Protein AF-0000000075656008 (afdb_homodimer)

pLDDT: mean 82.07, std 22.55, range [20.23, 98.88]

Solvent-accessible surface area (backbone atoms only — not comparable to full-atom values): 23741 Å² total; per-residue (Å²): 137,85,81,79,78,79,78,80,76,76,75,74,74,77,70,71,72,75,74,71,51,39,36,68,50,30,29,30,27,35,37,39,36,39,38,38,34,61,54,97,90,37,65,45,76,45,54,42,65,30,39,35,39,42,30,55,83,77,33,35,37,26,39,41,42,93,67,36,37,36,36,35,34,51,82,75,34,35,30,42,37,35,43,89,81,39,49,47,66,36,65,46,88,69,81,84,71,51,46,53,60,86,83,62,60,76,70,46,75,45,38,32,20,48,96,77,28,39,47,32,38,28,29,72,44,76,48,62,42,75,65,85,54,48,66,33,40,42,34,38,31,21,20,57,74,65,28,23,65,31,35,34,41,41,29,48,78,49,36,42,29,42,37,35,37,29,58,53,44,78,41,74,94,58,75,69,69,66,58,77,56,68,74,64,30,70,85,66,63,86,73,59,67,70,71,71,67,81,57,73,72,72,64,73,75,81,50,67,75,77,130,137,85,80,79,78,80,77,78,77,77,76,74,74,77,70,71,71,75,73,71,50,39,36,70,51,30,29,30,27,34,38,39,36,38,39,38,34,60,54,97,90,37,64,44,76,44,59,44,65,30,40,35,38,44,29,56,85,77,34,36,36,26,38,42,42,93,69,35,37,37,37,37,36,53,82,76,34,35,31,40,36,36,43,88,80,38,52,48,67,37,66,48,88,68,81,85,71,51,48,53,60,85,81,63,59,76,70,47,76,45,38,32,18,49,97,76,27,40,46,31,37,28,28,72,43,75,49,61,42,77,66,84,55,49,65,34,39,41,35,41,30,22,20,56,74,66,28,23,65,30,36,33,40,42,30,49,78,48,36,43,30,42,38,35,38,29,58,52,42,78,42,72,93,59,76,68,68,68,59,77,55,67,74,66,31,69,84,68,65,87,73,59,68,72,71,70,68,81,58,76,72,72,63,72,75,80,54,67,76,76,131

Secondary structure (DSSP, 8-state):
---------------------B--SEEEEEEEEEEEEEETTEEEEEEEEEEEEEETTTTEEEEE-SSEEEEEETTTTEEEEEETTEEEEEE--S---SB--TT--EEEEEEESSTTSEEEEEEEEEEE-TTT--EEEEEEEEETTTTEEEEEEEE-SSEEEEEEEEEEEES-S-GGGG---TTTS-S--TT---------------PPP--/---------------------B--SEEEEEEEEEEEEEETTEEEEEEEEEEEEEETTTTEEEEE-SSEEEEEETTTTEEEEEETTEEEEEE--S---SB--TT--EEEEEEESSTTSEEEEEEEEEEE-TTT--EEEEEEEEETTTTEEEEEEEE-SSEEEEEEEEEEEES-S-GGGG---TTTS-S--TT------------S-------

Foldseek 3Di:
DPPPPPPPPPPPPPPPVPPWQFAFQWKKFKKWKWKWFDDPRDTDIFIAIWIWIHHNPQQWIWTGGPFWIWIARLVVQKIWIDGPQAIAIDGFDDGDGRTDDPPWDFPDWDFPDPPPTFIKGKTWDWDFDTPVRATWTWMWIARPVRRYTAKIWIDDPTMIMIIGTHDMDGDDPDPCSNPDDPVVDDPDCVPDDRPPPVPPPPPPPSPDDDD/DPPPPPPPPPPPPPPPVPPWQFAFQKKKFKKWKWKWFAPPNDTDIFIAIWIWIHHNPQQWIWTGGPFKIWIARQVLQKIWIDGPQAIAIDGHDDGDGRTDDPPWDFPDWDFPDPPPTFIKGKTWDWDFDTPVRATWTWMWIARPVRRYTAKIWIDDPTMIMIIGTHDMDGDDPDPCSNPDDPVVDDPCVVPDDRPPPVPPPPPPPSPDDDD

Radius of gyration: 26.89 Å; Cα contacts (8 Å, |Δi|>4): 874; chains: 2; bounding box: 108×76×80 Å

Sequence (422 aa):
MLKIVSIAFLLGGCSVLVEACCLPKQFECTIGLQNATFGGGKLDVSTTGFMHSMDFINKKVAYVGQDFKVLQDYSKMMQYTISNGYCTVNKLMKPIDNCISANATVATTVDMGGPKGVTLDVYNVEKISPGPGIFFKGSIAFNQEGCIPFSEILMTEGSYATVSYINMTFGIKDPSVFDVPSPPCPKDTDNFVTSLQQQPAPSWPILPSLPMLKIVSIAFLLGGCSVLVEACCLPKQFECTIGLQNATFGGGKLDVSTTGFMHSMDFINKKVAYVGQDFKVLQDYSKMMQYTISNGYCTVNKLMKPIDNCISANATVATTVDMGGPKGVTLDVYNVEKISPGPGIFFKGSIAFNQEGCIPFSEILMTEGSYATVSYINMTFGIKDPSVFDVPSPPCPKDTDNFVTSLQQQPAPSWPILPSLP

Nearest PDB structures (foldseek):
  6e7o-assembly1_B  TM=7.582E-01  e=4.768E-10  Homo sapiens
  9c89-assembly1_A  TM=6.532E-01  e=3.909E-05  Ehrlichia chaffeensis str. Arkansas
  8veh-assembly4_D  TM=5.050E-01  e=1.422E-04  Rickettsia bellii RML369-C
  9azz-assembly2_B  TM=4.862E-01  e=2.932E-04  Ehrlichia ruminantium str. Gardel
  6cuj-assembly1_B  TM=2.889E-01  e=1.174E-01  Neisseria meningitidis

Organism: Branchiostoma floridae (NCBI:txid7739)

Structure (mmCIF, N/CA/C/O backbone):
data_AF-0000000075656008-model_v1
#
loop_
_entity.id
_entity.type
_entity.pdbx_description
1 polymer 'Uncharacterized protein LOC118416063'
#
loop_
_atom_site.group_PDB
_atom_site.id
_atom_site.type_symbol
_atom_site.label_atom_id
_atom_site.label_alt_id
_atom_site.label_comp_id
_atom_site.label_asym_id
_atom_site.label_entity_id
_atom_site.label_seq_id
_atom_site.pdbx_PDB_ins_code
_atom_site.Cartn_x
_atom_site.Cartn_y
_atom_site.Cartn_z
_atom_site.occupancy
_atom_site.B_iso_or_equiv
_atom_site.auth_seq_id
_atom_site.auth_comp_id
_atom_site.auth_asym_id
_atom_site.auth_atom_id
_atom_site.pdbx_PDB_model_num
ATOM 1 N N . MET A 1 1 ? -38.219 -30.375 51.688 1 35.47 1 MET A N 1
ATOM 2 C CA . MET A 1 1 ? -37.844 -28.984 51.438 1 35.47 1 MET A CA 1
ATOM 3 C C . MET A 1 1 ? -36.531 -28.891 50.656 1 35.47 1 MET A C 1
ATOM 5 O O . MET A 1 1 ? -35.469 -29.266 51.188 1 35.47 1 MET A O 1
ATOM 9 N N . LEU A 1 2 ? -36.531 -29.047 49.281 1 36.88 2 LEU A N 1
ATOM 10 C CA . LEU A 1 2 ? -35.438 -28.969 48.312 1 36.88 2 LEU A CA 1
ATOM 11 C C . LEU A 1 2 ? -34.906 -27.547 48.188 1 36.88 2 LEU A C 1
ATOM 13 O O . LEU A 1 2 ? -35.656 -26.625 47.844 1 36.88 2 LEU A O 1
ATOM 17 N N . LYS A 1 3 ? -33.906 -27.172 49.031 1 41.78 3 LYS A N 1
ATOM 18 C CA . LYS A 1 3 ? -33.219 -25.891 48.969 1 41.78 3 LYS A CA 1
ATOM 19 C C . LYS A 1 3 ? -32.562 -25.688 47.594 1 41.78 3 LYS A C 1
ATOM 21 O O . LYS A 1 3 ? -31.75 -26.5 47.156 1 41.78 3 LYS A O 1
ATOM 26 N N . ILE A 1 4 ? -33.25 -24.922 46.688 1 39.72 4 ILE A N 1
ATOM 27 C CA . ILE A 1 4 ? -32.719 -24.5 45.406 1 39.72 4 ILE A CA 1
ATOM 28 C C . ILE A 1 4 ? -31.531 -23.562 45.594 1 39.72 4 ILE A C 1
ATOM 30 O O . ILE A 1 4 ? -31.672 -22.5 46.219 1 39.72 4 ILE A O 1
ATOM 34 N N . VAL A 1 5 ? -30.312 -24.047 45.625 1 46.97 5 VAL A N 1
ATOM 35 C CA . VAL A 1 5 ? -29.125 -23.219 45.594 1 46.97 5 VAL A CA 1
ATOM 36 C C . VAL A 1 5 ? -29 -22.531 44.25 1 46.97 5 VAL A C 1
ATOM 38 O O . VAL A 1 5 ? -28.875 -23.203 43.219 1 46.97 5 VAL A O 1
ATOM 41 N N . SER A 1 6 ? -29.594 -21.328 44.062 1 40.59 6 SER A N 1
ATOM 42 C CA . SER A 1 6 ? -29.359 -20.5 42.875 1 40.59 6 SER A CA 1
ATOM 43 C C . SER A 1 6 ? -27.906 -20.078 42.812 1 40.59 6 SER A C 1
ATOM 45 O O . SER A 1 6 ? -27.391 -19.391 43.688 1 40.59 6 SER A O 1
ATOM 47 N N . ILE A 1 7 ? -27.078 -20.797 42.062 1 42.31 7 ILE A N 1
ATOM 48 C CA . ILE A 1 7 ? -25.734 -20.344 41.75 1 42.31 7 ILE A CA 1
ATOM 49 C C . ILE A 1 7 ? -25.797 -19.156 40.781 1 42.31 7 ILE A C 1
ATOM 51 O O . ILE A 1 7 ? -26.266 -19.297 39.656 1 42.31 7 ILE A O 1
ATOM 55 N N . ALA A 1 8 ? -25.781 -17.922 41.312 1 43.44 8 ALA A N 1
ATOM 56 C CA . ALA A 1 8 ? -25.609 -16.734 40.5 1 43.44 8 ALA A CA 1
ATOM 57 C C . ALA A 1 8 ? -24.266 -16.766 39.781 1 43.44 8 ALA A C 1
ATOM 59 O O . ALA A 1 8 ? -23.203 -16.734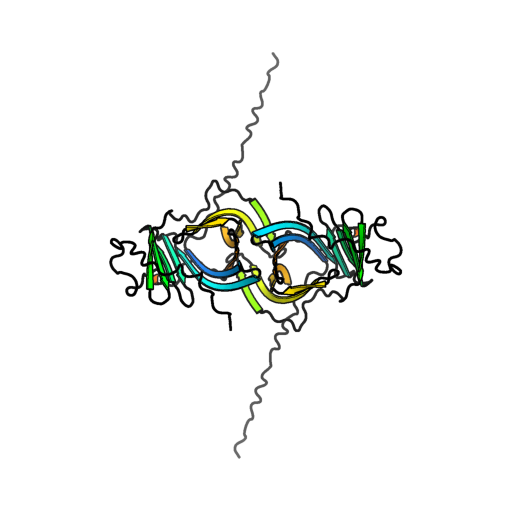 40.406 1 43.44 8 ALA A O 1
ATOM 60 N N . PHE A 1 9 ? -24.25 -17.297 38.531 1 41.94 9 PHE A N 1
ATOM 61 C CA . PHE A 1 9 ? -23.094 -17.125 37.688 1 41.94 9 PHE A CA 1
ATOM 62 C C . PHE A 1 9 ? -22.875 -15.641 37.375 1 41.94 9 PHE A C 1
ATOM 64 O O . PHE A 1 9 ? -23.703 -15.023 36.688 1 41.94 9 PHE A O 1
ATOM 71 N N . LEU A 1 10 ? -22.125 -14.922 38.219 1 41.62 10 LEU A N 1
ATOM 72 C CA . LEU A 1 10 ? -21.625 -13.617 37.781 1 41.62 10 LEU A CA 1
ATOM 73 C C . LEU A 1 10 ? -20.797 -13.742 36.5 1 41.62 10 LEU A C 1
ATOM 75 O O . LEU A 1 10 ? -19.688 -14.273 36.531 1 41.62 10 LEU A O 1
ATOM 79 N N . LEU A 1 11 ? -21.438 -13.766 35.375 1 41.12 11 LEU A N 1
ATOM 80 C CA . LEU A 1 11 ? -20.719 -13.5 34.125 1 41.12 11 LEU A CA 1
ATOM 81 C C . LEU A 1 11 ? -19.969 -12.172 34.219 1 41.12 11 LEU A C 1
ATOM 83 O O . LEU A 1 11 ? -20.578 -11.102 34.188 1 41.12 11 LEU A O 1
ATOM 87 N N . GLY A 1 12 ? -18.891 -12.125 34.969 1 40.81 12 GLY A N 1
ATOM 88 C CA . GLY A 1 12 ? -18 -10.992 34.75 1 40.81 12 GLY A CA 1
ATOM 89 C C . GLY A 1 12 ? -17.75 -10.703 33.281 1 40.81 12 GLY A C 1
ATOM 90 O O . GLY A 1 12 ? -17.062 -11.484 32.594 1 40.81 12 GLY A O 1
ATOM 91 N N . GLY A 1 13 ? -18.594 -10 32.625 1 40.91 13 GLY A N 1
ATOM 92 C CA . GLY A 1 13 ? -18.234 -9.453 31.312 1 40.91 13 GLY A CA 1
ATOM 93 C C . GLY A 1 13 ? -16.891 -8.742 31.312 1 40.91 13 GLY A C 1
ATOM 94 O O . GLY A 1 13 ? -16.734 -7.715 31.984 1 40.91 13 GLY A O 1
ATOM 95 N N . CYS A 1 14 ? -15.781 -9.398 31.125 1 42.91 14 CYS A N 1
ATOM 96 C CA . CYS A 1 14 ? -14.547 -8.703 30.781 1 42.91 14 CYS A CA 1
ATOM 97 C C . CYS A 1 14 ? -14.781 -7.684 29.672 1 42.91 14 CYS A C 1
ATOM 99 O O . CYS A 1 14 ? -14.984 -8.055 28.516 1 42.91 14 CYS A O 1
ATOM 101 N N . SER A 1 15 ? -15.344 -6.594 29.984 1 44.06 15 SER A N 1
ATOM 102 C CA . SER A 1 15 ? -15.195 -5.5 29.031 1 44.06 15 SER A CA 1
ATOM 103 C C . SER A 1 15 ? -13.758 -5.375 28.547 1 44.06 15 SER A C 1
ATOM 105 O O . SER A 1 15 ? -12.867 -5 29.312 1 44.06 15 SER A O 1
ATOM 107 N N . VAL A 1 16 ? -13.242 -6.172 27.734 1 50.78 16 VAL A N 1
ATOM 108 C CA . VAL A 1 16 ? -12.031 -5.781 27.031 1 50.78 16 VAL A CA 1
ATOM 109 C C . VAL A 1 16 ? -12.094 -4.301 26.672 1 50.78 16 VAL A C 1
ATOM 111 O O . VAL A 1 16 ? -12.961 -3.885 25.891 1 50.78 16 VAL A O 1
ATOM 114 N N . LEU A 1 17 ? -11.961 -3.441 27.594 1 47.25 17 LEU A N 1
ATOM 115 C CA . LEU A 1 17 ? -11.734 -2.047 27.234 1 47.25 17 LEU A CA 1
ATOM 116 C C . LEU A 1 17 ? -10.914 -1.944 25.953 1 47.25 17 LEU A C 1
ATOM 118 O O . LEU A 1 17 ? -9.711 -2.242 25.953 1 47.25 17 LEU A O 1
ATOM 122 N N . VAL A 1 18 ? -11.477 -2.309 24.828 1 58.75 18 VAL A N 1
ATOM 123 C CA . VAL A 1 18 ? -10.781 -2.064 23.562 1 58.75 18 VAL A CA 1
ATOM 124 C C . VAL A 1 18 ? -10.148 -0.675 23.578 1 58.75 18 VAL A C 1
ATOM 126 O O . VAL A 1 18 ? -10.836 0.323 23.812 1 58.75 18 VAL A O 1
ATOM 129 N N . GLU A 1 19 ? -8.883 -0.521 24.109 1 67.69 19 GLU A N 1
ATOM 130 C CA . GLU A 1 19 ? -8.117 0.719 24.141 1 67.69 19 GLU A CA 1
ATOM 131 C C . GLU A 1 19 ? -8.211 1.457 22.812 1 67.69 19 GLU A C 1
ATOM 133 O O . GLU A 1 19 ? -8.078 0.85 21.75 1 67.69 19 GLU A O 1
ATOM 138 N N . ALA A 1 20 ? -8.703 2.703 22.781 1 84.69 20 ALA A N 1
ATOM 139 C CA . ALA A 1 20 ? -8.828 3.588 21.625 1 84.69 20 ALA A CA 1
ATOM 140 C C . ALA A 1 20 ? -7.52 3.668 20.844 1 84.69 20 ALA A C 1
ATOM 142 O O . ALA A 1 20 ? -6.438 3.646 21.438 1 84.69 20 ALA A O 1
ATOM 143 N N . CYS A 1 21 ? -7.5 3.523 19.609 1 93.06 21 CYS A N 1
ATOM 144 C CA . CYS A 1 21 ? -6.336 3.756 18.766 1 93.06 21 CYS A CA 1
ATOM 145 C C . CYS A 1 21 ? -6.012 5.242 18.688 1 93.06 21 CYS A C 1
ATOM 147 O O . CYS A 1 21 ? -6.734 6.004 18.031 1 93.06 21 CYS A O 1
ATOM 149 N N . CYS A 1 22 ? -4.938 5.621 19.438 1 96.69 22 CYS A N 1
ATOM 150 C CA . CYS A 1 22 ? -4.512 7.016 19.406 1 96.69 22 CYS A CA 1
ATOM 151 C C . CYS A 1 22 ? -3.133 7.156 18.766 1 96.69 22 CYS A C 1
ATOM 153 O O . CYS A 1 22 ? -2.186 6.484 19.188 1 96.69 22 CYS A O 1
ATOM 155 N N . LEU A 1 23 ? -3.047 8 17.828 1 98.06 23 LEU A N 1
ATOM 156 C CA . LEU A 1 23 ? -1.776 8.281 17.172 1 98.06 23 LEU A CA 1
ATOM 157 C C . LEU A 1 23 ? -0.819 9 18.109 1 98.06 23 LEU A C 1
ATOM 159 O O . LEU A 1 23 ? -1.249 9.602 19.109 1 98.06 23 LEU A O 1
ATOM 163 N N . PRO A 1 24 ? 0.511 8.953 17.781 1 98.25 24 PRO A N 1
ATOM 164 C CA . PRO A 1 24 ? 1.433 9.797 18.547 1 98.25 24 PRO A CA 1
ATOM 165 C C . PRO A 1 24 ? 1.029 11.273 18.531 1 98.25 24 PRO A C 1
ATOM 167 O O . PRO A 1 24 ? 0.558 11.773 17.5 1 98.25 24 PRO A O 1
ATOM 170 N N . LYS A 1 25 ? 1.206 11.898 19.578 1 98.56 25 LYS A N 1
ATOM 171 C CA . LYS A 1 25 ? 0.743 13.273 19.719 1 98.56 25 LYS A CA 1
ATOM 172 C C . LYS A 1 25 ? 1.54 14.211 18.812 1 98.56 25 LYS A C 1
ATOM 174 O O . LYS A 1 25 ? 1.048 15.273 18.422 1 98.56 25 LYS A O 1
ATOM 179 N N . GLN A 1 26 ? 2.812 13.883 18.609 1 98.81 26 GLN A N 1
ATOM 180 C CA . GLN A 1 26 ? 3.664 14.617 17.672 1 98.81 26 GLN A CA 1
ATOM 181 C C . GLN A 1 26 ? 4.492 13.664 16.812 1 98.81 26 GLN A C 1
ATOM 183 O O . GLN A 1 26 ? 5.145 12.758 17.344 1 98.81 26 GLN A O 1
ATOM 188 N N . PHE A 1 27 ? 4.504 13.875 15.539 1 98.81 27 PHE A N 1
ATOM 189 C CA . PHE A 1 27 ? 5.367 13.086 14.664 1 98.81 27 PHE A CA 1
ATOM 190 C C . PHE A 1 27 ? 5.594 13.805 13.336 1 98.81 27 PHE A C 1
ATOM 192 O O . PHE A 1 27 ? 4.855 14.734 12.992 1 98.81 27 PHE A O 1
ATOM 199 N N . GLU A 1 28 ? 6.613 13.445 12.672 1 98.88 28 GLU A N 1
ATOM 200 C CA . GLU A 1 28 ? 6.957 13.875 11.32 1 98.88 28 GLU A CA 1
ATOM 201 C C . GLU A 1 28 ? 7.277 12.688 10.43 1 98.88 28 GLU A C 1
ATOM 203 O O . GLU A 1 28 ? 7.777 11.664 10.906 1 98.88 28 GLU A O 1
ATOM 208 N N . CYS A 1 29 ? 6.922 12.805 9.18 1 98.81 29 CYS A N 1
ATOM 209 C CA . CYS A 1 29 ? 7.23 11.758 8.203 1 98.81 29 CYS A CA 1
ATOM 210 C C . CYS A 1 29 ? 7.219 12.312 6.785 1 98.81 29 CYS A C 1
ATOM 212 O O . CYS A 1 29 ? 6.953 13.5 6.582 1 98.81 29 CYS A O 1
ATOM 214 N N . THR A 1 30 ? 7.676 11.516 5.898 1 98.56 30 THR A N 1
ATOM 215 C CA . THR A 1 30 ? 7.473 11.797 4.48 1 98.56 30 THR A CA 1
ATOM 216 C C . THR A 1 30 ? 6.23 11.086 3.963 1 98.56 30 THR A C 1
ATOM 218 O O . THR A 1 30 ? 6.066 9.883 4.168 1 98.56 30 THR A O 1
ATOM 221 N N . ILE A 1 31 ? 5.371 11.82 3.381 1 98.56 31 ILE A N 1
ATOM 222 C CA . ILE A 1 31 ? 4.227 11.227 2.699 1 98.56 31 ILE A CA 1
ATOM 223 C C . ILE A 1 31 ? 4.617 10.836 1.276 1 98.56 31 ILE A C 1
ATOM 225 O O . ILE A 1 31 ? 5.129 11.664 0.518 1 98.56 31 ILE A O 1
ATOM 229 N N . GLY A 1 32 ? 4.527 9.547 0.979 1 97.12 32 GLY A N 1
ATOM 230 C CA . GLY A 1 32 ? 4.551 9.102 -0.406 1 97.12 32 GLY A CA 1
ATOM 231 C C . GLY A 1 32 ? 3.17 9 -1.021 1 97.12 32 GLY A C 1
ATOM 232 O O . GLY A 1 32 ? 2.307 8.289 -0.503 1 97.12 32 GLY A O 1
ATOM 233 N N . LEU A 1 33 ? 2.98 9.711 -2.107 1 96.38 33 LEU A N 1
ATOM 234 C CA . LEU A 1 33 ? 1.681 9.742 -2.771 1 96.38 33 LEU A CA 1
ATOM 235 C C . LEU A 1 33 ? 1.801 9.305 -4.227 1 96.38 33 LEU A C 1
ATOM 237 O O . LEU A 1 33 ? 2.613 9.852 -4.977 1 96.38 33 LEU A O 1
ATOM 241 N N . GLN A 1 34 ? 1.136 8.266 -4.535 1 95.62 34 GLN A N 1
ATOM 242 C CA . GLN A 1 34 ? 0.924 7.898 -5.93 1 95.62 34 GLN A CA 1
ATOM 243 C C . GLN A 1 34 ? -0.543 8.047 -6.324 1 95.62 34 GLN A C 1
ATOM 245 O O . GLN A 1 34 ? -1.421 7.445 -5.699 1 95.62 34 GLN A O 1
ATOM 250 N N . ASN A 1 35 ? -0.737 8.844 -7.324 1 93.19 35 ASN A N 1
ATOM 251 C CA . ASN A 1 35 ? -2.094 9.148 -7.766 1 93.19 35 ASN A CA 1
ATOM 252 C C . ASN A 1 35 ? -2.326 8.719 -9.211 1 93.19 35 ASN A C 1
ATOM 254 O O . ASN A 1 35 ? -1.611 9.156 -10.117 1 93.19 35 ASN A O 1
ATOM 258 N N . ALA A 1 36 ? -3.303 7.859 -9.391 1 92.88 36 ALA A N 1
ATOM 259 C CA . ALA A 1 36 ? -3.736 7.434 -10.719 1 92.88 36 ALA A CA 1
ATOM 260 C C . ALA A 1 36 ? -5.023 8.148 -11.133 1 92.88 36 ALA A C 1
ATOM 262 O O . ALA A 1 36 ? -6.043 8.047 -10.445 1 92.88 36 ALA A O 1
ATOM 263 N N . THR A 1 37 ? -4.887 8.914 -12.188 1 88.62 37 THR A N 1
ATOM 264 C CA . THR A 1 37 ? -6.051 9.633 -12.711 1 88.62 37 THR A CA 1
ATOM 265 C C . THR A 1 37 ? -6.379 9.172 -14.125 1 88.62 37 THR A C 1
ATOM 267 O O . THR A 1 37 ? -5.488 8.766 -14.875 1 88.62 37 THR A O 1
ATOM 270 N N . PHE A 1 38 ? -7.656 9.25 -14.336 1 77.69 38 PHE A N 1
ATOM 271 C CA . PHE A 1 38 ? -8.125 8.836 -15.656 1 77.69 38 PHE A CA 1
ATOM 272 C C . PHE A 1 38 ? -8.797 10 -16.375 1 77.69 38 PHE A C 1
ATOM 274 O O . PHE A 1 38 ? -9.766 10.57 -15.883 1 77.69 38 PHE A O 1
ATOM 281 N N . GLY A 1 39 ? -8.141 10.469 -17.359 1 71.44 39 GLY A N 1
ATOM 282 C CA . GLY A 1 39 ? -8.703 11.516 -18.188 1 71.44 39 GLY A CA 1
ATOM 283 C C . GLY A 1 39 ? -8.438 11.305 -19.672 1 71.44 39 GLY A C 1
ATOM 284 O O . GLY A 1 39 ? -7.348 10.859 -20.047 1 71.44 39 GLY A O 1
ATOM 285 N N . GLY A 1 40 ? -9.477 11.594 -20.469 1 68.44 40 GLY A N 1
ATOM 286 C CA . GLY A 1 40 ? -9.336 11.523 -21.922 1 68.44 40 GLY A CA 1
ATOM 287 C C . GLY A 1 40 ? -9 10.133 -22.422 1 68.44 40 GLY A C 1
ATOM 288 O O . GLY A 1 40 ? -8.266 9.977 -23.391 1 68.44 40 GLY A O 1
ATOM 289 N N . GLY A 1 41 ? -9.289 9.109 -21.625 1 67.75 41 GLY A N 1
ATOM 290 C CA . GLY A 1 41 ? -9.078 7.738 -22.047 1 67.75 41 GLY A CA 1
ATOM 291 C C . GLY A 1 41 ? -7.703 7.207 -21.688 1 67.75 41 GLY A C 1
ATOM 292 O O . GLY A 1 41 ? -7.316 6.117 -22.109 1 67.75 41 GLY A O 1
ATOM 293 N N . LYS A 1 42 ? -6.988 7.98 -21 1 76.56 42 LYS A N 1
ATOM 294 C CA . LYS A 1 42 ? -5.633 7.555 -20.672 1 76.56 42 LYS A CA 1
ATOM 295 C C . LYS A 1 42 ? -5.402 7.57 -19.156 1 76.56 42 LYS A C 1
ATOM 297 O O . LYS A 1 42 ? -5.938 8.422 -18.453 1 76.56 42 LYS A O 1
ATOM 302 N N . LEU A 1 43 ? -4.656 6.531 -18.656 1 86.94 43 LEU A N 1
ATOM 303 C CA . LEU A 1 43 ? -4.191 6.496 -17.281 1 86.94 43 LEU A CA 1
ATOM 304 C C . LEU A 1 43 ? -2.959 7.379 -17.094 1 86.94 43 LEU A C 1
ATOM 306 O O . LEU A 1 43 ? -1.991 7.266 -17.844 1 86.94 43 LEU A O 1
ATOM 310 N N . ASP A 1 44 ? -3.094 8.32 -16.234 1 88.69 44 ASP A N 1
ATOM 311 C CA . ASP A 1 44 ? -1.95 9.125 -15.82 1 88.69 44 ASP A CA 1
ATOM 312 C C . ASP A 1 44 ? -1.587 8.859 -14.359 1 88.69 44 ASP A C 1
ATOM 314 O O . ASP A 1 44 ? -2.438 8.969 -13.469 1 88.69 44 ASP A O 1
ATOM 318 N N . VAL A 1 45 ? -0.374 8.461 -14.148 1 91.69 45 VAL A N 1
ATOM 319 C CA . VAL A 1 45 ? 0.064 8.172 -12.789 1 91.69 45 VAL A CA 1
ATOM 320 C C . VAL A 1 45 ? 1.138 9.172 -12.367 1 91.69 45 VAL A C 1
ATOM 322 O O . VAL A 1 45 ? 2.135 9.352 -13.07 1 91.69 45 VAL A O 1
ATOM 325 N N . SER A 1 46 ? 0.928 9.828 -11.281 1 91.94 46 SER A N 1
ATOM 326 C CA . SER A 1 46 ? 1.911 10.75 -10.711 1 91.94 46 SER A CA 1
ATOM 327 C C . SER A 1 46 ? 2.371 10.289 -9.336 1 91.94 46 SER A C 1
ATOM 329 O O . SER A 1 46 ? 1.595 9.695 -8.578 1 91.94 46 SER A O 1
ATOM 331 N N . THR A 1 47 ? 3.621 10.445 -9.078 1 92.88 47 THR A N 1
ATOM 332 C CA . THR A 1 47 ? 4.211 10.148 -7.773 1 92.88 47 THR A CA 1
ATOM 333 C C . THR A 1 47 ? 4.809 11.406 -7.152 1 92.88 47 THR A C 1
ATOM 335 O O . THR A 1 47 ? 5.559 12.133 -7.805 1 92.88 47 THR A O 1
ATOM 338 N N . THR A 1 48 ? 4.414 11.672 -5.934 1 93.38 48 THR A N 1
ATOM 339 C CA . THR A 1 48 ? 4.949 12.836 -5.238 1 93.38 48 THR A CA 1
ATOM 340 C C . THR A 1 48 ? 5.254 12.508 -3.779 1 93.38 48 THR A C 1
ATOM 342 O O . THR A 1 48 ? 4.676 11.57 -3.219 1 93.38 48 THR A O 1
ATOM 345 N N . GLY A 1 49 ? 6.238 13.203 -3.254 1 96.25 49 GLY A N 1
ATOM 346 C CA . GLY A 1 49 ? 6.59 13.125 -1.846 1 96.25 49 GLY A CA 1
ATOM 347 C C . GLY A 1 49 ? 6.668 14.477 -1.17 1 96.25 49 GLY A C 1
ATOM 348 O O . GLY A 1 49 ? 7.094 15.461 -1.785 1 96.25 49 GLY A O 1
ATOM 349 N N . PHE A 1 50 ? 6.254 14.578 0.041 1 97.62 50 PHE A N 1
ATOM 350 C CA . PHE A 1 50 ? 6.375 15.82 0.797 1 97.62 50 PHE A CA 1
ATOM 351 C C . PHE A 1 50 ? 6.457 15.531 2.293 1 97.62 50 PHE A C 1
ATOM 353 O O . PHE A 1 50 ? 6.09 14.445 2.746 1 97.62 50 PHE A O 1
ATOM 360 N N . MET A 1 51 ? 6.957 16.5 3.008 1 98.69 51 MET A N 1
ATOM 361 C CA . MET A 1 51 ? 7.105 16.359 4.453 1 98.69 51 MET A CA 1
ATOM 362 C C . MET A 1 51 ? 5.789 16.641 5.168 1 98.69 51 MET A C 1
ATOM 364 O O . MET A 1 51 ? 5.059 17.562 4.789 1 98.69 51 MET A O 1
ATOM 368 N N . HIS A 1 52 ? 5.531 15.836 6.125 1 98.69 52 HIS A N 1
ATOM 369 C CA . HIS A 1 52 ? 4.324 15.945 6.938 1 98.69 52 HIS A CA 1
ATOM 370 C C . HIS A 1 52 ? 4.66 16.047 8.422 1 98.69 52 HIS A C 1
ATOM 372 O O . HIS A 1 52 ? 5.398 15.219 8.953 1 98.69 52 HIS A O 1
ATOM 378 N N . SER A 1 53 ? 4.156 17.125 9.094 1 98.88 53 SER A N 1
ATOM 379 C CA . SER A 1 53 ? 4.32 17.344 10.531 1 98.88 53 SER A CA 1
ATOM 380 C C . SER A 1 53 ? 2.969 17.438 11.234 1 98.88 53 SER A C 1
ATOM 382 O O . SER A 1 53 ? 2.133 18.266 10.867 1 98.88 53 SER A O 1
ATOM 384 N N . MET A 1 54 ? 2.766 16.562 12.172 1 98.75 54 MET A N 1
ATOM 385 C CA . MET A 1 54 ? 1.534 16.516 12.953 1 98.75 54 MET A CA 1
ATOM 386 C C . MET A 1 54 ? 1.806 16.844 14.414 1 98.75 54 MET A C 1
ATOM 388 O O . MET A 1 54 ? 2.607 16.172 15.07 1 98.75 54 MET A O 1
ATOM 392 N N . ASP A 1 55 ? 1.181 17.875 14.914 1 98.81 55 ASP A N 1
ATOM 393 C CA . ASP A 1 55 ? 1.281 18.312 16.297 1 98.81 55 ASP A CA 1
ATOM 394 C C . ASP A 1 55 ? -0.098 18.391 16.953 1 98.81 55 ASP A C 1
ATOM 396 O O . ASP A 1 55 ? -0.735 19.453 16.922 1 98.81 55 ASP A O 1
ATOM 400 N N . PHE A 1 56 ? -0.495 17.312 17.594 1 98.25 56 PHE A N 1
ATOM 401 C CA . PHE A 1 56 ? -1.814 17.281 18.203 1 98.25 56 PHE A CA 1
ATOM 402 C C . PHE A 1 56 ? -1.824 18.078 19.5 1 98.25 56 PHE A C 1
ATOM 404 O O . PHE A 1 56 ? -2.887 18.484 19.984 1 98.25 56 PHE A O 1
ATOM 411 N N . ILE A 1 57 ? -0.682 18.266 20.125 1 98.44 57 ILE A N 1
ATOM 412 C CA . ILE A 1 57 ? -0.602 19.047 21.359 1 98.44 57 ILE A CA 1
ATOM 413 C C . ILE A 1 57 ? -0.974 20.5 21.062 1 98.44 57 ILE A C 1
ATOM 415 O O . ILE A 1 57 ? -1.833 21.078 21.734 1 98.44 57 ILE A O 1
ATOM 419 N N . ASN A 1 58 ? -0.402 21.062 20.016 1 98.31 58 ASN A N 1
ATOM 420 C CA . ASN A 1 58 ? -0.656 22.453 19.656 1 98.31 58 ASN A CA 1
ATOM 421 C C . ASN A 1 58 ? -1.682 22.562 18.531 1 98.31 58 ASN A C 1
ATOM 423 O O . ASN A 1 58 ? -1.958 23.656 18.047 1 98.31 58 ASN A O 1
ATOM 427 N N . LYS A 1 59 ? -2.197 21.438 18.047 1 98.06 59 LYS A N 1
ATOM 428 C CA . LYS A 1 59 ? -3.258 21.344 17.047 1 98.06 59 LYS A CA 1
ATOM 429 C C . LYS A 1 59 ? -2.84 22 15.742 1 98.06 59 LYS A C 1
ATOM 431 O O . LYS A 1 59 ? -3.568 22.844 15.203 1 98.06 59 LYS A O 1
ATOM 436 N N . LYS A 1 60 ? -1.67 21.609 15.234 1 98.25 60 LYS A N 1
ATOM 437 C CA . LYS A 1 60 ? -1.109 22.125 13.984 1 98.25 60 LYS A CA 1
ATOM 438 C C . LYS A 1 60 ? -0.703 21 13.055 1 98.25 60 LYS A C 1
ATOM 440 O O . LYS A 1 60 ? -0.191 19.969 13.5 1 98.25 60 LYS A O 1
ATOM 445 N N . VAL A 1 61 ? -0.926 21.219 11.82 1 98.12 61 VAL A N 1
ATOM 446 C CA . VAL A 1 61 ? -0.507 20.297 10.773 1 98.12 61 VAL A CA 1
ATOM 447 C C . VAL A 1 61 ? 0.213 21.047 9.664 1 98.12 61 VAL A C 1
ATOM 449 O O . VAL A 1 61 ? -0.198 22.156 9.289 1 98.12 61 VAL A O 1
ATOM 452 N N . ALA A 1 62 ? 1.296 20.516 9.211 1 98.5 62 ALA A N 1
ATOM 453 C CA . ALA A 1 62 ? 2.016 21.125 8.102 1 98.5 62 ALA A CA 1
ATOM 454 C C . ALA A 1 62 ? 2.332 20.094 7.02 1 98.5 62 ALA A C 1
ATOM 456 O O . ALA A 1 62 ? 2.695 18.953 7.328 1 98.5 62 ALA A O 1
ATOM 457 N N . TYR A 1 63 ? 2.131 20.438 5.824 1 97.69 63 TYR A N 1
ATOM 458 C CA . TYR A 1 63 ? 2.596 19.75 4.625 1 97.69 63 TYR A CA 1
ATOM 459 C C . TYR A 1 63 ? 3.574 20.625 3.842 1 97.69 63 TYR A C 1
ATOM 461 O O . TYR A 1 63 ? 3.242 21.734 3.449 1 97.69 63 TYR A O 1
ATOM 469 N N . VAL A 1 64 ? 4.766 20.109 3.668 1 98 64 VAL A N 1
ATOM 470 C CA . VAL A 1 64 ? 5.781 20.906 2.988 1 98 64 VAL A CA 1
ATOM 471 C C . VAL A 1 64 ? 6.34 20.125 1.799 1 98 64 VAL A C 1
ATOM 473 O O . VAL A 1 64 ? 6.988 19.094 1.975 1 98 64 VAL A O 1
ATOM 476 N N . GLY A 1 65 ? 6.043 20.594 0.67 1 96.5 65 GLY A N 1
ATOM 477 C CA . GLY A 1 65 ? 6.57 20.016 -0.559 1 96.5 65 GLY A CA 1
ATOM 478 C C . GLY A 1 65 ? 7.613 20.891 -1.224 1 96.5 65 GLY A C 1
ATOM 479 O O . GLY A 1 65 ? 8.141 21.828 -0.603 1 96.5 65 GLY A O 1
ATOM 480 N N . GLN A 1 66 ? 7.953 20.453 -2.434 1 92.56 66 GLN A N 1
ATOM 481 C CA . GLN A 1 66 ? 8.977 21.203 -3.162 1 92.56 66 GLN A CA 1
ATOM 482 C C . GLN A 1 66 ? 8.5 22.609 -3.5 1 92.56 66 GLN A C 1
ATOM 484 O O . GLN A 1 66 ? 9.258 23.578 -3.373 1 92.56 66 GLN A O 1
ATOM 489 N N . ASP A 1 67 ? 7.215 22.766 -3.859 1 92.06 67 ASP A N 1
ATOM 490 C CA . ASP A 1 67 ? 6.734 24.047 -4.363 1 92.06 67 ASP A CA 1
ATOM 491 C C . ASP A 1 67 ? 5.461 24.469 -3.639 1 92.06 67 ASP A C 1
ATOM 493 O O . ASP A 1 67 ? 4.688 25.281 -4.16 1 92.06 67 ASP A O 1
ATOM 497 N N . PHE A 1 68 ? 5.309 23.844 -2.514 1 94.75 68 PHE A N 1
ATOM 498 C CA . PHE A 1 68 ? 4.113 24.234 -1.786 1 94.75 68 PHE A CA 1
ATOM 499 C C . PHE A 1 68 ? 4.289 24.031 -0.288 1 94.75 68 PHE A C 1
ATOM 501 O O . PHE A 1 68 ? 5.18 23.281 0.137 1 94.75 68 PHE A O 1
ATOM 508 N N . LYS A 1 69 ? 3.459 24.703 0.396 1 96.25 69 LYS A N 1
ATOM 509 C CA . LYS A 1 69 ? 3.305 24.531 1.838 1 96.25 69 LYS A CA 1
ATOM 510 C C . LYS A 1 69 ? 1.849 24.688 2.262 1 96.25 69 LYS A C 1
ATOM 512 O O . LYS A 1 69 ? 1.169 25.625 1.807 1 96.25 69 LYS A O 1
ATOM 517 N N . VAL A 1 70 ? 1.384 23.781 3.039 1 95.62 70 VAL A N 1
ATOM 518 C CA . VAL A 1 70 ? 0.056 23.891 3.635 1 95.62 70 VAL A CA 1
ATOM 519 C C . VAL A 1 70 ? 0.171 23.859 5.156 1 95.62 70 VAL A C 1
ATOM 521 O O . VAL A 1 70 ? 0.854 23.016 5.723 1 95.62 70 VAL A O 1
ATOM 524 N N . LEU A 1 71 ? -0.464 24.844 5.742 1 96.38 71 LEU A N 1
ATOM 525 C CA . LEU A 1 71 ? -0.519 24.922 7.199 1 96.38 71 LEU A CA 1
ATOM 526 C C . LEU A 1 71 ? -1.962 24.891 7.691 1 96.38 71 LEU A C 1
ATOM 528 O O . LEU A 1 71 ? -2.805 25.656 7.211 1 96.38 71 LEU A O 1
ATOM 532 N N . GLN A 1 72 ? -2.188 23.953 8.562 1 95.5 72 GLN A N 1
ATOM 533 C CA . GLN A 1 72 ? -3.486 23.922 9.227 1 95.5 72 GLN A CA 1
ATOM 534 C C . GLN A 1 72 ? -3.354 24.234 10.711 1 95.5 72 GLN A C 1
ATOM 536 O O . GLN A 1 72 ? -2.662 23.531 11.445 1 95.5 72 GLN A O 1
ATOM 541 N N . ASP A 1 73 ? -3.951 25.328 11.094 1 95.44 73 ASP A N 1
ATOM 542 C CA . ASP A 1 73 ? -4.027 25.734 12.5 1 95.44 73 ASP A CA 1
ATOM 543 C C . ASP A 1 73 ? -5.422 25.5 13.07 1 95.44 73 ASP A C 1
ATOM 545 O O . ASP A 1 73 ? -6.332 26.297 12.867 1 95.44 73 ASP A O 1
ATOM 549 N N . TYR A 1 74 ? -5.523 24.453 13.82 1 95.06 74 TYR A N 1
ATOM 550 C CA . TYR A 1 74 ? -6.844 24.031 14.281 1 95.06 74 TYR A CA 1
ATOM 551 C C . TYR A 1 74 ? -7.273 24.828 15.508 1 95.06 74 TYR A C 1
ATOM 553 O O . TYR A 1 74 ? -8.445 24.812 15.891 1 95.06 74 TYR A O 1
ATOM 561 N N . SER A 1 75 ? -6.363 25.547 16.109 1 94.62 75 SER A N 1
ATOM 562 C CA . SER A 1 75 ? -6.777 26.484 17.141 1 94.62 75 SER A CA 1
ATOM 563 C C . SER A 1 75 ? -7.527 27.672 16.547 1 94.62 75 SER A C 1
ATOM 565 O O . SER A 1 75 ? -8.461 28.203 17.156 1 94.62 75 SER A O 1
ATOM 567 N N . LYS A 1 76 ? -7.129 28.031 15.32 1 91.25 76 LYS A N 1
ATOM 568 C CA . LYS A 1 76 ? -7.77 29.125 14.609 1 91.25 76 LYS A CA 1
ATOM 569 C C . LYS A 1 76 ? -8.828 28.609 13.641 1 91.25 76 LYS A C 1
ATOM 571 O O . LYS A 1 76 ? -9.602 29.391 13.078 1 91.25 76 LYS A O 1
ATOM 576 N N . MET A 1 77 ? -8.781 27.328 13.414 1 92.12 77 MET A N 1
ATOM 577 C CA . MET A 1 77 ? -9.641 26.672 12.43 1 92.12 77 MET A CA 1
ATOM 578 C C . MET A 1 77 ? -9.422 27.266 11.039 1 92.12 77 MET A C 1
ATOM 580 O O . MET A 1 77 ? -10.383 27.547 10.328 1 92.12 77 MET A O 1
ATOM 584 N N . MET A 1 78 ? -8.086 27.453 10.703 1 91.25 78 MET A N 1
ATOM 585 C CA . MET A 1 78 ? -7.707 28.031 9.414 1 91.25 78 MET A CA 1
ATOM 586 C C . MET A 1 78 ? -6.648 27.172 8.727 1 91.25 78 MET A C 1
ATOM 588 O O . MET A 1 78 ? -5.73 26.672 9.383 1 91.25 78 MET A O 1
ATOM 592 N N . GLN A 1 79 ? -6.773 27.094 7.469 1 93.31 79 GLN A N 1
ATOM 593 C CA . GLN A 1 79 ? -5.758 26.5 6.602 1 93.31 79 GLN A CA 1
ATOM 594 C C . GLN A 1 79 ? -5.121 27.547 5.699 1 93.31 79 GLN A C 1
ATOM 596 O O . GLN A 1 79 ? -5.82 28.391 5.117 1 93.31 79 GLN A O 1
ATOM 601 N N . TYR A 1 80 ? -3.83 27.562 5.582 1 92.38 80 TYR A N 1
ATOM 602 C CA . TYR A 1 80 ? -3.047 28.406 4.695 1 92.38 80 TYR A CA 1
ATOM 603 C C . TYR A 1 80 ? -2.336 27.578 3.633 1 92.38 80 TYR A C 1
ATOM 605 O O . TYR A 1 80 ? -1.588 26.656 3.959 1 92.38 80 TYR A O 1
ATOM 613 N N . THR A 1 81 ? -2.586 27.859 2.393 1 92.69 81 THR A N 1
ATOM 614 C CA . THR A 1 81 ? -1.93 27.172 1.289 1 92.69 81 THR A CA 1
ATOM 615 C C . THR A 1 81 ? -1.031 28.125 0.509 1 92.69 81 THR A C 1
ATOM 617 O O . THR A 1 81 ? -1.51 29.109 -0.075 1 92.69 81 THR A O 1
ATOM 620 N N . ILE A 1 82 ? 0.204 27.859 0.532 1 93.31 82 ILE A N 1
ATOM 621 C CA . ILE A 1 82 ? 1.192 28.672 -0.175 1 93.31 82 ILE A CA 1
ATOM 622 C C . ILE A 1 82 ? 1.702 27.906 -1.396 1 93.31 82 ILE A C 1
ATOM 624 O O . ILE A 1 82 ? 2.264 26.812 -1.267 1 93.31 82 ILE A O 1
ATOM 628 N N . SER A 1 83 ? 1.473 28.375 -2.482 1 90.56 83 SER A N 1
ATOM 629 C CA . SER A 1 83 ? 1.933 27.797 -3.736 1 90.56 83 SER A CA 1
ATOM 630 C C . SER A 1 83 ? 2.109 28.859 -4.812 1 90.56 83 SER A C 1
ATOM 632 O O . SER A 1 83 ? 1.278 29.766 -4.945 1 90.56 83 SER A O 1
ATOM 634 N N . ASN A 1 84 ? 3.16 28.703 -5.555 1 89.94 84 ASN A N 1
ATOM 635 C CA . ASN A 1 84 ? 3.439 29.594 -6.676 1 89.94 84 ASN A CA 1
ATOM 636 C C . ASN A 1 84 ? 3.434 31.047 -6.242 1 89.94 84 ASN A C 1
ATOM 638 O O . ASN A 1 84 ? 2.914 31.906 -6.953 1 89.94 84 ASN A O 1
ATOM 642 N N . GLY A 1 85 ? 3.838 31.328 -5.094 1 86.75 85 GLY A N 1
ATOM 643 C CA . GLY A 1 85 ? 3.979 32.688 -4.613 1 86.75 85 GLY A CA 1
ATOM 644 C C . GLY A 1 85 ? 2.688 33.281 -4.059 1 86.75 85 GLY A C 1
ATOM 645 O O . GLY A 1 85 ? 2.639 34.438 -3.666 1 86.75 85 GLY A O 1
ATOM 646 N N . TYR A 1 86 ? 1.648 32.5 -4.035 1 89.5 86 TYR A N 1
ATOM 647 C CA . TYR A 1 86 ? 0.352 32.938 -3.533 1 89.5 86 TYR A CA 1
ATOM 648 C C . TYR A 1 86 ? -0.005 32.219 -2.236 1 89.5 86 TYR A C 1
ATOM 650 O O . TYR A 1 86 ? 0.524 31.125 -1.951 1 89.5 86 TYR A O 1
ATOM 658 N N . CYS A 1 87 ? -0.797 32.875 -1.517 1 90.94 87 CYS A N 1
ATOM 659 C CA . CYS A 1 87 ? -1.331 32.312 -0.29 1 90.94 87 CYS A CA 1
ATOM 660 C C . CYS A 1 87 ? -2.854 32.25 -0.324 1 90.94 87 CYS A C 1
ATOM 662 O O . CYS A 1 87 ? -3.504 33.312 -0.458 1 90.94 87 CYS A O 1
ATOM 664 N N . THR A 1 88 ? -3.4 31.094 -0.263 1 88.69 88 THR A N 1
ATOM 665 C CA . THR A 1 88 ? -4.844 30.906 -0.146 1 88.69 88 THR A CA 1
ATOM 666 C C . THR A 1 88 ? -5.219 30.484 1.273 1 88.69 88 THR A C 1
ATOM 668 O O . THR A 1 88 ? -4.574 29.609 1.861 1 88.69 88 THR A O 1
ATOM 671 N N . VAL A 1 89 ? -6.273 31.172 1.775 1 87.94 89 VAL A N 1
ATOM 672 C CA . VAL A 1 89 ? -6.707 30.891 3.141 1 87.94 89 VAL A CA 1
ATOM 673 C C . VAL A 1 89 ? -8.125 30.328 3.127 1 87.94 89 VAL A C 1
ATOM 675 O O . VAL A 1 89 ? -9.008 30.875 2.469 1 87.94 89 VAL A O 1
ATOM 678 N N . ASN A 1 90 ? -8.297 29.188 3.848 1 87 90 ASN A N 1
ATOM 679 C CA . ASN A 1 90 ? -9.609 28.547 3.957 1 87 90 ASN A CA 1
ATOM 680 C C . ASN A 1 90 ? -9.922 28.156 5.398 1 87 90 ASN A C 1
ATOM 682 O O . ASN A 1 90 ? -9.008 27.922 6.191 1 87 90 ASN A O 1
ATOM 686 N N . LYS A 1 91 ? -11.227 28.141 5.699 1 86.88 91 LYS A N 1
ATOM 687 C CA . LYS A 1 91 ? -11.648 27.672 7.016 1 86.88 91 LYS A CA 1
ATOM 688 C C . LYS A 1 91 ? -11.609 26.141 7.094 1 86.88 91 LYS A C 1
ATOM 690 O O . LYS A 1 91 ? -11.93 25.453 6.117 1 86.88 91 LYS A O 1
ATOM 695 N N . LEU A 1 92 ? -11.203 25.703 8.297 1 89.38 92 LEU A N 1
ATOM 696 C CA . LEU A 1 92 ? -11.305 24.281 8.594 1 89.38 92 LEU A CA 1
ATOM 697 C C . LEU A 1 92 ? -12.68 23.938 9.164 1 89.38 92 LEU A C 1
ATOM 699 O O . LEU A 1 92 ? -13.281 24.75 9.867 1 89.38 92 LEU A O 1
ATOM 703 N N . MET A 1 93 ? -13.188 22.766 8.852 1 85.5 93 MET A N 1
ATOM 704 C CA . MET A 1 93 ? -14.578 22.438 9.18 1 85.5 93 MET A CA 1
ATOM 705 C C . MET A 1 93 ? -14.648 21.578 10.438 1 85.5 93 MET A C 1
ATOM 707 O O . MET A 1 93 ? -15.664 21.578 11.133 1 85.5 93 MET A O 1
ATOM 711 N N . LYS A 1 94 ? -13.641 20.859 10.742 1 87.88 94 LYS A N 1
ATOM 712 C CA . LYS A 1 94 ? -13.648 19.969 11.891 1 87.88 94 LYS A CA 1
ATOM 713 C C . LYS A 1 94 ? -12.344 20.047 12.68 1 87.88 94 LYS A C 1
ATOM 715 O O . LYS A 1 94 ? -11.273 20.234 12.094 1 87.88 94 LYS A O 1
ATOM 720 N N . PRO A 1 95 ? -12.508 19.859 13.969 1 91.56 95 PRO A N 1
ATOM 721 C CA . PRO A 1 95 ? -11.273 19.797 14.758 1 91.56 95 PRO A CA 1
ATOM 722 C C . PRO A 1 95 ? -10.484 18.516 14.523 1 91.56 95 PRO A C 1
ATOM 724 O O . PRO A 1 95 ? -10.977 17.594 13.852 1 91.56 95 PRO A O 1
ATOM 727 N N . ILE A 1 96 ? -9.289 18.531 15.102 1 93 96 ILE A N 1
ATOM 728 C CA . ILE A 1 96 ? -8.477 17.328 14.961 1 93 96 ILE A CA 1
ATOM 729 C C . ILE A 1 96 ? -8.328 16.656 16.328 1 93 96 ILE A C 1
ATOM 731 O O . ILE A 1 96 ? -8.305 17.328 17.359 1 93 96 ILE A O 1
ATOM 735 N N . ASP A 1 97 ? -8.297 15.383 16.281 1 92.38 97 ASP A N 1
ATOM 736 C CA . ASP A 1 97 ? -8.031 14.523 17.438 1 92.38 97 ASP A CA 1
ATOM 737 C C . ASP A 1 97 ? -7.023 13.43 17.078 1 92.38 97 ASP A C 1
ATOM 739 O O . ASP A 1 97 ? -7.035 12.906 15.969 1 92.38 97 ASP A O 1
ATOM 743 N N . ASN A 1 98 ? -6.168 13.117 18.094 1 95.94 98 ASN A N 1
ATOM 744 C CA . ASN A 1 98 ? -5.164 12.109 17.75 1 95.94 98 ASN A CA 1
ATOM 745 C C . ASN A 1 98 ? -5.711 10.703 17.938 1 95.94 98 ASN A C 1
ATOM 747 O O . ASN A 1 98 ? -5.055 9.727 17.562 1 95.94 98 ASN A O 1
ATOM 751 N N . CYS A 1 99 ? -6.895 10.602 18.453 1 94.81 99 CYS A N 1
ATOM 752 C CA . CYS A 1 99 ? -7.473 9.273 18.625 1 94.81 99 CYS A CA 1
ATOM 753 C C . CYS A 1 99 ? -8.547 9 17.578 1 94.81 99 CYS A C 1
ATOM 755 O O . CYS A 1 99 ? -9.344 9.883 17.25 1 94.81 99 CYS A O 1
ATOM 757 N N . ILE A 1 100 ? -8.461 7.832 17.031 1 91.12 100 ILE A N 1
ATOM 758 C CA . ILE A 1 100 ? -9.539 7.375 16.156 1 91.12 100 ILE A CA 1
ATOM 759 C C . ILE A 1 100 ? -10.852 7.312 16.953 1 91.12 100 ILE A C 1
ATOM 761 O O . ILE A 1 100 ? -10.859 6.938 18.125 1 91.12 100 ILE A O 1
ATOM 765 N N . SER A 1 101 ? -11.914 7.746 16.266 1 86.5 101 SER A N 1
ATOM 766 C CA . SER A 1 101 ? -13.219 7.77 16.922 1 86.5 101 SER A CA 1
ATOM 767 C C . SER A 1 101 ? -13.539 6.422 17.562 1 86.5 101 SER A C 1
ATOM 769 O O . SER A 1 101 ? -13.25 5.371 16.984 1 86.5 101 SER A O 1
ATOM 771 N N . ALA A 1 102 ? -14.141 6.508 18.672 1 82.62 102 ALA A N 1
ATOM 772 C CA . ALA A 1 102 ? -14.516 5.293 19.391 1 82.62 102 ALA A CA 1
ATOM 773 C C . ALA A 1 102 ? -15.523 4.473 18.594 1 82.62 102 ALA A C 1
ATOM 775 O O . ALA A 1 102 ? -15.688 3.273 18.828 1 82.62 102 ALA A O 1
ATOM 776 N N . ASN A 1 103 ? -16.172 5.148 17.656 1 82.62 103 ASN A N 1
ATOM 777 C CA . ASN A 1 103 ? -17.203 4.48 16.859 1 82.62 103 ASN A CA 1
ATOM 778 C C . ASN A 1 103 ? -16.609 3.836 15.609 1 82.62 103 ASN A C 1
ATOM 780 O O . ASN A 1 103 ? -17.312 3.111 14.898 1 82.62 103 ASN A O 1
ATOM 784 N N . ALA A 1 104 ? -15.391 4.168 15.469 1 86.69 104 ALA A N 1
ATOM 785 C CA . ALA A 1 104 ? -14.766 3.547 14.305 1 86.69 104 ALA A CA 1
ATOM 786 C C . ALA A 1 104 ? -14.531 2.057 14.539 1 86.69 104 ALA A C 1
ATOM 788 O O . ALA A 1 104 ? -14.219 1.639 15.656 1 86.69 104 ALA A O 1
ATOM 789 N N . THR A 1 105 ? -14.789 1.226 13.5 1 88.06 105 THR A N 1
ATOM 790 C CA . THR A 1 105 ? -14.578 -0.214 13.594 1 88.06 105 THR A CA 1
ATOM 791 C C . THR A 1 105 ? -13.477 -0.662 12.633 1 88.06 105 THR A C 1
AT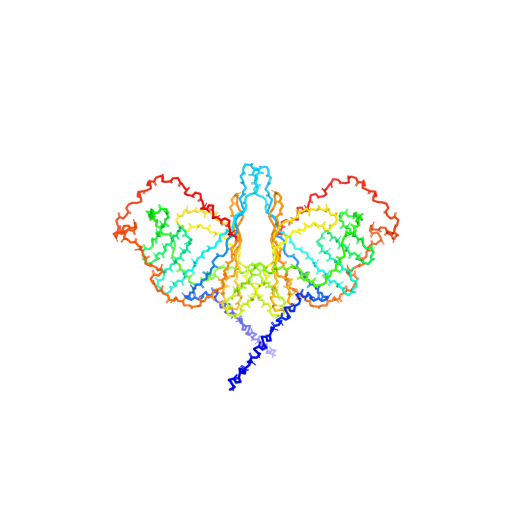OM 793 O O . THR A 1 105 ? -13.422 -0.199 11.492 1 88.06 105 THR A O 1
ATOM 796 N N . VAL A 1 106 ? -12.664 -1.516 13.242 1 91.38 106 VAL A N 1
ATOM 797 C CA . VAL A 1 106 ? -11.656 -2.146 12.398 1 91.38 106 VAL A CA 1
ATOM 798 C C . VAL A 1 106 ? -12.328 -3.039 11.359 1 91.38 106 VAL A C 1
ATOM 800 O O . VAL A 1 106 ? -13.062 -3.965 11.719 1 91.38 106 VAL A O 1
ATOM 803 N N . ALA A 1 107 ? -12.078 -2.707 10.086 1 94.31 107 ALA A N 1
ATOM 804 C CA . ALA A 1 107 ? -12.625 -3.535 9.008 1 94.31 107 ALA A CA 1
ATOM 805 C C . ALA A 1 107 ? -11.922 -4.891 8.953 1 94.31 107 ALA A C 1
ATOM 807 O O . ALA A 1 107 ? -12.578 -5.922 8.781 1 94.31 107 ALA A O 1
ATOM 808 N N . THR A 1 108 ? -10.625 -4.914 9.062 1 95.25 108 THR A N 1
ATOM 809 C CA . THR A 1 108 ? -9.844 -6.145 9.07 1 95.25 108 THR A CA 1
ATOM 810 C C . THR A 1 108 ? -8.477 -5.91 9.711 1 95.25 108 THR A C 1
ATOM 812 O O . THR A 1 108 ? -8.016 -4.77 9.812 1 95.25 108 THR A O 1
ATOM 815 N N . THR A 1 109 ? -7.953 -6.984 10.281 1 97.44 109 THR A N 1
ATOM 816 C CA . THR A 1 109 ? -6.578 -7.008 10.766 1 97.44 109 THR A CA 1
ATOM 817 C C . THR A 1 109 ? -5.738 -8.008 9.977 1 97.44 109 THR A C 1
ATOM 819 O O . THR A 1 109 ? -6.156 -9.148 9.766 1 97.44 109 THR A O 1
ATOM 822 N N . VAL A 1 110 ? -4.547 -7.5 9.492 1 98.12 110 VAL A N 1
ATOM 823 C CA . VAL A 1 110 ? -3.732 -8.375 8.648 1 98.12 110 VAL A CA 1
ATOM 824 C C . VAL A 1 110 ? -2.283 -8.344 9.133 1 98.12 110 VAL A C 1
ATOM 826 O O . VAL A 1 110 ? -1.804 -7.32 9.625 1 98.12 110 VAL A O 1
ATOM 829 N N . ASP A 1 111 ? -1.592 -9.5 8.969 1 98.62 111 ASP A N 1
ATOM 830 C CA . ASP A 1 111 ? -0.147 -9.602 9.148 1 98.62 111 ASP A CA 1
ATOM 831 C C . ASP A 1 111 ? 0.579 -9.539 7.809 1 98.62 111 ASP A C 1
ATOM 833 O O . ASP A 1 111 ? 0.234 -10.266 6.879 1 98.62 111 ASP A O 1
ATOM 837 N N . MET A 1 112 ? 1.565 -8.625 7.738 1 98.81 112 MET A N 1
ATOM 838 C CA . MET A 1 112 ? 2.303 -8.477 6.484 1 98.81 112 MET A CA 1
ATOM 839 C C . MET A 1 112 ? 3.807 -8.461 6.738 1 98.81 112 MET A C 1
ATOM 841 O O . MET A 1 112 ? 4.262 -7.941 7.758 1 98.81 112 MET A O 1
ATOM 845 N N . GLY A 1 113 ? 4.547 -9.078 5.801 1 98.5 113 GLY A N 1
ATOM 846 C CA . GLY A 1 113 ? 6 -9.023 5.844 1 98.5 113 GLY A CA 1
ATOM 847 C C . GLY A 1 113 ? 6.621 -10.172 6.609 1 98.5 113 GLY A C 1
ATOM 848 O O . GLY A 1 113 ? 7.805 -10.133 6.957 1 98.5 113 GLY A O 1
ATOM 849 N N . GLY A 1 114 ? 5.855 -11.211 6.953 1 97.12 114 GLY A N 1
ATOM 850 C CA . GLY A 1 114 ? 6.395 -12.375 7.629 1 97.12 114 GLY A CA 1
ATOM 851 C C . GLY A 1 114 ? 6.477 -12.211 9.133 1 97.12 114 GLY A C 1
ATOM 852 O O . GLY A 1 114 ? 5.867 -11.297 9.695 1 97.12 114 GLY A O 1
ATOM 853 N N . PRO A 1 115 ? 7.227 -13.117 9.789 1 93.94 115 PRO A N 1
ATOM 854 C CA . PRO A 1 115 ? 7.285 -13.148 11.258 1 93.94 115 PRO A CA 1
ATOM 855 C C . PRO A 1 115 ? 7.84 -11.859 11.852 1 93.94 115 PRO A C 1
ATOM 857 O O . PRO A 1 115 ? 7.512 -11.508 12.984 1 93.94 115 PRO A O 1
ATOM 860 N N . LYS A 1 11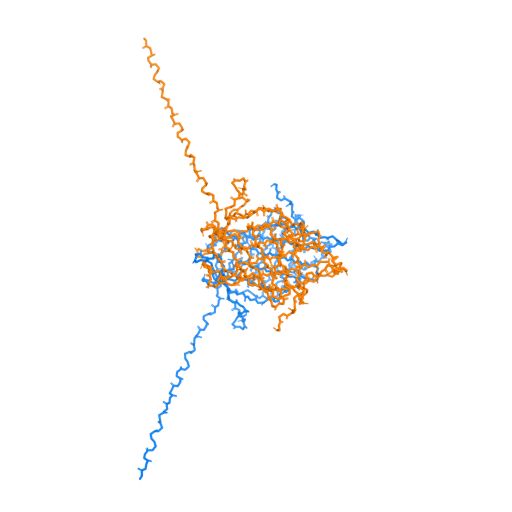6 ? 8.656 -11.227 11.172 1 95.81 116 LYS A N 1
ATOM 861 C CA . LYS A 1 116 ? 9.219 -9.953 11.633 1 95.81 116 LYS A CA 1
ATOM 862 C C . LYS A 1 116 ? 8.594 -8.781 10.891 1 95.81 116 LYS A C 1
ATOM 864 O O . LYS A 1 116 ? 9.266 -7.785 10.609 1 95.81 116 LYS A O 1
ATOM 869 N N . GLY A 1 117 ? 7.387 -9.008 10.492 1 98.31 117 GLY A N 1
ATOM 870 C CA . GLY A 1 117 ? 6.645 -7.973 9.789 1 98.31 117 GLY A CA 1
ATOM 871 C C . GLY A 1 117 ? 5.836 -7.086 10.719 1 98.31 117 GLY A C 1
ATOM 872 O O . GLY A 1 117 ? 6.293 -6.734 11.805 1 98.31 117 GLY A O 1
ATOM 873 N N . VAL A 1 118 ? 4.715 -6.625 10.258 1 98.69 118 VAL A N 1
ATOM 874 C CA . VAL A 1 118 ? 3.846 -5.699 10.969 1 98.69 118 VAL A CA 1
ATOM 875 C C . VAL A 1 118 ? 2.408 -6.215 10.938 1 98.69 118 VAL A C 1
ATOM 877 O O . VAL A 1 118 ? 1.988 -6.844 9.969 1 98.69 118 VAL A O 1
ATOM 880 N N . THR A 1 119 ? 1.701 -6.02 11.977 1 98.69 119 THR A N 1
ATOM 881 C CA . THR A 1 119 ? 0.261 -6.25 12.023 1 98.69 119 THR A CA 1
ATOM 882 C C . THR A 1 119 ? -0.501 -4.945 11.82 1 98.69 119 THR A C 1
ATOM 884 O O . THR A 1 119 ? -0.303 -3.98 12.562 1 98.69 119 THR A O 1
ATOM 887 N N . LEU A 1 120 ? -1.355 -4.91 10.828 1 98.56 120 LEU A N 1
ATOM 888 C CA . LEU A 1 120 ? -2.049 -3.682 10.469 1 98.56 120 LEU A CA 1
ATOM 889 C C . LEU A 1 120 ? -3.541 -3.791 10.766 1 98.56 120 L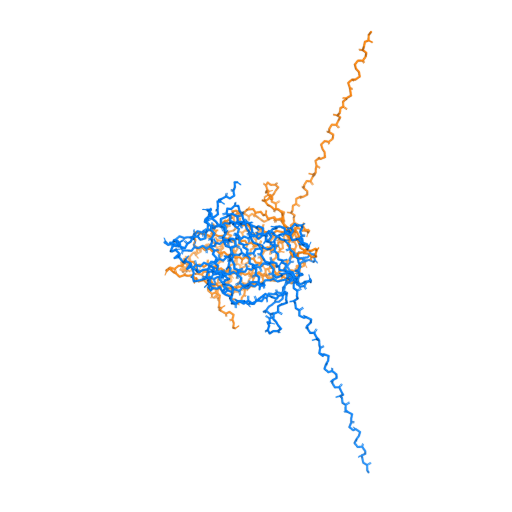EU A C 1
ATOM 891 O O . LEU A 1 120 ? -4.172 -4.793 10.43 1 98.56 120 LEU A O 1
ATOM 895 N N . ASP A 1 121 ? -4.066 -2.775 11.398 1 97.62 121 ASP A N 1
ATOM 896 C CA . ASP A 1 121 ? -5.512 -2.566 11.484 1 97.62 121 ASP A CA 1
ATOM 897 C C . ASP A 1 121 ? -5.996 -1.647 10.359 1 97.62 121 ASP A C 1
ATOM 899 O O . ASP A 1 121 ? -5.496 -0.532 10.211 1 97.62 121 ASP A O 1
ATOM 903 N N . VAL A 1 122 ? -6.902 -2.146 9.617 1 97 122 VAL A N 1
ATOM 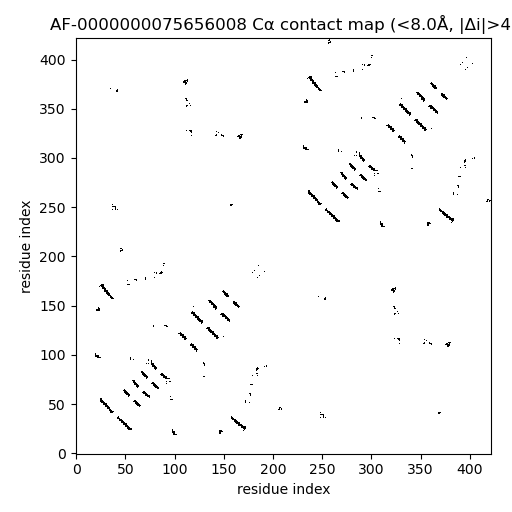904 C CA . VAL A 1 122 ? -7.395 -1.397 8.469 1 97 122 VAL A CA 1
ATOM 905 C C . VAL A 1 122 ? -8.805 -0.891 8.75 1 97 122 VAL A C 1
ATOM 907 O O . VAL A 1 122 ? -9.672 -1.65 9.195 1 97 122 VAL A O 1
ATOM 910 N N . TYR A 1 123 ? -9.047 0.379 8.523 1 94.56 123 TYR A N 1
ATOM 911 C CA . TYR A 1 123 ? -10.344 1.029 8.672 1 94.56 123 TYR A CA 1
ATOM 912 C C . TYR A 1 123 ? -10.875 1.503 7.32 1 94.56 123 TYR A C 1
ATOM 914 O O . TYR A 1 123 ? -10.109 2.006 6.492 1 94.56 123 TYR A O 1
ATOM 922 N N . ASN A 1 124 ? -12.117 1.293 7.133 1 93.06 124 ASN A N 1
ATOM 923 C CA . ASN A 1 124 ? -12.758 2 6.027 1 93.06 124 ASN A CA 1
ATOM 924 C C . ASN A 1 124 ? -12.984 3.471 6.359 1 93.06 124 ASN A C 1
ATOM 926 O O . ASN A 1 124 ? -13.359 3.807 7.484 1 93.06 124 ASN A O 1
ATOM 930 N N . VAL A 1 125 ? -12.766 4.258 5.305 1 91.75 125 VAL A N 1
ATOM 931 C CA . VAL A 1 125 ? -12.914 5.676 5.605 1 91.75 125 VAL A CA 1
ATOM 932 C C . VAL A 1 125 ? -13.688 6.367 4.488 1 91.75 125 VAL A C 1
ATOM 934 O O . VAL A 1 125 ? -13.633 5.945 3.332 1 91.75 125 VAL A O 1
ATOM 937 N N . GLU A 1 126 ? -14.5 7.309 4.895 1 89.88 126 GLU A N 1
ATOM 938 C CA . GLU A 1 126 ? -15.094 8.359 4.066 1 89.88 126 GLU A CA 1
ATOM 939 C C . GLU A 1 126 ? -14.766 9.742 4.617 1 89.88 126 GLU A C 1
ATOM 941 O O . GLU A 1 126 ? -15.008 10.023 5.789 1 89.88 126 GLU A O 1
ATOM 946 N N . LYS A 1 127 ? -14.102 10.523 3.721 1 85.75 127 LYS A N 1
ATOM 947 C CA . LYS A 1 127 ? -13.68 11.812 4.262 1 85.75 127 LYS A CA 1
ATOM 948 C C . LYS A 1 127 ? -13.781 12.906 3.207 1 85.75 127 LYS A C 1
ATOM 950 O O . LYS A 1 127 ? -13.844 12.625 2.01 1 85.75 127 LYS A O 1
ATOM 955 N N . ILE A 1 128 ? -13.867 14.102 3.734 1 85.19 128 ILE A N 1
ATOM 956 C CA . ILE A 1 128 ? -13.773 15.32 2.928 1 85.19 128 ILE A CA 1
ATOM 957 C C . ILE A 1 128 ? -12.5 16.078 3.271 1 85.19 128 ILE A C 1
ATOM 959 O O . ILE A 1 128 ? -12.211 16.312 4.445 1 85.19 128 ILE A O 1
ATOM 963 N N . SER A 1 129 ? -11.688 16.297 2.225 1 81.62 129 SER A N 1
ATOM 964 C CA . SER A 1 129 ? -10.445 17.016 2.473 1 81.62 129 SER A CA 1
ATOM 965 C C . SER A 1 129 ? -10.703 18.375 3.094 1 81.62 129 SER A C 1
ATOM 967 O O . SER A 1 129 ? -11.664 19.062 2.721 1 81.62 129 SER A O 1
ATOM 969 N N . PRO A 1 130 ? -9.703 18.625 4.031 1 73.69 130 PRO A N 1
ATOM 970 C CA . PRO A 1 130 ? -9.836 20 4.52 1 73.69 130 PRO A CA 1
ATOM 971 C C . PRO A 1 130 ? -9.539 21.047 3.439 1 73.69 130 PRO A C 1
ATOM 973 O O . PRO A 1 130 ? -8.734 20.797 2.539 1 73.69 130 PRO A O 1
ATOM 976 N N . GLY A 1 131 ? -10.148 22.078 3.408 1 65.25 131 GLY A N 1
ATOM 977 C CA . GLY A 1 131 ? -9.93 23.125 2.438 1 65.25 131 GLY A CA 1
ATOM 978 C C . GLY A 1 131 ? -10.797 23 1.201 1 65.25 131 GLY A C 1
ATOM 979 O O . GLY A 1 131 ? -11.969 23.375 1.214 1 65.25 131 GLY A O 1
ATOM 980 N N . PRO A 1 132 ? -10.164 22.078 0.208 1 68.06 132 PRO A N 1
ATOM 981 C CA . PRO A 1 132 ? -10.852 22 -1.086 1 68.06 132 PRO A CA 1
ATOM 982 C C . PRO A 1 132 ? -12.172 21.25 -1.009 1 68.06 132 PRO A C 1
ATOM 984 O O . PRO A 1 132 ? -12.992 21.328 -1.93 1 68.06 132 PRO A O 1
ATOM 987 N N . GLY A 1 133 ? -12.375 20.516 -0.005 1 77 133 GLY A N 1
ATOM 988 C CA . GLY A 1 133 ? -13.656 19.844 0.18 1 77 133 GLY A CA 1
ATOM 989 C C . GLY A 1 133 ? -13.852 18.672 -0.757 1 77 133 GLY A C 1
ATOM 990 O O . GLY A 1 133 ? -14.969 18.422 -1.218 1 77 133 GLY A O 1
ATOM 991 N N . ILE A 1 134 ? -12.82 18 -1.102 1 81.62 134 ILE A N 1
ATOM 992 C CA . ILE A 1 134 ? -12.898 16.844 -1.984 1 81.62 134 ILE A CA 1
ATOM 993 C C . ILE A 1 134 ? -13.297 15.602 -1.181 1 81.62 134 ILE A C 1
ATOM 995 O O . ILE A 1 134 ? -12.734 15.344 -0.113 1 81.62 134 ILE A O 1
ATOM 999 N N . PHE A 1 135 ? -14.367 14.992 -1.748 1 89 135 PHE A N 1
ATOM 1000 C CA . PHE A 1 135 ? -14.836 13.773 -1.098 1 89 135 PHE A CA 1
ATOM 1001 C C . PHE A 1 135 ? -14 12.578 -1.516 1 89 135 PHE A C 1
ATOM 1003 O O . PHE A 1 135 ? -13.742 12.375 -2.705 1 89 135 PHE A O 1
ATOM 1010 N N . PHE A 1 136 ? -13.484 11.742 -0.495 1 91.06 136 PHE A N 1
ATOM 1011 C CA . PHE A 1 136 ? -12.719 10.523 -0.712 1 91.06 136 PHE A CA 1
ATOM 1012 C C . PHE A 1 136 ? -13.352 9.344 0.013 1 91.06 136 PHE A C 1
ATOM 1014 O O . PHE A 1 136 ? -13.898 9.508 1.104 1 91.06 136 PHE A O 1
ATOM 1021 N N . LYS A 1 137 ? -13.328 8.273 -0.612 1 93.75 137 LYS A N 1
ATOM 1022 C CA . LYS A 1 137 ? -13.602 7.004 0.054 1 93.75 137 LYS A CA 1
ATOM 1023 C C . LYS A 1 137 ? -12.414 6.059 -0.054 1 93.75 137 LYS A C 1
ATOM 1025 O O . LYS A 1 137 ? -11.633 6.141 -1.005 1 93.75 137 LYS A O 1
ATOM 1030 N N . GLY A 1 138 ? -12.281 5.191 0.929 1 94.19 138 GLY A N 1
ATOM 1031 C CA . GLY A 1 138 ? -11.195 4.223 0.869 1 94.19 138 GLY A CA 1
ATOM 1032 C C . GLY A 1 138 ? -10.906 3.572 2.207 1 94.19 138 GLY A C 1
ATOM 1033 O O . GLY A 1 138 ? -11.828 3.207 2.939 1 94.19 138 GLY A O 1
ATOM 1034 N N . SER A 1 139 ? -9.578 3.357 2.42 1 95.88 139 SER A N 1
ATOM 1035 C CA . SER A 1 139 ? -9.156 2.703 3.652 1 95.88 139 SER A CA 1
ATOM 1036 C C . SER A 1 139 ? -7.863 3.312 4.184 1 95.88 139 SER A C 1
ATOM 1038 O O . SER A 1 139 ? -7.086 3.893 3.422 1 95.88 139 SER A O 1
ATOM 1040 N N . ILE A 1 140 ? -7.73 3.203 5.484 1 96.75 140 ILE A N 1
ATOM 1041 C CA . ILE A 1 140 ? -6.488 3.598 6.141 1 96.75 140 ILE A CA 1
ATOM 1042 C C . ILE A 1 140 ? -5.992 2.461 7.035 1 96.75 140 ILE A C 1
ATOM 1044 O O . ILE A 1 140 ? -6.789 1.809 7.715 1 96.75 140 ILE A O 1
ATOM 1048 N N . ALA A 1 141 ? -4.703 2.244 6.945 1 98.38 141 ALA A N 1
ATOM 1049 C CA . ALA A 1 141 ? -4.07 1.197 7.746 1 98.38 141 ALA A CA 1
ATOM 1050 C C . ALA A 1 141 ? -3.168 1.799 8.82 1 98.38 141 ALA A C 1
ATOM 1052 O O . ALA A 1 141 ? -2.447 2.768 8.562 1 98.38 141 ALA A O 1
ATOM 1053 N N . PHE A 1 142 ? -3.283 1.212 10.023 1 98.31 142 PHE A N 1
ATOM 1054 C CA . PHE A 1 142 ? -2.424 1.577 11.141 1 98.31 142 PHE A CA 1
ATOM 1055 C C . PHE A 1 142 ? -1.622 0.374 11.625 1 98.31 142 PHE A C 1
ATOM 1057 O O . PHE A 1 142 ? -2.146 -0.739 11.695 1 98.31 142 PHE A O 1
ATOM 1064 N N . ASN A 1 143 ? -0.295 0.654 11.859 1 98.69 143 ASN A N 1
ATOM 1065 C CA . ASN A 1 143 ? 0.403 -0.347 12.656 1 98.69 143 ASN A CA 1
ATOM 1066 C C . ASN A 1 143 ? -0.273 -0.554 14.016 1 98.69 143 ASN A C 1
ATOM 1068 O O . ASN A 1 143 ? -0.359 0.375 14.82 1 98.69 143 ASN A O 1
ATOM 1072 N N . GLN A 1 144 ? -0.713 -1.748 14.188 1 97 144 GLN A N 1
ATOM 1073 C CA . GLN A 1 144 ? -1.458 -2.051 15.406 1 97 144 GLN A CA 1
ATOM 1074 C C . GLN A 1 144 ? -0.658 -1.675 16.641 1 97 144 GLN A C 1
ATOM 1076 O O . GLN A 1 144 ? -1.225 -1.224 17.641 1 97 144 GLN A O 1
ATOM 1081 N N . GLU A 1 145 ? 0.643 -1.954 16.547 1 95.94 145 GLU A N 1
ATOM 1082 C CA . GLU A 1 145 ? 1.506 -1.583 17.656 1 95.94 145 GLU A CA 1
ATOM 1083 C C . GLU A 1 145 ? 1.757 -0.078 17.688 1 95.94 145 GLU A C 1
ATOM 1085 O O . GLU A 1 145 ? 2.604 0.429 16.953 1 95.94 145 GLU A O 1
ATOM 1090 N N . GLY A 1 146 ? 1.023 0.631 18.562 1 95.94 146 GLY A N 1
ATOM 1091 C CA . GLY A 1 146 ? 1.252 2.055 18.75 1 95.94 146 GLY A CA 1
ATOM 1092 C C . GLY A 1 146 ? 0.272 2.926 17.984 1 95.94 146 GLY A C 1
ATOM 1093 O O . GLY A 1 146 ? 0.296 4.152 18.109 1 95.94 146 GLY A O 1
ATOM 1094 N N . CYS A 1 147 ? -0.546 2.277 17.188 1 97.06 147 CYS A N 1
ATOM 1095 C CA . CYS A 1 147 ? -1.506 3.016 16.375 1 97.06 147 CYS A CA 1
ATOM 1096 C C . CYS A 1 147 ? -0.801 4.035 15.492 1 97.06 147 CYS A C 1
ATOM 1098 O O . CYS A 1 147 ? -1.114 5.227 15.539 1 97.06 147 CYS A O 1
ATOM 1100 N N . ILE A 1 148 ? 0.101 3.549 14.688 1 98.56 148 ILE A N 1
ATOM 1101 C CA . ILE A 1 148 ? 0.924 4.402 13.836 1 98.56 148 ILE A CA 1
ATOM 1102 C C . ILE A 1 148 ? 0.394 4.367 12.406 1 98.56 148 ILE A C 1
ATOM 1104 O O . ILE A 1 148 ? 0.224 3.293 11.82 1 98.56 148 ILE A O 1
ATOM 1108 N N . PRO A 1 149 ? 0.088 5.543 11.836 1 98.5 149 PRO A N 1
ATOM 1109 C CA . PRO A 1 149 ? -0.361 5.512 10.445 1 98.5 149 PRO A CA 1
ATOM 1110 C C . PRO A 1 149 ? 0.638 4.824 9.516 1 98.5 149 PRO A C 1
ATOM 1112 O O . PRO A 1 149 ? 1.849 5.012 9.656 1 98.5 149 PRO A O 1
ATOM 1115 N N . PHE A 1 150 ? 0.104 4.004 8.672 1 98.75 150 PHE A N 1
ATOM 1116 C CA . PHE A 1 150 ? 0.952 3.199 7.805 1 98.75 150 PHE A CA 1
ATOM 1117 C C . PHE A 1 150 ? 0.72 3.557 6.34 1 98.75 150 PHE A C 1
ATOM 1119 O O . PHE A 1 150 ? 1.646 3.98 5.648 1 98.75 150 PHE A O 1
ATOM 1126 N N . SER A 1 151 ? -0.479 3.404 5.852 1 98.56 151 SER A N 1
ATOM 1127 C CA . SER A 1 151 ? -0.827 3.697 4.465 1 98.56 151 SER A CA 1
ATOM 1128 C C . SER A 1 151 ? -2.316 3.992 4.32 1 98.56 151 SER A C 1
ATOM 1130 O O . SER A 1 151 ? -3.105 3.691 5.219 1 98.56 151 SER A O 1
ATOM 1132 N N . GLU A 1 152 ? -2.666 4.656 3.164 1 97.44 152 GLU A N 1
ATOM 1133 C CA . GLU A 1 152 ? -4.059 4.895 2.799 1 97.44 152 GLU A CA 1
ATOM 1134 C C . GLU A 1 152 ? -4.305 4.598 1.322 1 97.44 152 GLU A C 1
ATOM 1136 O O . GLU A 1 152 ? -3.4 4.75 0.497 1 97.44 152 GLU A O 1
ATOM 1141 N N . ILE A 1 153 ? -5.391 4.105 1.068 1 96.62 153 ILE A N 1
ATOM 1142 C CA . ILE A 1 153 ? -5.957 4.094 -0.276 1 96.62 153 ILE A CA 1
ATOM 1143 C C . ILE A 1 153 ? -7.152 5.043 -0.34 1 96.62 153 ILE A C 1
ATOM 1145 O O . ILE A 1 153 ? -8.094 4.922 0.449 1 96.62 153 ILE A O 1
ATOM 1149 N N . LEU A 1 154 ? -7.094 5.992 -1.23 1 94.69 154 LEU A N 1
ATOM 1150 C CA . LEU A 1 154 ? -8.148 6.992 -1.371 1 94.69 154 LEU A CA 1
ATOM 1151 C C . LEU A 1 154 ? -8.664 7.039 -2.805 1 94.69 154 LEU A C 1
ATOM 1153 O O . LEU A 1 154 ? -7.875 7.023 -3.754 1 94.69 154 LEU A O 1
ATOM 1157 N N . MET A 1 155 ? -9.961 7.105 -2.941 1 93.19 155 MET A N 1
ATOM 1158 C CA . MET A 1 155 ? -10.578 7.109 -4.266 1 93.19 155 MET A CA 1
ATOM 1159 C C . MET A 1 155 ? -11.578 8.258 -4.395 1 93.19 155 MET A C 1
ATOM 1161 O O . MET A 1 155 ? -12.281 8.586 -3.441 1 93.19 155 MET A O 1
ATOM 1165 N N . THR A 1 156 ? -11.57 8.867 -5.527 1 90.06 156 THR A N 1
ATOM 1166 C CA . THR A 1 156 ? -12.648 9.742 -5.98 1 90.06 156 THR A CA 1
ATOM 1167 C C . THR A 1 156 ? -13.391 9.125 -7.16 1 90.06 156 THR A C 1
ATOM 1169 O O . THR A 1 156 ? -13.234 7.934 -7.441 1 90.06 156 THR A O 1
ATOM 1172 N N . GLU A 1 157 ? -14.227 9.898 -7.746 1 83.81 157 GLU A N 1
ATOM 1173 C CA . GLU A 1 157 ? -14.93 9.383 -8.914 1 83.81 157 GLU A CA 1
ATOM 1174 C C . GLU A 1 157 ? -13.969 9.141 -10.078 1 83.81 157 GLU A C 1
ATOM 1176 O O . GLU A 1 157 ? -14.227 8.289 -10.93 1 83.81 157 GLU A O 1
ATOM 1181 N N . GLY A 1 158 ? -12.875 9.727 -10.055 1 84.81 158 GLY A N 1
ATOM 1182 C CA . GLY A 1 158 ? -11.992 9.648 -11.211 1 84.81 158 GLY A CA 1
ATOM 1183 C C . GLY A 1 158 ? -10.547 9.398 -10.836 1 84.81 158 GLY A C 1
ATOM 1184 O O . GLY A 1 158 ? -9.656 9.508 -11.68 1 84.81 158 GLY A O 1
ATOM 1185 N N . SER A 1 159 ? -10.305 9.086 -9.617 1 90.56 159 SER A N 1
ATOM 1186 C CA . SER A 1 159 ? -8.898 8.914 -9.25 1 90.56 159 SER A CA 1
ATOM 1187 C C . SER A 1 159 ? -8.734 7.828 -8.188 1 90.56 159 SER A C 1
ATOM 1189 O O . SER A 1 159 ? -9.688 7.484 -7.488 1 90.56 159 SER A O 1
ATOM 1191 N N . TYR A 1 160 ? -7.598 7.262 -8.195 1 93.62 160 TYR A N 1
ATOM 1192 C CA . TYR A 1 160 ? -7.129 6.277 -7.223 1 93.62 160 TYR A CA 1
ATOM 1193 C C . TYR A 1 160 ? -5.75 6.652 -6.691 1 93.62 160 TYR A C 1
ATOM 1195 O O . TYR A 1 160 ? -4.797 6.789 -7.461 1 93.62 160 TYR A O 1
ATOM 1203 N N . ALA A 1 161 ? -5.684 6.781 -5.309 1 94.44 161 ALA A N 1
ATOM 1204 C CA . ALA A 1 161 ? -4.414 7.23 -4.742 1 94.44 161 ALA A CA 1
ATOM 1205 C C . ALA A 1 161 ? -3.947 6.301 -3.629 1 94.44 161 ALA A C 1
ATOM 1207 O O . ALA A 1 161 ? -4.758 5.828 -2.828 1 94.44 161 ALA A O 1
ATOM 1208 N N . THR A 1 162 ? -2.693 6 -3.615 1 96.69 162 THR A N 1
ATOM 1209 C CA . THR A 1 162 ? -2.043 5.34 -2.486 1 96.69 162 THR A CA 1
ATOM 1210 C C . THR A 1 162 ? -1.176 6.328 -1.712 1 96.69 162 THR A C 1
ATOM 1212 O O . THR A 1 162 ? -0.39 7.07 -2.305 1 96.69 162 THR A O 1
ATOM 1215 N N . VAL A 1 163 ? -1.351 6.359 -0.421 1 97.56 163 VAL A N 1
ATOM 1216 C CA . VAL A 1 163 ? -0.585 7.223 0.474 1 97.56 163 VAL A CA 1
ATOM 1217 C C . VAL A 1 163 ? 0.251 6.367 1.424 1 97.56 163 VAL A C 1
ATOM 1219 O O . VAL A 1 163 ? -0.26 5.426 2.035 1 97.56 163 VAL A O 1
ATOM 1222 N N . SER A 1 164 ? 1.523 6.617 1.514 1 98.56 164 SER A N 1
ATOM 1223 C CA . SER A 1 164 ? 2.395 5.926 2.457 1 98.56 164 SER A CA 1
ATOM 1224 C C . SER A 1 164 ? 3.016 6.902 3.453 1 98.56 164 SER A C 1
ATOM 1226 O O . SER A 1 164 ? 3.436 7.996 3.076 1 98.56 164 SER A O 1
ATOM 1228 N N . TYR A 1 165 ? 3.078 6.523 4.695 1 98.81 165 TYR A N 1
ATOM 1229 C CA . TYR A 1 165 ? 3.75 7.273 5.75 1 98.81 165 TYR A CA 1
ATOM 1230 C C . TYR A 1 165 ? 5.152 6.727 6 1 98.81 165 TYR A C 1
ATOM 1232 O O . TYR A 1 165 ? 5.316 5.715 6.684 1 98.81 165 TYR A O 1
ATOM 1240 N N . ILE A 1 166 ? 6.098 7.492 5.582 1 98.62 166 ILE A N 1
ATOM 1241 C CA . ILE A 1 166 ? 7.441 6.949 5.426 1 98.62 166 ILE A CA 1
ATOM 1242 C C . ILE A 1 166 ? 8.398 7.66 6.375 1 98.62 166 ILE A C 1
ATOM 1244 O O . ILE A 1 166 ? 8.312 8.875 6.562 1 98.62 166 ILE A O 1
ATOM 1248 N N . ASN A 1 167 ? 9.297 6.91 6.961 1 98.44 167 ASN A N 1
ATOM 1249 C CA . ASN A 1 167 ? 10.422 7.422 7.746 1 98.44 167 ASN A CA 1
ATOM 1250 C C . ASN A 1 167 ? 9.945 8.352 8.859 1 98.44 167 ASN A C 1
ATOM 1252 O O . ASN A 1 167 ? 10.445 9.461 9.008 1 98.44 167 ASN A O 1
ATOM 1256 N N . MET A 1 168 ? 9.078 7.828 9.625 1 98.56 168 MET A N 1
ATOM 1257 C CA . MET A 1 168 ? 8.453 8.617 10.68 1 98.56 168 MET A CA 1
ATOM 1258 C C . MET A 1 168 ? 9.406 8.781 11.867 1 98.56 168 MET A C 1
ATOM 1260 O O . MET A 1 168 ? 10.086 7.836 12.258 1 98.56 168 MET A O 1
ATOM 1264 N N . THR A 1 169 ? 9.438 9.992 12.406 1 98.38 169 THR A N 1
ATOM 1265 C CA . THR A 1 169 ? 10.07 10.312 13.68 1 98.38 169 THR A CA 1
ATOM 1266 C C . THR A 1 169 ? 9.078 10.953 14.641 1 98.38 169 THR A C 1
ATOM 1268 O O . THR A 1 169 ? 8.195 11.711 14.211 1 98.38 169 THR A O 1
ATOM 1271 N N . PHE A 1 170 ? 9.266 10.617 15.906 1 98.5 170 PHE A N 1
ATOM 1272 C CA . PHE A 1 170 ? 8.359 11.188 16.906 1 98.5 170 PHE A CA 1
ATOM 1273 C C . PHE A 1 170 ? 8.859 12.555 17.359 1 98.5 170 PHE A C 1
ATOM 1275 O O . PHE A 1 170 ? 10.07 12.805 17.375 1 98.5 170 PHE A O 1
ATOM 1282 N N . GLY A 1 171 ? 7.898 13.32 17.719 1 98.5 171 GLY A N 1
ATOM 1283 C CA . GLY A 1 171 ? 8.211 14.695 18.078 1 98.5 171 GLY A CA 1
ATOM 1284 C C . GLY A 1 171 ? 8.242 15.633 16.891 1 98.5 171 GLY A C 1
ATOM 1285 O O . GLY A 1 171 ? 7.91 15.234 15.766 1 98.5 171 GLY A O 1
ATOM 1286 N N . ILE A 1 172 ? 8.469 16.891 17.172 1 98.81 172 ILE A N 1
ATOM 1287 C CA . ILE A 1 172 ? 8.664 17.938 16.188 1 98.81 172 ILE A CA 1
ATOM 1288 C C . ILE A 1 172 ? 10.078 18.5 16.312 1 98.81 172 ILE A C 1
ATOM 1290 O O . ILE A 1 172 ? 10.445 19.062 17.344 1 98.81 172 ILE A O 1
ATOM 1294 N N . LYS A 1 173 ? 10.82 18.328 15.312 1 98.31 173 LYS A N 1
ATOM 1295 C CA . LYS A 1 173 ? 12.227 18.734 15.359 1 98.31 173 LYS A CA 1
ATOM 1296 C C . LYS A 1 173 ? 12.352 20.266 15.43 1 98.31 173 LYS A C 1
ATOM 1298 O O . LYS A 1 173 ? 13.148 20.781 16.203 1 98.31 173 LYS A O 1
ATOM 1303 N N . ASP A 1 174 ? 11.68 20.984 14.586 1 98.56 174 ASP A N 1
ATOM 1304 C CA . ASP A 1 174 ? 11.695 22.438 14.5 1 98.56 174 ASP A CA 1
ATOM 1305 C C . ASP A 1 174 ? 10.273 23 14.422 1 98.56 174 ASP A C 1
ATOM 1307 O O . ASP A 1 174 ? 9.641 22.953 13.367 1 98.56 174 ASP A O 1
ATOM 1311 N N . PRO A 1 175 ? 9.789 23.641 15.453 1 98.12 175 PRO A N 1
ATOM 1312 C CA . PRO A 1 175 ? 8.406 24.109 15.492 1 98.12 175 PRO A CA 1
ATOM 1313 C C . PRO A 1 175 ? 8.125 25.203 14.461 1 98.12 175 PRO A C 1
ATOM 1315 O O . PRO A 1 175 ? 6.957 25.5 14.18 1 98.12 175 PRO A O 1
ATOM 1318 N N . SER A 1 176 ? 9.133 25.781 13.852 1 97.62 176 SER A N 1
ATOM 1319 C CA . SER A 1 176 ? 8.922 26.844 12.867 1 97.62 176 SER A CA 1
ATOM 1320 C C . SER A 1 176 ? 8.281 26.297 11.594 1 97.62 176 SER A C 1
ATOM 1322 O O . SER A 1 176 ? 7.812 27.047 10.75 1 97.62 176 SER A O 1
ATOM 1324 N N . VAL A 1 177 ? 8.203 25.016 11.516 1 98.38 177 VAL A N 1
ATOM 1325 C CA . VAL A 1 177 ? 7.547 24.391 10.367 1 98.38 177 VAL A CA 1
ATOM 1326 C C . VAL A 1 177 ? 6.074 24.797 10.328 1 98.38 177 VAL A C 1
ATOM 1328 O O . VAL A 1 177 ? 5.457 24.797 9.258 1 98.38 177 VAL A O 1
ATOM 1331 N N . PHE A 1 178 ? 5.539 25.234 11.469 1 98 178 PHE A N 1
ATOM 1332 C CA . PHE A 1 178 ? 4.121 25.578 11.547 1 98 178 PHE A CA 1
ATOM 1333 C C . PHE A 1 178 ? 3.922 27.078 11.406 1 98 178 PHE A C 1
ATOM 1335 O O . PHE A 1 178 ? 2.797 27.578 11.5 1 98 178 PHE A O 1
ATOM 1342 N N . ASP A 1 179 ? 4.988 27.781 11.148 1 95.69 179 ASP A N 1
ATOM 1343 C CA . ASP A 1 179 ? 4.855 29.219 10.969 1 95.69 179 ASP A CA 1
ATOM 1344 C C . ASP A 1 179 ? 4.188 29.547 9.633 1 95.69 179 ASP A C 1
ATOM 1346 O O . ASP A 1 179 ? 4.484 28.922 8.617 1 95.69 179 ASP A O 1
ATOM 1350 N N . VAL A 1 180 ? 3.312 30.516 9.695 1 92.88 180 VAL A N 1
ATOM 1351 C CA . VAL A 1 180 ? 2.705 31.047 8.477 1 92.88 180 VAL A CA 1
ATOM 1352 C C . VAL A 1 180 ? 3.553 32.188 7.934 1 92.88 180 VAL A C 1
ATOM 1354 O O . VAL A 1 180 ? 3.646 33.25 8.562 1 92.88 180 VAL A O 1
ATOM 1357 N N . PRO A 1 181 ? 4.039 31.859 6.816 1 89.38 181 PRO A N 1
ATOM 1358 C CA . PRO A 1 181 ? 4.883 32.938 6.309 1 89.38 181 PRO A CA 1
ATOM 1359 C C . PRO A 1 181 ? 4.078 34.188 5.918 1 89.38 181 PRO A C 1
ATOM 1361 O O . PRO A 1 181 ? 3 34.062 5.332 1 89.38 181 PRO A O 1
ATOM 1364 N N . SER A 1 182 ? 4.574 35.375 6.219 1 86.06 182 SER A N 1
ATOM 1365 C CA . SER A 1 182 ? 4.066 36.688 5.836 1 86.06 182 SER A CA 1
ATOM 1366 C C . SER A 1 182 ? 5.207 37.625 5.465 1 86.06 182 SER A C 1
ATOM 1368 O O . SER A 1 182 ? 5.938 38.094 6.34 1 86.06 182 SER A O 1
ATOM 1370 N N . PRO A 1 183 ? 5.18 37.875 3.908 1 86.06 183 PRO A N 1
ATOM 1371 C CA . PRO A 1 183 ? 4.414 37.438 2.744 1 86.06 183 PRO A CA 1
ATOM 1372 C C . PRO A 1 183 ? 4.652 35.969 2.418 1 86.06 183 PRO A C 1
ATOM 1374 O O . PRO A 1 183 ? 5.574 35.344 2.963 1 86.06 183 PRO A O 1
ATOM 1377 N N . PRO A 1 184 ? 3.854 35.406 1.683 1 87.94 184 PRO A N 1
ATOM 1378 C CA . PRO A 1 184 ? 2.74 35.969 0.927 1 87.94 184 PRO A CA 1
ATOM 1379 C C . PRO A 1 184 ? 1.424 35.938 1.698 1 87.94 184 PRO A C 1
ATOM 1381 O O . PRO A 1 184 ? 0.414 36.469 1.226 1 87.94 184 PRO A O 1
ATOM 1384 N N . CYS A 1 185 ? 1.426 35.25 2.896 1 88.38 185 CYS A N 1
ATOM 1385 C CA . CYS A 1 185 ? 0.162 35.156 3.621 1 88.38 185 CYS A CA 1
ATOM 1386 C C . CYS A 1 185 ? -0.116 36.438 4.383 1 88.38 185 CYS A C 1
ATOM 1388 O O . CYS A 1 185 ? 0.815 37.156 4.781 1 88.38 185 CYS A O 1
ATOM 1390 N N . PRO A 1 186 ? -1.401 36.781 4.508 1 79.5 186 PRO A N 1
ATOM 1391 C CA . PRO A 1 186 ? -1.729 38 5.281 1 79.5 186 PRO A CA 1
ATOM 1392 C C . PRO A 1 186 ? -1.348 37.875 6.754 1 79.5 186 PRO A C 1
ATOM 1394 O O . PRO A 1 186 ? -1.388 36.781 7.316 1 79.5 186 PRO A O 1
ATOM 1397 N N . LYS A 1 187 ? -0.827 38.938 7.289 1 73.12 187 LYS A N 1
ATOM 1398 C CA . LYS A 1 187 ? -0.493 38.969 8.711 1 73.12 187 LYS A CA 1
ATOM 1399 C C . LYS A 1 187 ? -1.738 38.75 9.57 1 73.12 187 LYS A C 1
ATOM 1401 O O . LYS A 1 187 ? -1.699 38.031 10.562 1 73.12 187 LYS A O 1
ATOM 1406 N N . ASP A 1 188 ? -2.885 39.562 9.203 1 64 188 ASP A N 1
ATOM 1407 C CA . ASP A 1 188 ? -4.109 39.469 9.984 1 64 188 ASP A CA 1
ATOM 1408 C C . ASP A 1 188 ? -5.105 38.5 9.344 1 64 188 ASP A C 1
ATOM 1410 O O . ASP A 1 188 ? -5.578 38.75 8.227 1 64 188 ASP A O 1
ATOM 1414 N N . THR A 1 189 ? -5.078 37.25 9.703 1 58.59 189 THR A N 1
ATOM 1415 C CA . THR A 1 189 ? -5.902 36.219 9.102 1 58.59 189 THR A CA 1
ATOM 1416 C C . THR A 1 189 ? -7.328 36.25 9.641 1 58.59 189 THR A C 1
ATOM 1418 O O . THR A 1 189 ? -8.211 35.562 9.156 1 58.59 189 THR A O 1
ATOM 1421 N N . ASP A 1 190 ? -7.5 37.031 10.695 1 54.16 190 ASP A N 1
ATOM 1422 C CA . ASP A 1 190 ? -8.836 37.094 11.289 1 54.16 190 ASP A CA 1
ATOM 1423 C C . ASP A 1 190 ? -9.844 37.719 10.328 1 54.16 190 ASP A C 1
ATOM 1425 O O . ASP A 1 190 ? -11.031 37.375 10.359 1 54.16 190 ASP A O 1
ATOM 1429 N N . ASN A 1 191 ? -9.344 38.688 9.562 1 51.22 191 ASN A N 1
ATOM 1430 C CA . ASN A 1 191 ? -10.281 39.375 8.68 1 51.22 191 ASN A CA 1
ATOM 1431 C C . ASN A 1 191 ? -10.172 38.875 7.242 1 51.22 191 ASN A C 1
ATOM 1433 O O . ASN A 1 191 ? -10.539 39.594 6.309 1 51.22 191 ASN A O 1
ATOM 1437 N N . PHE A 1 192 ? -9.562 37.844 7.117 1 50.16 192 PHE A N 1
ATOM 1438 C CA . PHE A 1 192 ? -9.375 37.438 5.738 1 50.16 192 PHE A CA 1
ATOM 1439 C C . PHE A 1 192 ? -10.695 37 5.113 1 50.16 192 PHE A C 1
ATOM 1441 O O . PHE A 1 192 ? -11.367 36.094 5.633 1 50.16 192 PHE A O 1
ATOM 1448 N N . VAL A 1 193 ? -11.359 37.906 4.504 1 44.88 193 VAL A N 1
ATOM 1449 C CA . VAL A 1 193 ? -12.461 37.531 3.621 1 44.88 193 VAL A CA 1
ATOM 1450 C C . VAL A 1 193 ? -11.945 36.688 2.471 1 44.88 193 VAL A C 1
ATOM 1452 O O . VAL A 1 193 ? -10.875 36.969 1.915 1 44.88 193 VAL A O 1
ATOM 1455 N N . THR A 1 194 ? -12.422 35.438 2.35 1 45.09 194 THR A N 1
ATOM 1456 C CA . THR A 1 194 ? -12.234 34.469 1.275 1 45.09 194 THR A CA 1
ATOM 1457 C C . THR A 1 194 ? -12.109 35.188 -0.072 1 45.09 194 THR A C 1
ATOM 1459 O O . THR A 1 194 ? -13.094 35.719 -0.584 1 45.09 194 THR A O 1
ATOM 1462 N N . SER A 1 195 ? -11.414 36.156 -0.237 1 36.69 195 SER A N 1
ATOM 1463 C CA . SER A 1 195 ? -11.445 36.5 -1.652 1 36.69 195 SER A CA 1
ATOM 1464 C C . SER A 1 195 ? -11.102 35.312 -2.529 1 36.69 195 SER A C 1
ATOM 1466 O O . SER A 1 195 ? -9.953 34.844 -2.523 1 36.69 195 SER A O 1
ATOM 1468 N N . LEU A 1 196 ? -11.992 34.344 -2.701 1 37.69 196 LEU A N 1
ATOM 1469 C CA . LEU A 1 196 ? -11.953 33.406 -3.801 1 37.69 196 LEU A CA 1
ATOM 1470 C C . LEU A 1 196 ? -11.414 34.062 -5.07 1 37.69 196 LEU A C 1
ATOM 1472 O O . LEU A 1 196 ? -12.188 34.562 -5.887 1 37.69 196 LEU A O 1
ATOM 1476 N N . GLN A 1 197 ? -10.57 34.938 -5.039 1 34.62 197 GLN A N 1
ATOM 1477 C CA . GLN A 1 197 ? -10.18 35.094 -6.434 1 34.62 197 GLN A CA 1
ATOM 1478 C C . GLN A 1 197 ? -9.977 33.719 -7.109 1 34.62 197 GLN A C 1
ATOM 1480 O O . GLN A 1 197 ? -9.336 32.844 -6.547 1 34.62 197 GLN A O 1
ATOM 1485 N N . GLN A 1 198 ? -10.969 33.375 -8.07 1 35.62 198 GLN A N 1
ATOM 1486 C CA . GLN A 1 198 ? -11.055 32.25 -8.977 1 35.62 198 GLN A CA 1
ATOM 1487 C C . GLN A 1 198 ? -9.672 31.766 -9.391 1 35.62 198 GLN A C 1
ATOM 1489 O O . GLN A 1 198 ? -9.109 32.25 -10.375 1 35.62 198 GLN A O 1
ATOM 1494 N N . GLN A 1 199 ? -8.789 31.703 -8.602 1 33.19 199 GLN A N 1
ATOM 1495 C CA . GLN A 1 199 ? -7.676 31.062 -9.273 1 33.19 199 GLN A CA 1
ATOM 1496 C C . GLN A 1 199 ? -8.055 29.656 -9.75 1 33.19 199 GLN A C 1
ATOM 1498 O O . GLN A 1 199 ? -8.828 28.953 -9.086 1 33.19 199 GLN A O 1
ATOM 1503 N N . PRO A 1 200 ? -7.875 29.359 -11.031 1 33.66 200 PRO A N 1
ATOM 1504 C CA . PRO A 1 200 ? -8.148 28 -11.492 1 33.66 200 PRO A CA 1
ATOM 1505 C C . PRO A 1 200 ? -7.699 26.938 -10.5 1 33.66 200 PRO A C 1
ATOM 1507 O O . PRO A 1 200 ? -6.723 27.125 -9.773 1 33.66 200 PRO A O 1
ATOM 1510 N N . ALA A 1 201 ? -8.609 26.203 -9.953 1 34.03 201 ALA A N 1
ATOM 1511 C CA . ALA A 1 201 ? -8.305 25.062 -9.102 1 34.03 201 ALA A CA 1
ATOM 1512 C C . ALA A 1 201 ? -6.91 24.516 -9.406 1 34.03 201 ALA A C 1
ATOM 1514 O O . ALA A 1 201 ? -6.594 24.203 -10.555 1 34.03 201 ALA A O 1
ATOM 1515 N N . PRO A 1 202 ? -6.016 24.906 -8.656 1 31.64 202 PRO A N 1
ATOM 1516 C CA . PRO A 1 202 ? -4.742 24.266 -9.016 1 31.64 202 PRO A CA 1
ATOM 1517 C C . PRO A 1 202 ? -4.875 22.766 -9.258 1 31.64 202 PRO A C 1
ATOM 1519 O O . PRO A 1 202 ? -5.562 22.078 -8.5 1 31.64 202 PRO A O 1
ATOM 1522 N N . SER A 1 203 ? -4.863 22.359 -10.516 1 31.23 203 SER A N 1
ATOM 1523 C CA . SER A 1 203 ? -4.66 20.922 -10.719 1 31.23 203 SER A CA 1
ATOM 1524 C C . SER A 1 203 ? -3.641 20.359 -9.734 1 31.23 203 SER A C 1
ATOM 1526 O O . SER A 1 203 ? -2.744 21.078 -9.281 1 31.23 203 SER A O 1
ATOM 1528 N N . TRP A 1 204 ? -4.066 19.547 -8.883 1 28.77 204 TRP A N 1
ATOM 1529 C CA . TRP A 1 204 ? -3.043 18.906 -8.062 1 28.77 204 TRP A CA 1
ATOM 1530 C C . TRP A 1 204 ? -1.681 18.969 -8.742 1 28.77 204 TRP A C 1
ATOM 1532 O O . TRP A 1 204 ? -1.578 18.797 -9.961 1 28.77 204 TRP A O 1
ATOM 1542 N N . PRO A 1 205 ? -0.817 19.766 -8.234 1 27.22 205 PRO A N 1
ATOM 1543 C CA . PRO A 1 205 ? 0.469 19.891 -8.93 1 27.22 205 PRO A CA 1
ATOM 1544 C C . PRO A 1 205 ? 0.928 18.578 -9.562 1 27.22 205 PRO A C 1
ATOM 1546 O O . PRO A 1 205 ? 0.841 17.516 -8.945 1 27.22 205 PRO A O 1
ATOM 1549 N N . ILE A 1 206 ? 0.899 18.5 -10.867 1 28.47 206 ILE A N 1
ATOM 1550 C CA . ILE A 1 206 ? 1.675 17.484 -11.57 1 28.47 206 ILE A CA 1
ATOM 1551 C C . ILE A 1 206 ? 3.098 17.438 -11.016 1 28.47 206 ILE A C 1
ATOM 1553 O O . ILE A 1 206 ? 3.85 18.406 -11.156 1 28.47 206 ILE A O 1
ATOM 1557 N N . LEU A 1 207 ? 3.314 16.812 -9.922 1 26.38 207 LEU A N 1
ATOM 1558 C CA . LEU A 1 207 ? 4.641 16.766 -9.32 1 26.38 207 LEU A CA 1
ATOM 1559 C C . LEU A 1 207 ? 5.676 16.266 -10.32 1 26.38 207 LEU A C 1
ATOM 1561 O O . LEU A 1 207 ? 5.395 15.367 -11.117 1 26.38 207 LEU A O 1
ATOM 1565 N N . PRO A 1 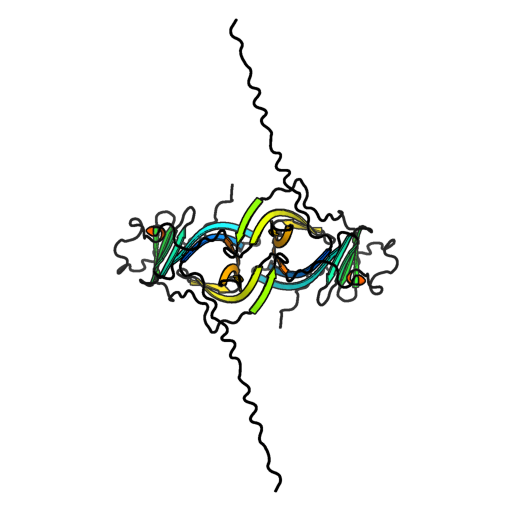208 ? 6.68 16.984 -10.492 1 24.77 208 PRO A N 1
ATOM 1566 C CA . PRO A 1 208 ? 7.715 16.594 -11.453 1 24.77 208 PRO A CA 1
ATOM 1567 C C . PRO A 1 208 ? 8.195 15.156 -11.25 1 24.77 208 PRO A C 1
ATOM 1569 O O . PRO A 1 208 ? 8.109 14.625 -10.141 1 24.77 208 PRO A O 1
ATOM 1572 N N . SER A 1 209 ? 8.484 14.438 -12.305 1 24.2 209 SER A N 1
ATOM 1573 C CA . SER A 1 209 ? 9.094 13.109 -12.367 1 24.2 209 SER A CA 1
ATOM 1574 C C . SER A 1 209 ? 10.359 13.047 -11.523 1 24.2 209 SER A C 1
ATOM 1576 O O . SER A 1 209 ? 11.109 14.023 -11.438 1 24.2 209 SER A O 1
ATOM 1578 N N . LEU A 1 210 ? 10.406 12.297 -10.57 1 20.58 210 LEU A N 1
ATOM 1579 C CA . LEU A 1 210 ? 11.688 12.102 -9.898 1 20.58 210 LEU A CA 1
ATOM 1580 C C . LEU A 1 210 ? 12.82 11.992 -10.914 1 20.58 210 LEU A C 1
ATOM 1582 O O . LEU A 1 210 ? 12.68 11.328 -11.945 1 20.58 210 LEU A O 1
ATOM 1586 N N . PRO A 1 211 ? 13.914 12.852 -10.688 1 22.3 211 PRO A N 1
ATOM 1587 C CA . PRO A 1 211 ? 15.031 12.625 -11.602 1 22.3 211 PRO A CA 1
ATOM 1588 C C . PRO A 1 211 ? 15.539 11.188 -11.562 1 22.3 211 PRO A C 1
ATOM 1590 O O . PRO A 1 211 ? 15.414 10.508 -10.547 1 22.3 211 PRO A O 1
ATOM 1593 N N . MET B 1 1 ? 70.938 9.438 0.784 1 35.91 1 MET B N 1
ATOM 1594 C CA . MET B 1 1 ? 70.062 8.438 0.214 1 35.91 1 MET B CA 1
ATOM 1595 C C . MET B 1 1 ? 68.688 8.406 0.971 1 35.91 1 MET B C 1
ATOM 1597 O O . MET B 1 1 ? 68.688 8.102 2.166 1 35.91 1 MET B O 1
ATOM 1601 N N . LEU B 1 2 ? 67.688 9.32 0.604 1 41.66 2 LEU B N 1
ATOM 1602 C CA . LEU B 1 2 ? 66.375 9.508 1.108 1 41.66 2 LEU B CA 1
ATOM 1603 C C . LEU B 1 2 ? 65.5 8.273 0.846 1 41.66 2 LEU B C 1
ATOM 1605 O O . LEU B 1 2 ? 65.25 7.891 -0.308 1 41.66 2 LEU B O 1
ATOM 1609 N N . LYS B 1 3 ? 65.438 7.312 1.769 1 40.75 3 LYS B N 1
ATOM 1610 C CA . LYS B 1 3 ? 64.625 6.125 1.696 1 40.75 3 LYS B CA 1
ATOM 1611 C C . LYS B 1 3 ? 63.125 6.512 1.671 1 40.75 3 LYS B C 1
ATOM 1613 O O . LYS B 1 3 ? 62.625 7.145 2.605 1 40.75 3 LYS B O 1
ATOM 1618 N N . ILE B 1 4 ? 62.562 6.66 0.464 1 42.66 4 ILE B N 1
ATOM 1619 C CA . ILE B 1 4 ? 61.125 6.82 0.271 1 42.66 4 ILE B CA 1
ATOM 1620 C C . ILE B 1 4 ? 60.406 5.547 0.7 1 42.66 4 ILE B C 1
ATOM 1622 O O . ILE B 1 4 ? 60.656 4.465 0.167 1 42.66 4 ILE B O 1
ATOM 1626 N N . VAL B 1 5 ? 59.938 5.484 1.952 1 47.81 5 VAL B N 1
ATOM 1627 C CA . VAL B 1 5 ? 59.062 4.414 2.408 1 47.81 5 VAL B CA 1
ATOM 1628 C C . VAL B 1 5 ? 57.688 4.539 1.727 1 47.81 5 VAL B C 1
ATOM 1630 O O . VAL B 1 5 ? 57 5.547 1.889 1 47.81 5 VAL B O 1
ATOM 1633 N N . SER B 1 6 ? 57.469 3.885 0.599 1 41.5 6 SER B N 1
ATOM 1634 C CA . SER B 1 6 ? 56.156 3.746 -0.025 1 41.5 6 SER B CA 1
ATOM 1635 C C . SER B 1 6 ? 55.188 3 0.886 1 41.5 6 SER B C 1
ATOM 1637 O O . SER B 1 6 ? 55.438 1.843 1.24 1 41.5 6 SER B O 1
ATOM 1639 N N . ILE B 1 7 ? 54.406 3.721 1.687 1 44.12 7 ILE B N 1
ATOM 1640 C CA . ILE B 1 7 ? 53.312 3.105 2.414 1 44.12 7 ILE B CA 1
ATOM 1641 C C . ILE B 1 7 ? 52.219 2.674 1.434 1 44.12 7 ILE B C 1
ATOM 1643 O O . ILE B 1 7 ? 51.625 3.51 0.76 1 44.12 7 ILE B O 1
ATOM 1647 N N . ALA B 1 8 ? 52.25 1.437 0.985 1 44.97 8 ALA B N 1
ATOM 1648 C CA . ALA B 1 8 ? 51.125 0.829 0.245 1 44.97 8 ALA B CA 1
ATOM 1649 C C . ALA B 1 8 ? 49.844 0.83 1.073 1 44.97 8 ALA B C 1
ATOM 1651 O O . ALA B 1 8 ? 49.781 0.182 2.121 1 44.97 8 ALA B O 1
ATOM 1652 N N . PHE B 1 9 ? 49 1.871 0.94 1 42.91 9 PHE B N 1
ATOM 1653 C CA . PHE B 1 9 ? 47.656 1.801 1.48 1 42.91 9 PHE B CA 1
ATOM 1654 C C . PHE B 1 9 ? 46.844 0.701 0.792 1 42.91 9 PHE B C 1
ATOM 1656 O O . PHE B 1 9 ? 46.562 0.799 -0.398 1 42.91 9 PHE B O 1
ATOM 1663 N N . LEU B 1 10 ? 46.938 -0.539 1.301 1 42.28 10 LEU B N 1
ATOM 1664 C CA . LEU B 1 10 ? 45.938 -1.54 0.903 1 42.28 10 LEU B CA 1
ATOM 1665 C C . LEU B 1 10 ? 44.531 -1.051 1.183 1 42.28 10 LEU B C 1
ATOM 1667 O O . LEU B 1 10 ? 44.125 -0.93 2.342 1 42.28 10 LEU B O 1
ATOM 1671 N N . LEU B 1 11 ? 43.938 -0.305 0.257 1 41.53 11 LEU B N 1
ATOM 1672 C CA . LEU B 1 11 ? 42.5 -0.117 0.275 1 41.53 11 LEU B CA 1
ATOM 1673 C C . LEU B 1 11 ? 41.781 -1.46 0.277 1 41.53 11 LEU B C 1
ATOM 1675 O O . LEU B 1 11 ? 41.75 -2.152 -0.744 1 41.53 11 LEU B O 1
ATOM 1679 N N . GLY B 1 12 ? 41.812 -2.186 1.353 1 41.16 12 GLY B N 1
ATOM 1680 C CA . GLY B 1 12 ? 40.844 -3.264 1.447 1 41.16 12 GLY B CA 1
ATOM 1681 C C . GLY B 1 12 ? 39.438 -2.848 1.028 1 41.16 12 GLY B C 1
ATOM 1682 O O . GLY B 1 12 ? 38.781 -2.072 1.727 1 41.16 12 GLY B O 1
ATOM 1683 N N . GLY B 1 13 ? 39.125 -2.865 -0.229 1 41.28 13 GLY B N 1
ATOM 1684 C CA . GLY B 1 13 ? 37.75 -2.768 -0.639 1 41.28 13 GLY B CA 1
ATOM 1685 C C . GLY B 1 13 ? 36.844 -3.734 0.099 1 41.28 13 GLY B C 1
ATOM 1686 O O . GLY B 1 13 ? 37 -4.949 -0.028 1 41.28 13 GLY B O 1
ATOM 1687 N N . CYS B 1 14 ? 36.281 -3.426 1.235 1 43.84 14 CYS B N 1
ATOM 1688 C CA . CYS B 1 14 ? 35.156 -4.18 1.787 1 43.84 14 CYS B CA 1
ATOM 1689 C C . CYS B 1 14 ? 34.094 -4.418 0.729 1 43.84 14 CYS B C 1
ATOM 1691 O O . CYS B 1 14 ? 33.375 -3.492 0.347 1 43.84 14 CYS B O 1
ATOM 1693 N N . SER B 1 15 ? 34.344 -5.312 -0.155 1 45.03 15 SER B N 1
ATOM 1694 C CA . SER B 1 15 ? 33.156 -5.793 -0.889 1 45.03 15 SER B CA 1
ATOM 1695 C C . SER B 1 15 ? 32 -6.086 0.053 1 45.03 15 SER B C 1
ATOM 1697 O O . SER B 1 15 ? 32.062 -7.027 0.849 1 45.03 15 SER B O 1
ATOM 1699 N N . VAL B 1 16 ? 31.312 -5.191 0.555 1 50.69 16 VAL B N 1
ATOM 1700 C CA . VAL B 1 16 ? 30.016 -5.531 1.113 1 50.69 16 VAL B CA 1
ATOM 1701 C C . VAL B 1 16 ? 29.312 -6.555 0.218 1 50.69 16 VAL B C 1
ATOM 1703 O O . VAL B 1 16 ? 29 -6.266 -0.94 1 50.69 16 VAL B O 1
ATOM 1706 N N . LEU B 1 17 ? 29.766 -7.766 0.203 1 47.16 17 LEU B N 1
ATOM 1707 C CA . LEU B 1 17 ? 28.938 -8.797 -0.409 1 47.16 17 LEU B CA 1
ATOM 1708 C C . LEU B 1 17 ? 27.453 -8.492 -0.215 1 47.16 17 LEU B C 1
ATOM 1710 O O . LEU B 1 17 ? 26.922 -8.617 0.896 1 47.16 17 LEU B O 1
ATOM 1714 N N . VAL B 1 18 ? 26.922 -7.492 -0.876 1 58.66 18 VAL B N 1
ATOM 1715 C CA . VAL B 1 18 ? 25.484 -7.277 -0.851 1 58.66 18 VAL B CA 1
ATOM 1716 C C . VAL B 1 18 ? 24.766 -8.609 -1.015 1 58.66 18 VAL B C 1
ATOM 1718 O O . VAL B 1 18 ? 24.984 -9.328 -1.996 1 58.66 18 VAL B O 1
ATOM 1721 N N . GLU B 1 19 ? 24.516 -9.391 0.102 1 67.75 19 GLU B N 1
ATOM 1722 C CA . GLU B 1 19 ? 23.781 -10.641 0.12 1 67.75 19 GLU B CA 1
ATOM 1723 C C . GLU B 1 19 ? 22.516 -10.555 -0.741 1 67.75 19 GLU B C 1
ATOM 1725 O O . GLU B 1 19 ? 21.781 -9.57 -0.664 1 67.75 19 GLU B O 1
ATOM 1730 N N . ALA B 1 20 ? 22.359 -11.406 -1.771 1 84.38 20 ALA B N 1
ATOM 1731 C CA . ALA B 1 20 ? 21.219 -11.508 -2.674 1 84.38 20 ALA B CA 1
ATOM 1732 C C . ALA B 1 20 ? 19.906 -11.594 -1.896 1 84.38 20 ALA B C 1
ATOM 1734 O O . ALA B 1 20 ? 19.859 -12.203 -0.827 1 84.38 20 ALA B O 1
ATOM 1735 N N . CYS B 1 21 ? 18.953 -10.859 -2.197 1 92.94 21 CYS B N 1
ATOM 1736 C CA . CYS B 1 21 ? 17.609 -10.984 -1.632 1 92.94 21 CYS B CA 1
ATOM 1737 C C . CYS B 1 21 ? 16.922 -12.242 -2.141 1 92.94 21 CYS B C 1
ATOM 1739 O O . CYS B 1 21 ? 16.531 -12.312 -3.307 1 92.94 21 CYS B O 1
ATOM 1741 N N . CYS B 1 22 ? 16.859 -13.258 -1.226 1 96.62 22 CYS B N 1
ATOM 1742 C CA . CYS B 1 22 ? 16.203 -14.508 -1.589 1 96.62 22 CYS B CA 1
ATOM 1743 C C . CYS B 1 22 ? 14.953 -14.727 -0.741 1 96.62 22 CYS B C 1
ATOM 1745 O O . CYS B 1 22 ? 15.016 -14.688 0.489 1 96.62 22 CYS B O 1
ATOM 1747 N N . LEU B 1 23 ? 13.875 -14.984 -1.388 1 98.06 23 LEU B N 1
ATOM 1748 C CA . LEU B 1 23 ? 12.617 -15.273 -0.708 1 98.06 23 LEU B CA 1
ATOM 1749 C C . LEU B 1 23 ? 12.672 -16.625 -0.001 1 98.06 23 LEU B C 1
ATOM 1751 O O . LEU B 1 23 ? 13.5 -17.469 -0.34 1 98.06 23 LEU B O 1
ATOM 1755 N N . PRO B 1 24 ? 11.758 -16.812 1.009 1 98.25 24 PRO B N 1
ATOM 1756 C CA . PRO B 1 24 ? 11.641 -18.172 1.562 1 98.25 24 PRO B CA 1
ATOM 1757 C C . PRO B 1 24 ? 11.367 -19.219 0.491 1 98.25 24 PRO B C 1
ATOM 1759 O O . PRO B 1 24 ? 10.625 -18.969 -0.459 1 98.25 24 PRO B O 1
ATOM 1762 N N . LYS B 1 25 ? 11.961 -20.312 0.647 1 98.56 25 LYS B N 1
ATOM 1763 C CA . LYS B 1 25 ? 11.875 -21.359 -0.378 1 98.56 25 LYS B CA 1
ATOM 1764 C C . LYS B 1 25 ? 10.461 -21.906 -0.483 1 98.56 25 LYS B C 1
ATOM 1766 O O . LYS B 1 25 ? 10.062 -22.422 -1.532 1 98.56 25 LYS B O 1
ATOM 1771 N N . GLN B 1 26 ? 9.742 -21.922 0.637 1 98.81 26 GLN B N 1
ATOM 1772 C CA . GLN B 1 26 ? 8.336 -22.312 0.67 1 98.81 26 GLN B CA 1
ATOM 1773 C C . GLN B 1 26 ? 7.523 -21.375 1.553 1 98.81 26 GLN B C 1
ATOM 1775 O O . GLN B 1 26 ? 7.898 -21.109 2.695 1 98.81 26 GLN B O 1
ATOM 1780 N N . PHE B 1 27 ? 6.41 -20.906 1.057 1 98.81 27 PHE B N 1
ATOM 1781 C CA . PHE B 1 27 ? 5.516 -20.094 1.877 1 98.81 27 PHE B CA 1
ATOM 1782 C C . PHE B 1 27 ? 4.109 -20.078 1.288 1 98.81 27 PHE B C 1
ATOM 1784 O O . PHE B 1 27 ? 3.916 -20.438 0.122 1 98.81 27 PHE B O 1
ATOM 1791 N N . GLU B 1 28 ? 3.174 -19.781 2.09 1 98.88 28 GLU B N 1
ATOM 1792 C CA . GLU B 1 28 ? 1.775 -19.562 1.733 1 98.88 28 GLU B CA 1
ATOM 1793 C C . GLU B 1 28 ? 1.264 -18.234 2.314 1 98.88 28 GLU B C 1
ATOM 1795 O O . GLU B 1 28 ? 1.712 -17.812 3.379 1 98.88 28 GLU B O 1
ATOM 1800 N N . CYS B 1 29 ? 0.397 -17.594 1.582 1 98.81 29 CYS B N 1
ATOM 1801 C CA . CYS B 1 29 ? -0.22 -16.359 2.055 1 98.81 29 CYS B CA 1
ATOM 1802 C C . CYS B 1 29 ? -1.532 -16.094 1.325 1 98.81 29 CYS B C 1
ATOM 1804 O O . CYS B 1 29 ? -1.93 -16.875 0.45 1 98.81 29 CYS B O 1
ATOM 1806 N N . THR B 1 30 ? -2.232 -15.156 1.811 1 98.56 30 THR B N 1
ATOM 1807 C CA . THR B 1 30 ? -3.363 -14.602 1.067 1 98.56 30 THR B CA 1
ATOM 1808 C C . THR B 1 30 ? -2.936 -13.383 0.254 1 98.56 30 THR B C 1
ATOM 1810 O O . THR B 1 30 ? -2.314 -12.469 0.788 1 98.56 30 THR B O 1
ATOM 1813 N N . ILE B 1 31 ? -3.195 -13.43 -0.997 1 98.56 31 ILE B N 1
ATOM 1814 C CA . ILE B 1 31 ? -2.99 -12.25 -1.834 1 98.56 31 ILE B CA 1
ATOM 1815 C C . ILE B 1 31 ? -4.215 -11.344 -1.76 1 98.56 31 ILE B C 1
ATOM 1817 O O . ILE B 1 31 ? -5.344 -11.797 -1.989 1 98.56 31 ILE B O 1
ATOM 1821 N N . GLY B 1 32 ? -4.016 -10.133 -1.289 1 97.12 32 GLY B N 1
ATOM 1822 C CA . GLY B 1 32 ? -5.008 -9.086 -1.474 1 97.12 32 GLY B CA 1
ATOM 1823 C C . GLY B 1 32 ? -4.781 -8.266 -2.727 1 97.12 32 GLY B C 1
ATOM 1824 O O . GLY B 1 32 ? -3.707 -7.684 -2.906 1 97.12 32 GLY B O 1
ATOM 1825 N N . LEU B 1 33 ? -5.785 -8.234 -3.578 1 96.44 33 LEU B N 1
ATOM 1826 C CA . LEU B 1 33 ? -5.68 -7.52 -4.844 1 96.44 33 LEU B CA 1
ATOM 1827 C C . LEU B 1 33 ? -6.777 -6.469 -4.973 1 96.44 33 LEU B C 1
ATOM 1829 O O . LEU B 1 33 ? -7.961 -6.781 -4.824 1 96.44 33 LEU B O 1
ATOM 1833 N N . GLN B 1 34 ? -6.375 -5.273 -5.082 1 95.62 34 GLN B N 1
ATOM 1834 C CA . GLN B 1 34 ? -7.285 -4.211 -5.5 1 95.62 34 GLN B CA 1
ATOM 1835 C C . GLN B 1 34 ? -6.91 -3.68 -6.879 1 95.62 34 GLN B C 1
ATOM 1837 O O . GLN B 1 34 ? -5.781 -3.232 -7.094 1 95.62 34 GLN B O 1
ATOM 1842 N N . ASN B 1 35 ? -7.867 -3.75 -7.75 1 93.25 35 ASN B N 1
ATOM 1843 C CA . ASN B 1 35 ? -7.641 -3.357 -9.141 1 93.25 35 ASN B CA 1
ATOM 1844 C C . ASN B 1 35 ? -8.555 -2.209 -9.555 1 93.25 35 ASN B C 1
ATOM 1846 O O . ASN B 1 35 ? -9.781 -2.326 -9.484 1 93.25 35 ASN B O 1
ATOM 1850 N N . ALA B 1 36 ? -7.941 -1.135 -9.953 1 92.94 36 ALA B N 1
ATOM 1851 C CA . ALA B 1 36 ? -8.656 0.012 -10.5 1 92.94 36 ALA B CA 1
ATOM 1852 C C . ALA B 1 36 ? -8.562 0.045 -12.023 1 92.94 36 ALA B C 1
ATOM 1854 O O . ALA B 1 36 ? -7.465 0.114 -12.578 1 92.94 36 ALA B O 1
ATOM 1855 N N . THR B 1 37 ? -9.711 -0.091 -12.641 1 89.12 37 THR B N 1
ATOM 1856 C CA . THR B 1 37 ? -9.766 -0.029 -14.094 1 89.12 37 THR B CA 1
ATOM 1857 C C . THR B 1 37 ? -10.547 1.204 -14.555 1 89.12 37 THR B C 1
ATOM 1859 O O . THR B 1 37 ? -11.516 1.608 -13.906 1 89.12 37 THR B O 1
ATOM 1862 N N . PHE B 1 38 ? -10.016 1.697 -15.609 1 80.19 38 PHE B N 1
ATOM 1863 C CA . PHE B 1 38 ? -10.633 2.895 -16.172 1 80.19 38 PHE B CA 1
ATOM 1864 C C . PHE B 1 38 ? -11.203 2.615 -17.547 1 80.19 38 PHE B C 1
ATOM 1866 O O . PHE B 1 38 ? -10.453 2.34 -18.484 1 80.19 38 PHE B O 1
ATOM 1873 N N . GLY B 1 39 ? -12.477 2.41 -17.609 1 72.94 39 GLY B N 1
ATOM 1874 C CA . GLY B 1 39 ? -13.148 2.174 -18.875 1 72.94 39 GLY B CA 1
ATOM 1875 C C . GLY B 1 39 ? -14.438 2.965 -19.016 1 72.94 39 GLY B C 1
ATOM 1876 O O . GLY B 1 39 ? -15.164 3.164 -18.031 1 72.94 39 GLY B O 1
ATOM 1877 N N . GLY B 1 40 ? -14.711 3.406 -20.281 1 70.12 40 GLY B N 1
ATOM 1878 C CA . GLY B 1 40 ? -15.945 4.098 -20.594 1 70.12 40 GLY B CA 1
ATOM 1879 C C . GLY B 1 40 ? -16.156 5.367 -19.781 1 70.12 40 GLY B C 1
ATOM 1880 O O . GLY B 1 40 ? -17.281 5.723 -19.453 1 70.12 40 GLY B O 1
ATOM 1881 N N . GLY B 1 41 ? -15.055 5.941 -19.25 1 68.25 41 GLY B N 1
ATOM 1882 C CA . GLY B 1 41 ? -15.133 7.195 -18.516 1 68.25 41 GLY B CA 1
ATOM 1883 C C . GLY B 1 41 ? -15.391 7.008 -17.047 1 68.25 41 GLY B C 1
ATOM 1884 O O . GLY B 1 41 ? -15.641 7.977 -16.312 1 68.25 41 GLY B O 1
ATOM 1885 N N . LYS B 1 42 ? -15.406 5.816 -16.641 1 77.25 42 LYS B N 1
ATOM 1886 C CA . LYS B 1 42 ? -15.719 5.559 -15.242 1 77.25 42 LYS B CA 1
ATOM 1887 C C . LYS B 1 42 ? -14.625 4.715 -14.586 1 77.25 42 LYS B C 1
ATOM 1889 O O . LYS B 1 42 ? -14.047 3.834 -15.219 1 77.25 42 LYS B O 1
ATOM 1894 N N . LEU B 1 43 ? -14.305 5.047 -13.312 1 87.31 43 LEU B N 1
ATOM 1895 C CA . LEU B 1 43 ? -13.422 4.238 -12.477 1 87.31 43 LEU B CA 1
ATOM 1896 C C . LEU B 1 43 ? -14.172 3.057 -11.875 1 87.31 43 LEU B C 1
ATOM 1898 O O . LEU B 1 43 ? -15.25 3.23 -11.297 1 87.31 43 LEU B O 1
ATOM 1902 N N . ASP B 1 44 ? -13.695 1.893 -12.148 1 88.94 44 ASP B N 1
ATOM 1903 C CA . ASP B 1 44 ? -14.195 0.683 -11.5 1 88.94 44 ASP B CA 1
ATOM 1904 C C . ASP B 1 44 ? -13.125 0.046 -10.625 1 88.94 44 ASP B C 1
ATOM 1906 O O . ASP B 1 44 ? -12.023 -0.24 -11.094 1 88.94 44 ASP B O 1
ATOM 1910 N N . VAL B 1 45 ? -1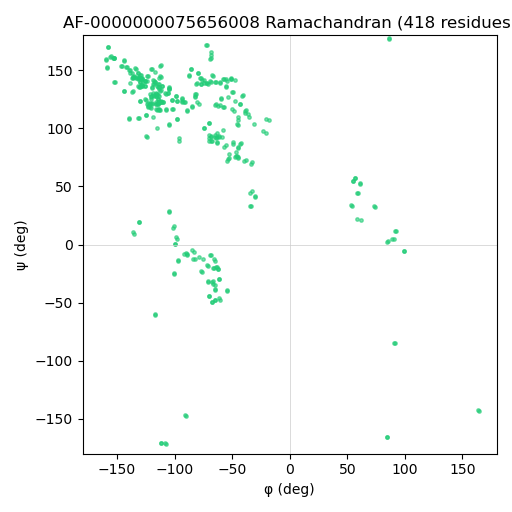3.43 -0.109 -9.383 1 91.75 45 VAL B N 1
ATOM 1911 C CA . VAL B 1 45 ? -12.469 -0.697 -8.461 1 91.75 45 VAL B CA 1
ATOM 1912 C C . VAL B 1 45 ? -12.984 -2.045 -7.957 1 91.75 45 VAL B C 1
ATOM 1914 O O . VAL B 1 45 ? -14.109 -2.141 -7.461 1 91.75 45 VAL B O 1
ATOM 1917 N N . SER B 1 46 ? -12.203 -3.062 -8.109 1 92 46 SER B N 1
ATOM 1918 C CA . SER B 1 46 ? -12.531 -4.391 -7.605 1 92 46 SER B CA 1
ATOM 1919 C C . SER B 1 46 ? -11.5 -4.859 -6.578 1 92 46 SER B C 1
ATOM 1921 O O . SER B 1 46 ? -10.32 -4.52 -6.676 1 92 46 SER B O 1
ATOM 1923 N N . THR B 1 47 ? -11.969 -5.508 -5.57 1 93 47 THR B N 1
ATOM 1924 C CA . THR B 1 47 ? -11.117 -6.105 -4.547 1 93 47 THR B CA 1
ATOM 1925 C C . THR B 1 47 ? -11.305 -7.621 -4.504 1 93 47 THR B C 1
ATOM 1927 O O . THR B 1 47 ? -12.438 -8.109 -4.465 1 93 47 THR B O 1
ATOM 1930 N N . THR B 1 48 ? -10.211 -8.336 -4.57 1 93.44 48 THR B N 1
ATOM 1931 C CA . THR B 1 48 ? -10.281 -9.789 -4.508 1 93.44 48 THR B CA 1
ATOM 1932 C C . THR B 1 48 ? -9.148 -10.352 -3.645 1 93.44 48 THR B C 1
ATOM 1934 O O . THR B 1 48 ? -8.117 -9.703 -3.471 1 93.44 48 THR B O 1
ATOM 1937 N N . GLY B 1 49 ? -9.438 -11.484 -3.035 1 96.38 49 GLY B N 1
ATOM 1938 C CA . GLY B 1 49 ? -8.453 -12.234 -2.271 1 96.38 49 GLY B CA 1
ATOM 1939 C C . GLY B 1 49 ? -8.367 -13.695 -2.674 1 96.38 49 GLY B C 1
ATOM 1940 O O . GLY B 1 49 ? -9.375 -14.305 -3.016 1 96.38 49 GLY B O 1
ATOM 1941 N N . PHE B 1 50 ? -7.211 -14.258 -2.678 1 97.62 50 PHE B N 1
ATOM 1942 C CA . PHE B 1 50 ? -7.047 -15.672 -2.965 1 97.62 50 PHE B CA 1
ATOM 1943 C C . PHE B 1 50 ? -5.793 -16.219 -2.293 1 97.62 50 PHE B C 1
ATOM 1945 O O . PHE B 1 50 ? -4.902 -15.453 -1.91 1 97.62 50 PHE B O 1
ATOM 1952 N N . MET B 1 51 ? -5.762 -17.516 -2.146 1 98.69 51 MET B N 1
ATOM 1953 C CA . MET B 1 51 ? -4.625 -18.172 -1.511 1 98.69 51 MET B CA 1
ATOM 1954 C C . MET B 1 51 ? -3.479 -18.344 -2.5 1 98.69 51 MET B C 1
ATOM 1956 O O . MET B 1 51 ? -3.705 -18.688 -3.666 1 98.69 51 MET B O 1
ATOM 1960 N N . HIS B 1 52 ? -2.309 -18.109 -2.012 1 98.69 52 HIS B N 1
ATOM 1961 C CA . HIS B 1 52 ? -1.084 -18.234 -2.793 1 98.69 52 HIS B CA 1
ATOM 1962 C C . HIS B 1 52 ? -0.087 -19.156 -2.113 1 98.69 52 HIS B C 1
ATOM 1964 O O . HIS B 1 52 ? 0.228 -18.984 -0.934 1 98.69 52 HIS B O 1
ATOM 1970 N N . SER B 1 53 ? 0.376 -20.203 -2.85 1 98.88 53 SER B N 1
ATOM 1971 C CA . SER B 1 53 ? 1.395 -21.141 -2.377 1 98.88 53 SER B CA 1
ATOM 1972 C C . SER B 1 53 ? 2.607 -21.141 -3.301 1 98.88 53 SER B C 1
ATOM 1974 O O . SER B 1 53 ? 2.475 -21.359 -4.504 1 98.88 53 SER B O 1
ATOM 1976 N N . MET B 1 54 ? 3.734 -20.844 -2.74 1 98.75 54 MET B N 1
ATOM 1977 C CA . MET B 1 54 ? 5 -20.828 -3.471 1 98.75 54 MET B CA 1
ATOM 1978 C C . MET B 1 54 ? 5.945 -21.906 -2.961 1 98.75 54 MET B C 1
ATOM 1980 O O . MET B 1 54 ? 6.281 -21.938 -1.775 1 98.75 54 MET B O 1
ATOM 1984 N N . ASP B 1 55 ? 6.348 -22.797 -3.822 1 98.81 55 ASP B N 1
ATOM 1985 C CA . ASP B 1 55 ? 7.289 -23.875 -3.523 1 98.81 55 ASP B CA 1
ATOM 1986 C C . ASP B 1 55 ? 8.477 -23.844 -4.48 1 98.81 55 ASP B C 1
ATOM 1988 O O . ASP B 1 55 ? 8.453 -24.484 -5.531 1 98.81 55 ASP B O 1
ATOM 1992 N N . PHE B 1 56 ? 9.523 -23.172 -4.07 1 98.19 56 PHE B N 1
ATOM 1993 C CA . PHE B 1 56 ? 10.695 -23.047 -4.93 1 98.19 56 PHE B CA 1
ATOM 1994 C C . PHE B 1 56 ? 11.5 -24.328 -4.938 1 98.19 56 PHE B C 1
ATOM 1996 O O . PHE B 1 56 ? 12.297 -24.578 -5.848 1 98.19 56 PHE B O 1
ATOM 2003 N N . ILE B 1 57 ? 11.375 -25.141 -3.912 1 98.44 57 ILE B N 1
ATOM 2004 C CA . ILE B 1 57 ? 12.094 -26.422 -3.861 1 98.44 57 ILE B CA 1
ATOM 2005 C C . ILE B 1 57 ? 11.594 -27.328 -4.977 1 98.44 57 ILE B C 1
ATOM 2007 O O . ILE B 1 57 ? 12.391 -27.875 -5.75 1 98.44 57 ILE B O 1
ATOM 2011 N N . ASN B 1 58 ? 10.297 -27.438 -5.125 1 98.31 58 ASN B N 1
ATOM 2012 C CA . ASN B 1 58 ? 9.703 -28.297 -6.141 1 98.31 58 ASN B CA 1
ATOM 2013 C C . ASN B 1 58 ? 9.273 -27.5 -7.371 1 98.31 58 ASN B C 1
ATOM 2015 O O . ASN B 1 58 ? 8.672 -28.062 -8.289 1 98.31 58 ASN B O 1
ATOM 2019 N N . LYS B 1 59 ? 9.477 -26.203 -7.375 1 98.06 59 LYS B N 1
ATOM 2020 C CA . LYS B 1 59 ? 9.234 -25.297 -8.492 1 98.06 59 LYS B CA 1
ATOM 2021 C C . LYS B 1 59 ? 7.762 -25.312 -8.891 1 98.06 59 LYS B C 1
ATOM 2023 O O . LYS B 1 59 ? 7.43 -25.484 -10.062 1 98.06 59 LYS B O 1
ATOM 2028 N N . LYS B 1 60 ? 6.875 -25.094 -7.906 1 98.25 60 LYS B N 1
ATOM 2029 C CA . LYS B 1 60 ? 5.426 -25.062 -8.094 1 98.25 60 LYS B CA 1
ATOM 2030 C C . LYS B 1 60 ? 4.82 -23.797 -7.488 1 98.25 60 LYS B C 1
ATOM 2032 O O . L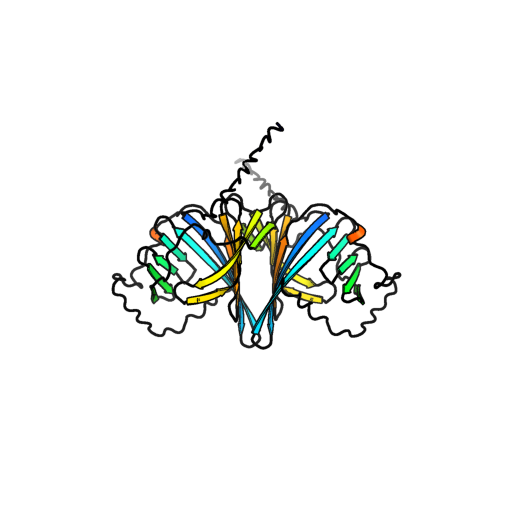YS B 1 60 ? 5.246 -23.359 -6.426 1 98.25 60 LYS B O 1
ATOM 2037 N N . VAL B 1 61 ? 3.859 -23.297 -8.156 1 98.06 61 VAL B N 1
ATOM 2038 C CA . VAL B 1 61 ? 3.092 -22.156 -7.676 1 98.06 61 VAL B CA 1
ATOM 2039 C C . VAL B 1 61 ? 1.599 -22.438 -7.816 1 98.06 61 VAL B C 1
ATOM 2041 O O . VAL B 1 61 ? 1.16 -23.016 -8.812 1 98.06 61 VAL B O 1
ATOM 2044 N N . ALA B 1 62 ? 0.853 -22.109 -6.812 1 98.5 62 ALA B N 1
ATOM 2045 C CA . ALA B 1 62 ? -0.597 -22.266 -6.879 1 98.5 62 ALA B CA 1
ATOM 2046 C C . ALA B 1 62 ? -1.312 -20.984 -6.441 1 98.5 62 ALA B C 1
ATOM 2048 O O . ALA B 1 62 ? -0.896 -20.344 -5.484 1 98.5 62 ALA B O 1
ATOM 2049 N N . TYR B 1 63 ? -2.283 -20.625 -7.152 1 97.69 63 TYR B N 1
ATOM 2050 C CA . TYR B 1 63 ? -3.271 -19.609 -6.805 1 97.69 63 TYR B CA 1
ATOM 2051 C C . TYR B 1 63 ? -4.664 -20.219 -6.688 1 97.69 63 TYR B C 1
ATOM 2053 O O . TYR B 1 63 ? -5.164 -20.828 -7.641 1 97.69 63 TYR B O 1
ATOM 2061 N N . VAL B 1 64 ? -5.238 -20.078 -5.52 1 98.06 64 VAL B N 1
ATOM 2062 C CA . VAL B 1 64 ? -6.543 -20.688 -5.309 1 98.06 64 VAL B CA 1
ATOM 2063 C C . VAL B 1 64 ? -7.547 -19.641 -4.84 1 98.06 64 VAL B C 1
ATOM 2065 O O . VAL B 1 64 ? -7.418 -19.094 -3.736 1 98.06 64 VAL B O 1
ATOM 2068 N N . GLY B 1 65 ? -8.453 -19.359 -5.672 1 96.5 65 GLY B N 1
ATOM 2069 C CA . GLY B 1 65 ? -9.539 -18.438 -5.344 1 96.5 65 GLY B CA 1
ATOM 2070 C C . GLY B 1 65 ? -10.867 -19.141 -5.141 1 96.5 65 GLY B C 1
ATOM 2071 O O . GLY B 1 65 ? -10.922 -20.359 -4.98 1 96.5 65 GLY B O 1
ATOM 2072 N N . GLN B 1 66 ? -11.883 -18.281 -5.02 1 92.69 66 GLN B N 1
ATOM 2073 C CA . GLN B 1 66 ? -13.211 -18.828 -4.789 1 92.69 66 GLN B CA 1
ATOM 2074 C C . GLN B 1 66 ? -13.68 -19.656 -5.984 1 92.69 66 GLN B C 1
ATOM 2076 O O . GLN B 1 66 ? -14.266 -20.734 -5.812 1 92.69 66 GLN B O 1
ATOM 2081 N N . ASP B 1 67 ? -13.375 -19.203 -7.215 1 92.12 67 ASP B N 1
ATOM 2082 C CA . ASP B 1 67 ? -13.938 -19.859 -8.398 1 92.12 67 ASP B CA 1
ATOM 2083 C C . ASP B 1 67 ? -12.844 -20.172 -9.422 1 92.12 67 ASP B C 1
ATOM 2085 O O . ASP B 1 67 ? -13.125 -20.328 -10.609 1 92.12 67 ASP B O 1
ATOM 2089 N N . PHE B 1 68 ? -11.664 -20.172 -8.883 1 94.88 68 PHE B N 1
ATOM 2090 C CA . PHE B 1 68 ? -10.602 -20.5 -9.828 1 94.88 68 PHE B CA 1
ATOM 2091 C C . PHE B 1 68 ? -9.406 -21.125 -9.117 1 94.88 68 PHE B C 1
ATOM 2093 O O . PHE B 1 68 ? -9.281 -21.016 -7.895 1 94.88 68 PHE B O 1
ATOM 2100 N N . LYS B 1 69 ? -8.648 -21.766 -9.898 1 96.31 69 LYS B N 1
ATOM 2101 C CA . LYS B 1 69 ? -7.355 -22.297 -9.484 1 96.31 69 LYS B CA 1
ATOM 2102 C C . LYS B 1 69 ? -6.336 -22.203 -10.617 1 96.31 69 LYS B C 1
ATOM 2104 O O . LYS B 1 69 ? -6.645 -22.516 -11.766 1 96.31 69 LYS B O 1
ATOM 2109 N N . VAL B 1 70 ? -5.188 -21.703 -10.305 1 95.5 70 VAL B N 1
ATOM 2110 C CA . VAL B 1 70 ? -4.07 -21.656 -11.242 1 95.5 70 VAL B CA 1
ATOM 2111 C C . VAL B 1 70 ? -2.889 -22.438 -10.672 1 95.5 70 VAL B C 1
ATOM 2113 O O . VAL B 1 70 ? -2.506 -22.234 -9.516 1 95.5 70 VAL B O 1
ATOM 2116 N N . LEU B 1 71 ? -2.404 -23.328 -11.492 1 96.25 71 LEU B N 1
ATOM 2117 C CA . LEU B 1 71 ? -1.225 -24.094 -11.117 1 96.25 71 LEU B CA 1
ATOM 2118 C C . LEU B 1 71 ? -0.092 -23.875 -12.117 1 96.25 71 LEU B C 1
ATOM 2120 O O . LEU B 1 71 ? -0.296 -23.984 -13.328 1 96.25 71 LEU B O 1
ATOM 2124 N N . GLN B 1 72 ? 1.022 -23.5 -11.57 1 95.31 72 GLN B N 1
ATOM 2125 C CA . GLN B 1 72 ? 2.221 -23.406 -12.398 1 95.31 72 GLN B CA 1
ATOM 2126 C C . GLN B 1 72 ? 3.258 -24.438 -11.992 1 95.31 72 GLN B C 1
ATOM 2128 O O . GLN B 1 72 ? 3.719 -24.453 -10.844 1 95.31 72 GLN B O 1
ATOM 2133 N N . ASP B 1 73 ? 3.539 -25.328 -12.906 1 95.38 73 ASP B N 1
ATOM 2134 C CA . ASP B 1 73 ? 4.582 -26.344 -12.734 1 95.38 73 ASP B CA 1
ATOM 2135 C C . ASP B 1 73 ? 5.82 -25.984 -13.562 1 95.38 73 ASP B C 1
ATOM 2137 O O . ASP B 1 73 ? 5.855 -26.25 -14.766 1 95.38 73 ASP B O 1
ATOM 2141 N N . TYR B 1 74 ? 6.805 -25.516 -12.898 1 94.88 74 TYR B N 1
ATOM 2142 C CA . TYR B 1 74 ? 7.965 -25 -13.617 1 94.88 74 TYR B CA 1
ATOM 2143 C C . TYR B 1 74 ? 8.922 -26.125 -13.984 1 94.88 74 TYR B C 1
ATOM 2145 O O . TYR B 1 74 ? 9.836 -25.938 -14.789 1 94.88 74 TYR B O 1
ATOM 2153 N N . SER B 1 75 ? 8.727 -27.281 -13.43 1 94.5 75 SER B N 1
ATOM 2154 C CA . SER B 1 75 ? 9.477 -28.422 -13.914 1 94.5 75 SER B CA 1
ATOM 2155 C C . SER B 1 75 ? 9 -28.859 -15.297 1 94.5 75 SER B C 1
ATOM 2157 O O . SER B 1 75 ? 9.797 -29.297 -16.125 1 94.5 75 SER B O 1
ATOM 2159 N N . LYS B 1 76 ? 7.703 -28.656 -15.539 1 91.19 76 LYS B N 1
ATOM 2160 C CA . LYS B 1 76 ? 7.105 -28.984 -16.828 1 91.19 76 LYS B CA 1
ATOM 2161 C C . LYS B 1 76 ? 7.012 -27.75 -17.719 1 91.19 76 LYS B C 1
ATOM 2163 O O . LYS B 1 76 ? 6.699 -27.859 -18.906 1 91.19 76 LYS B O 1
ATOM 2168 N N . MET B 1 77 ? 7.199 -26.609 -17.094 1 91.94 77 MET B N 1
ATOM 2169 C CA . MET B 1 77 ? 7.035 -25.328 -17.766 1 91.94 77 MET B CA 1
ATOM 2170 C C . MET B 1 77 ? 5.617 -25.172 -18.312 1 91.94 77 MET B C 1
ATOM 2172 O O . MET B 1 77 ? 5.434 -24.75 -19.453 1 91.94 77 MET B O 1
ATOM 2176 N N . MET B 1 78 ? 4.625 -25.562 -17.422 1 91.12 78 MET B N 1
ATOM 2177 C CA . MET B 1 78 ? 3.219 -25.5 -17.812 1 91.12 78 MET B CA 1
ATOM 2178 C C . MET B 1 78 ? 2.395 -24.797 -16.734 1 91.12 78 MET B C 1
ATOM 2180 O O . MET B 1 78 ? 2.619 -24.984 -15.539 1 91.12 78 MET B O 1
ATOM 2184 N N . GLN B 1 79 ? 1.461 -24.062 -17.188 1 93.06 79 GLN B N 1
ATOM 2185 C CA . GLN B 1 79 ? 0.437 -23.469 -16.328 1 93.06 79 GLN B CA 1
ATOM 2186 C C . GLN B 1 79 ? -0.938 -24.062 -16.625 1 93.06 79 GLN B C 1
ATOM 2188 O O . GLN B 1 79 ? -1.312 -24.234 -17.781 1 93.06 79 GLN B O 1
ATOM 2193 N N . TYR B 1 80 ? -1.689 -24.391 -15.625 1 92.31 80 TYR B N 1
ATOM 2194 C CA . TYR B 1 80 ? -3.062 -24.891 -15.695 1 92.31 80 TYR B CA 1
ATOM 2195 C C . TYR B 1 80 ? -4.023 -23.906 -15.031 1 92.31 80 TYR B C 1
ATOM 2197 O O . TYR B 1 80 ? -3.848 -23.547 -13.859 1 92.31 80 TYR B O 1
ATOM 2205 N N . THR B 1 81 ? -4.984 -23.453 -15.742 1 92.56 81 THR B N 1
ATOM 2206 C CA . THR B 1 81 ? -5.992 -22.547 -15.211 1 92.56 81 THR B CA 1
ATOM 2207 C C . THR B 1 81 ? -7.367 -23.203 -15.203 1 92.56 81 THR B C 1
ATOM 2209 O O . THR B 1 81 ? -7.898 -23.562 -16.266 1 92.56 81 THR B O 1
ATOM 2212 N N . ILE B 1 82 ? -7.883 -23.375 -14.078 1 93.31 82 ILE B N 1
ATOM 2213 C CA . ILE B 1 82 ? -9.203 -23.969 -13.898 1 93.31 82 ILE B CA 1
ATOM 2214 C C . ILE B 1 82 ? -10.203 -22.906 -13.484 1 93.31 82 ILE B C 1
ATOM 2216 O O . ILE B 1 82 ? -10.047 -22.25 -12.445 1 93.31 82 ILE B O 1
ATOM 2220 N N . SER B 1 83 ? -11.117 -22.672 -14.25 1 90.75 83 SER B N 1
ATOM 2221 C CA . SER B 1 83 ? -12.172 -21.719 -13.969 1 90.75 83 SER B CA 1
ATOM 2222 C C . SER B 1 83 ? -13.461 -22.078 -14.695 1 90.75 83 SER B C 1
ATOM 2224 O O . SER B 1 83 ? -13.438 -22.484 -15.859 1 90.75 83 SER B O 1
ATOM 2226 N N . ASN B 1 84 ? -14.547 -21.906 -13.992 1 90.06 84 ASN B N 1
ATOM 2227 C CA . ASN B 1 84 ? -15.867 -22.141 -14.562 1 90.06 84 ASN B CA 1
ATOM 2228 C C . ASN B 1 84 ? -15.977 -23.547 -15.164 1 90.06 84 ASN B C 1
ATOM 2230 O O . ASN B 1 84 ? -16.562 -23.719 -16.234 1 90.06 84 ASN B O 1
ATOM 2234 N N . GLY B 1 85 ? -15.336 -24.469 -14.625 1 86.75 85 GLY B N 1
ATOM 2235 C CA . GLY B 1 85 ? -15.445 -25.859 -15.047 1 86.75 85 GLY B CA 1
ATOM 2236 C C . GLY B 1 85 ? -14.531 -26.203 -16.203 1 86.75 85 GLY B C 1
ATOM 2237 O O . GLY B 1 85 ? -14.555 -27.328 -16.703 1 86.75 85 GLY B O 1
ATOM 2238 N N . TYR B 1 86 ? -13.734 -25.266 -16.641 1 89.56 86 TYR B N 1
ATOM 2239 C CA . TYR B 1 86 ? -12.82 -25.469 -17.766 1 89.56 86 TYR B CA 1
ATOM 2240 C C . TYR B 1 86 ? -11.375 -25.438 -17.297 1 89.56 86 TYR B C 1
ATOM 2242 O O . TYR B 1 86 ? -11.07 -24.859 -16.234 1 89.56 86 TYR B O 1
ATOM 2250 N N . CYS B 1 87 ? -10.602 -26.109 -18.047 1 91 87 CYS B N 1
ATOM 2251 C CA . CYS B 1 87 ? -9.164 -26.094 -17.797 1 91 87 CYS B CA 1
ATOM 2252 C C . CYS B 1 87 ? -8.406 -25.578 -19.016 1 91 87 CYS B C 1
ATOM 2254 O O . CYS B 1 87 ? -8.523 -26.141 -20.109 1 91 87 CYS B O 1
ATOM 2256 N N . THR B 1 88 ? -7.711 -24.484 -18.859 1 88.69 88 THR B N 1
ATOM 2257 C CA . THR B 1 88 ? -6.836 -23.953 -19.891 1 88.69 88 THR B CA 1
ATOM 2258 C C . THR B 1 88 ? -5.371 -24.203 -19.547 1 88.69 88 THR B C 1
ATOM 2260 O O . THR B 1 88 ? -4.953 -24 -18.406 1 88.69 88 THR B O 1
ATOM 2263 N N . VAL B 1 89 ? -4.645 -24.641 -20.594 1 87.81 89 VAL B N 1
ATOM 2264 C CA . VAL B 1 89 ? -3.234 -24.969 -20.375 1 87.81 89 VAL B CA 1
ATOM 2265 C C . VAL B 1 89 ? -2.361 -24.062 -21.25 1 87.81 89 VAL B C 1
ATOM 2267 O O . VAL B 1 89 ? -2.621 -23.891 -22.438 1 87.81 89 VAL B O 1
ATOM 2270 N N . ASN B 1 90 ? -1.342 -23.453 -20.594 1 86.75 90 ASN B N 1
ATOM 2271 C CA . ASN B 1 90 ? -0.4 -22.594 -21.297 1 86.75 90 ASN B CA 1
ATOM 2272 C C . ASN B 1 90 ? 1.043 -22.891 -20.906 1 86.75 90 ASN B C 1
ATOM 2274 O O . ASN B 1 90 ? 1.303 -23.375 -19.797 1 86.75 90 ASN B O 1
ATOM 2278 N N . LYS B 1 91 ? 1.953 -22.625 -21.859 1 86.62 91 LYS B N 1
ATOM 2279 C CA . LYS B 1 91 ? 3.373 -22.781 -21.547 1 86.62 91 LYS B CA 1
ATOM 2280 C C . LYS B 1 91 ? 3.891 -21.609 -20.734 1 86.62 91 LYS B C 1
ATOM 2282 O O . LYS B 1 91 ? 3.475 -20.469 -20.953 1 86.62 91 LYS B O 1
ATOM 2287 N N . LEU B 1 92 ? 4.785 -21.984 -19.812 1 89.12 92 LEU B N 1
ATOM 2288 C CA . LEU B 1 92 ? 5.52 -20.953 -19.078 1 89.12 92 LEU B CA 1
ATOM 2289 C C . LEU B 1 92 ? 6.777 -20.547 -19.844 1 89.12 92 LEU B C 1
ATOM 2291 O O . LEU B 1 92 ? 7.391 -21.359 -20.531 1 89.12 92 LEU B O 1
ATOM 2295 N N . MET B 1 93 ? 7.145 -19.266 -19.766 1 85.25 93 MET B N 1
ATOM 2296 C CA . MET B 1 93 ? 8.203 -18.734 -20.625 1 85.25 93 MET B CA 1
ATOM 2297 C C . MET B 1 93 ? 9.523 -18.641 -19.875 1 85.25 93 MET B C 1
ATOM 2299 O O . MET B 1 93 ? 10.594 -18.688 -20.469 1 85.25 93 MET B O 1
ATOM 2303 N N . LYS B 1 94 ? 9.484 -18.547 -18.594 1 87.62 94 LYS B N 1
ATOM 2304 C CA . LYS B 1 94 ? 10.695 -18.391 -17.797 1 87.62 94 LYS B CA 1
ATOM 2305 C C . LYS B 1 94 ? 10.648 -19.25 -16.531 1 87.62 94 LYS B C 1
ATOM 2307 O O . LYS B 1 94 ? 9.586 -19.438 -15.945 1 87.62 94 LYS B O 1
ATOM 2312 N N . PRO B 1 95 ? 11.828 -19.672 -16.172 1 91.31 95 PRO B N 1
ATOM 2313 C CA . PRO B 1 95 ? 11.859 -20.406 -14.898 1 91.31 95 PRO B CA 1
ATOM 2314 C C . PRO B 1 95 ? 11.672 -19.5 -13.695 1 91.31 95 PRO B C 1
ATOM 2316 O O . PRO B 1 95 ? 11.648 -18.266 -13.836 1 91.31 95 PRO B O 1
ATOM 2319 N N . ILE B 1 96 ? 11.523 -20.188 -12.555 1 92.88 96 ILE B N 1
ATOM 2320 C CA . ILE B 1 96 ? 11.383 -19.406 -11.336 1 92.88 96 ILE B CA 1
ATOM 2321 C C . ILE B 1 96 ? 12.609 -19.578 -10.453 1 92.88 96 ILE B C 1
ATOM 2323 O O . ILE B 1 96 ? 13.227 -20.656 -10.445 1 92.88 96 ILE B O 1
ATOM 2327 N N . ASP B 1 97 ? 12.969 -18.531 -9.797 1 92.25 97 ASP B N 1
ATOM 2328 C CA . ASP B 1 97 ? 14.031 -18.5 -8.797 1 92.25 97 ASP B CA 1
ATOM 2329 C C . ASP B 1 97 ? 13.586 -17.75 -7.547 1 92.25 97 ASP B C 1
ATOM 2331 O O . ASP B 1 97 ? 12.852 -16.766 -7.637 1 92.25 97 ASP B O 1
ATOM 2335 N N . ASN B 1 98 ? 14.055 -18.281 -6.383 1 95.94 98 ASN B N 1
ATOM 2336 C CA . ASN B 1 98 ? 13.602 -17.609 -5.168 1 95.94 98 ASN B CA 1
ATOM 2337 C C . ASN B 1 98 ? 14.461 -16.375 -4.852 1 95.94 98 ASN B C 1
ATOM 2339 O O . ASN B 1 98 ? 14.141 -15.609 -3.949 1 95.94 98 ASN B O 1
ATOM 2343 N N . CYS B 1 99 ? 15.508 -16.203 -5.617 1 94.75 99 CYS B N 1
ATOM 2344 C CA . CYS B 1 99 ? 16.359 -15.047 -5.363 1 94.75 99 CYS B CA 1
ATOM 2345 C C . CYS B 1 99 ? 16.125 -13.961 -6.414 1 94.75 99 CYS B C 1
ATOM 2347 O O . CYS B 1 99 ? 15.984 -14.266 -7.598 1 94.75 99 CYS B O 1
ATOM 2349 N N . ILE B 1 100 ? 16 -12.773 -5.922 1 91 100 ILE B N 1
ATOM 2350 C CA . ILE B 1 100 ? 15.977 -11.633 -6.832 1 91 100 ILE B CA 1
ATOM 2351 C C . ILE B 1 100 ? 17.281 -11.57 -7.621 1 91 100 ILE B C 1
ATOM 2353 O O . ILE B 1 100 ? 18.359 -11.852 -7.078 1 91 100 ILE B O 1
ATOM 2357 N N . SER B 1 101 ? 17.125 -11.258 -8.906 1 86.44 101 SER B N 1
ATOM 2358 C CA . SER B 1 101 ? 18.297 -11.203 -9.773 1 86.44 101 SER B CA 1
ATOM 2359 C C . SER B 1 101 ? 19.391 -10.336 -9.164 1 86.44 101 SER B C 1
ATOM 2361 O O . SER B 1 101 ? 19.109 -9.281 -8.586 1 86.44 101 SER B O 1
ATOM 2363 N N . ALA B 1 102 ? 20.562 -10.766 -9.352 1 82.44 102 ALA B N 1
ATOM 2364 C CA . ALA B 1 102 ? 21.719 -10.023 -8.828 1 82.44 102 ALA B CA 1
ATOM 2365 C C . ALA B 1 102 ? 21.828 -8.648 -9.484 1 82.44 102 ALA B C 1
ATOM 2367 O O . ALA B 1 102 ? 22.469 -7.746 -8.938 1 82.44 102 ALA B O 1
ATOM 2368 N N . ASN B 1 103 ? 21.172 -8.539 -10.633 1 82.25 103 ASN B N 1
ATOM 2369 C CA . ASN B 1 103 ? 21.25 -7.285 -11.375 1 82.25 103 ASN B CA 1
ATOM 2370 C C . ASN B 1 103 ? 20.156 -6.312 -10.969 1 82.25 103 ASN B C 1
ATOM 2372 O O . ASN B 1 103 ? 20.156 -5.152 -11.383 1 82.25 103 ASN B O 1
ATOM 2376 N N . ALA B 1 104 ? 19.297 -6.891 -10.188 1 86.38 104 ALA B N 1
ATOM 2377 C CA . ALA B 1 104 ? 18.25 -5.996 -9.727 1 86.38 104 ALA B CA 1
ATOM 2378 C C . ALA B 1 104 ? 18.781 -4.984 -8.719 1 86.38 104 ALA B C 1
ATOM 2380 O O . ALA B 1 104 ? 19.656 -5.309 -7.914 1 86.38 104 ALA B O 1
ATOM 2381 N N . THR B 1 105 ? 18.344 -3.703 -8.852 1 87.94 105 THR B N 1
ATOM 2382 C CA . THR B 1 105 ? 18.766 -2.656 -7.93 1 87.94 105 THR B CA 1
ATOM 2383 C C . THR B 1 105 ? 17.578 -2.146 -7.117 1 87.94 105 THR B C 1
ATOM 2385 O O . THR B 1 105 ? 16.484 -1.965 -7.652 1 87.94 105 THR B O 1
ATOM 2388 N N . VAL B 1 106 ? 17.922 -2.027 -5.824 1 91.44 106 VAL B N 1
ATOM 2389 C CA . VAL B 1 106 ? 16.922 -1.402 -4.953 1 91.44 106 VAL B CA 1
ATOM 2390 C C . VAL B 1 106 ? 16.703 0.05 -5.375 1 91.44 106 VAL B C 1
ATOM 2392 O O . VAL B 1 106 ? 17.656 0.842 -5.402 1 91.44 106 VAL B O 1
ATOM 2395 N N . ALA B 1 107 ? 15.445 0.35 -5.73 1 94.25 107 ALA B N 1
ATOM 2396 C CA . ALA B 1 107 ? 15.109 1.727 -6.09 1 94.25 107 ALA B CA 1
ATOM 2397 C C . ALA B 1 107 ? 15.141 2.635 -4.863 1 94.25 107 ALA B C 1
ATOM 2399 O O . ALA B 1 107 ? 15.648 3.758 -4.926 1 94.25 107 ALA B O 1
ATOM 2400 N N . THR B 1 108 ? 14.578 2.201 -3.771 1 95.19 108 THR B N 1
ATOM 2401 C CA . THR B 1 108 ? 14.578 2.947 -2.52 1 95.19 108 THR B CA 1
ATOM 2402 C C . THR B 1 108 ? 14.336 2.014 -1.335 1 95.19 108 THR B C 1
ATOM 2404 O O . THR B 1 108 ? 13.836 0.902 -1.505 1 95.19 108 THR B O 1
ATOM 2407 N N . THR B 1 109 ? 14.859 2.441 -0.188 1 97.5 109 THR B N 1
ATOM 2408 C CA . THR B 1 109 ? 14.57 1.787 1.083 1 97.5 109 THR B CA 1
ATOM 2409 C C . THR B 1 109 ? 13.82 2.732 2.02 1 97.5 109 THR B C 1
ATOM 2411 O O . THR B 1 109 ? 14.219 3.889 2.188 1 97.5 109 THR B O 1
ATOM 2414 N N . VAL B 1 110 ? 12.68 2.201 2.576 1 98.12 110 VAL B N 1
ATOM 2415 C CA . VAL B 1 110 ? 11.867 3.074 3.412 1 98.12 110 VAL B CA 1
ATOM 2416 C C . VAL B 1 110 ? 11.516 2.363 4.719 1 98.12 110 VAL B C 1
ATOM 2418 O O . VAL B 1 110 ? 11.352 1.141 4.742 1 98.12 110 VAL B O 1
ATOM 2421 N N . ASP B 1 111 ? 11.398 3.162 5.801 1 98.62 111 ASP B N 1
ATOM 2422 C CA . ASP B 1 111 ? 10.852 2.701 7.07 1 98.62 111 ASP B CA 1
ATOM 2423 C C . ASP B 1 111 ? 9.383 3.102 7.211 1 98.62 111 ASP B C 1
ATOM 2425 O O . ASP B 1 111 ? 9.023 4.266 7.012 1 98.62 111 ASP B O 1
ATOM 2429 N N . MET B 1 112 ? 8.539 2.094 7.527 1 98.75 112 MET B N 1
ATOM 2430 C CA . MET B 1 112 ? 7.113 2.379 7.66 1 98.75 112 MET B CA 1
ATOM 2431 C C . MET B 1 112 ? 6.555 1.771 8.945 1 98.75 112 MET B C 1
ATOM 2433 O O . MET B 1 112 ? 6.988 0.7 9.367 1 98.75 112 MET B O 1
ATOM 2437 N N . GLY B 1 113 ? 5.625 2.527 9.57 1 98.5 113 GLY B N 1
ATOM 2438 C CA . GLY B 1 113 ? 4.914 2.008 10.727 1 98.5 113 GLY B CA 1
ATOM 2439 C C . GLY B 1 113 ? 5.574 2.365 12.039 1 98.5 113 GLY B C 1
ATOM 2440 O O . GLY B 1 113 ? 5.258 1.783 13.078 1 98.5 113 GLY B O 1
ATOM 2441 N N . GLY B 1 114 ? 6.547 3.264 12.047 1 97.19 114 GLY B N 1
ATOM 2442 C CA . GLY B 1 114 ? 7.184 3.697 13.281 1 97.19 114 GLY B CA 1
ATOM 2443 C C . GLY B 1 114 ? 8.305 2.779 13.734 1 97.19 114 GLY B C 1
ATOM 2444 O O . GLY B 1 114 ? 8.781 1.948 12.961 1 97.19 114 GLY B O 1
ATOM 2445 N N . PRO B 1 115 ? 8.734 2.949 15 1 94.06 115 PRO B N 1
ATOM 2446 C CA . PRO B 1 115 ? 9.891 2.223 15.516 1 94.06 115 PRO B CA 1
ATOM 2447 C C . PRO B 1 115 ? 9.695 0.708 15.508 1 94.06 115 PRO B C 1
ATOM 2449 O O . PRO B 1 115 ? 10.664 -0.046 15.422 1 94.06 115 PRO B O 1
ATOM 2452 N N . LYS B 1 116 ? 8.539 0.284 15.641 1 95.88 116 LYS B N 1
ATOM 2453 C CA . LYS B 1 116 ? 8.234 -1.144 15.594 1 95.88 116 LYS B CA 1
ATOM 2454 C C . LYS B 1 116 ? 7.586 -1.525 14.266 1 95.88 116 LYS B C 1
ATOM 2456 O O . LYS B 1 116 ? 6.711 -2.393 14.219 1 95.88 116 LYS B O 1
ATOM 2461 N N . GLY B 1 117 ? 7.941 -0.765 13.297 1 98.25 117 GLY B N 1
ATOM 2462 C CA . GLY B 1 117 ? 7.434 -1.021 11.953 1 98.25 117 GLY B CA 1
ATOM 2463 C C . GLY B 1 117 ? 8.32 -1.949 11.148 1 98.25 117 GLY B C 1
ATOM 2464 O O . GLY B 1 117 ? 8.867 -2.918 11.68 1 98.25 117 GLY B O 1
ATOM 2465 N N . VAL B 1 118 ? 8.367 -1.744 9.867 1 98.69 118 VAL B N 1
ATOM 2466 C CA . VAL B 1 118 ? 9.109 -2.582 8.922 1 98.69 118 VAL B CA 1
ATOM 2467 C C . VAL B 1 118 ? 9.961 -1.707 8.008 1 98.69 118 VAL B C 1
ATOM 2469 O O . VAL B 1 118 ? 9.578 -0.58 7.684 1 98.69 118 VAL B O 1
ATOM 2472 N N . THR B 1 119 ? 11.102 -2.176 7.664 1 98.69 119 THR B N 1
ATOM 2473 C CA . THR B 1 119 ? 11.93 -1.568 6.629 1 98.69 119 THR B CA 1
ATOM 2474 C C . THR B 1 119 ? 11.742 -2.289 5.297 1 98.69 119 THR B C 1
ATOM 2476 O O . THR B 1 119 ? 11.953 -3.5 5.207 1 98.69 119 THR B O 1
ATOM 2479 N N . LEU B 1 120 ? 11.367 -1.553 4.277 1 98.56 120 LEU B N 1
ATOM 2480 C CA . LEU B 1 120 ? 11.039 -2.15 2.986 1 98.56 120 LEU B CA 1
ATOM 2481 C C . LEU B 1 120 ? 12.055 -1.751 1.926 1 98.56 120 LEU B C 1
ATOM 2483 O O . LEU B 1 120 ? 12.406 -0.574 1.809 1 98.56 120 LEU B O 1
ATOM 2487 N N . ASP B 1 121 ? 12.523 -2.734 1.188 1 97.56 121 ASP B N 1
ATOM 2488 C CA . ASP B 1 121 ? 13.25 -2.498 -0.056 1 97.56 121 ASP B CA 1
ATOM 2489 C C . ASP B 1 121 ? 12.305 -2.531 -1.257 1 97.56 121 ASP B C 1
ATOM 2491 O O . ASP B 1 121 ? 11.586 -3.514 -1.462 1 97.56 121 ASP B O 1
ATOM 2495 N N . VAL B 1 122 ? 12.312 -1.47 -1.967 1 97.06 122 VAL B N 1
ATOM 2496 C CA . VAL B 1 122 ? 11.398 -1.344 -3.096 1 97.06 122 VAL B CA 1
ATOM 2497 C C . VAL B 1 122 ? 12.172 -1.454 -4.406 1 97.06 122 VAL B C 1
ATOM 2499 O O . VAL B 1 122 ? 13.203 -0.799 -4.582 1 97.06 122 VAL B O 1
ATOM 2502 N N . TYR B 1 123 ? 11.719 -2.291 -5.301 1 94.38 123 TYR B N 1
ATOM 2503 C CA . TYR B 1 123 ? 12.281 -2.488 -6.633 1 94.38 123 TYR B CA 1
ATOM 2504 C C . TYR B 1 123 ? 11.312 -2.029 -7.715 1 94.38 123 TYR B C 1
ATOM 2506 O O . TYR B 1 123 ? 10.109 -2.252 -7.605 1 94.38 123 TYR B O 1
ATOM 2514 N N . ASN B 1 124 ? 11.867 -1.39 -8.68 1 92.94 124 ASN B N 1
ATOM 2515 C CA . ASN B 1 124 ? 11.07 -1.209 -9.891 1 92.94 124 ASN B CA 1
ATOM 2516 C C . ASN B 1 124 ? 11 -2.494 -10.711 1 92.94 124 ASN B C 1
ATOM 2518 O O . ASN B 1 124 ? 11.992 -3.213 -10.836 1 92.94 124 ASN B O 1
ATOM 2522 N N . VAL B 1 125 ? 9.781 -2.66 -11.25 1 91.81 125 VAL B N 1
ATOM 2523 C CA . VAL B 1 125 ? 9.656 -3.914 -11.992 1 91.81 125 VAL B CA 1
ATOM 2524 C C . VAL B 1 125 ? 8.93 -3.67 -13.312 1 91.81 125 VAL B C 1
ATOM 2526 O O . VAL B 1 125 ? 8.094 -2.77 -13.406 1 91.81 125 VAL B O 1
ATOM 2529 N N . GLU B 1 126 ? 9.383 -4.379 -14.312 1 89.75 126 GLU B N 1
ATOM 2530 C CA . GLU B 1 126 ? 8.688 -4.629 -15.57 1 89.75 126 GLU B CA 1
ATOM 2531 C C . GLU B 1 126 ? 8.539 -6.125 -15.828 1 89.75 126 GLU B C 1
ATOM 2533 O O . GLU B 1 126 ? 9.523 -6.871 -15.797 1 89.75 126 GLU B O 1
ATOM 2538 N N . LYS B 1 127 ? 7.242 -6.508 -15.969 1 85.75 127 LYS B N 1
ATOM 2539 C CA . LYS B 1 127 ? 7.07 -7.949 -16.109 1 85.75 127 LYS B CA 1
ATOM 2540 C C . LYS B 1 127 ? 5.93 -8.273 -17.078 1 85.75 127 LYS B C 1
ATOM 2542 O O . LYS B 1 127 ? 5.082 -7.422 -17.359 1 85.75 127 LYS B O 1
ATOM 2547 N N . ILE B 1 128 ? 6.023 -9.477 -17.562 1 84.81 128 ILE B N 1
ATOM 2548 C CA . ILE B 1 128 ? 4.949 -10.078 -18.359 1 84.81 128 ILE B CA 1
ATOM 2549 C C . ILE B 1 128 ? 4.352 -11.258 -17.594 1 84.81 128 ILE B C 1
ATOM 2551 O O . ILE B 1 128 ? 5.078 -12.133 -17.109 1 84.81 128 ILE B O 1
ATOM 2555 N N . SER B 1 129 ? 3.033 -11.164 -17.375 1 81.5 129 SER B N 1
ATOM 2556 C CA . SER B 1 129 ? 2.383 -12.25 -16.656 1 81.5 129 SER B CA 1
ATOM 2557 C C . SER B 1 129 ? 2.584 -13.586 -17.359 1 81.5 129 SER B C 1
ATOM 2559 O O . SER B 1 129 ? 2.545 -13.648 -18.594 1 81.5 129 SER B O 1
ATOM 2561 N N . PRO B 1 130 ? 2.756 -14.57 -16.375 1 73.31 130 PRO B N 1
ATOM 2562 C CA . PRO B 1 130 ? 2.777 -15.883 -17.031 1 73.31 130 PRO B CA 1
ATOM 2563 C C . PRO B 1 130 ? 1.43 -16.266 -17.641 1 73.31 130 PRO B C 1
ATOM 2565 O O . PRO B 1 130 ? 0.381 -15.844 -17.125 1 73.31 130 PRO B O 1
ATOM 2568 N N . GLY B 1 131 ? 1.373 -16.891 -18.641 1 64.62 131 GLY B N 1
ATOM 2569 C CA . GLY B 1 131 ? 0.144 -17.312 -19.297 1 64.62 131 GLY B CA 1
ATOM 2570 C C . GLY B 1 131 ? -0.368 -16.312 -20.312 1 64.62 131 GLY B C 1
ATOM 2571 O O . GLY B 1 131 ? 0.107 -16.281 -21.453 1 64.62 131 GLY B O 1
ATOM 2572 N N . PRO B 1 132 ? -1.185 -15.266 -19.672 1 68 132 PRO B N 1
ATOM 2573 C CA . PRO B 1 132 ? -1.86 -14.344 -20.578 1 68 132 PRO B CA 1
ATOM 2574 C C . PRO B 1 132 ? -0.895 -13.375 -21.266 1 68 132 PRO B C 1
ATOM 2576 O O . PRO B 1 132 ? -1.251 -12.727 -22.25 1 68 132 PRO B O 1
ATOM 2579 N N . GLY B 1 133 ? 0.251 -13.234 -20.734 1 77.06 133 GLY B N 1
ATOM 2580 C CA . GLY B 1 133 ? 1.251 -12.391 -21.375 1 77.06 133 GLY B CA 1
ATOM 2581 C C . GLY B 1 133 ? 0.963 -10.914 -21.25 1 77.06 133 GLY B C 1
ATOM 2582 O O . GLY B 1 133 ? 1.232 -10.133 -22.156 1 77.06 133 GLY B O 1
ATOM 2583 N N . ILE B 1 134 ? 0.378 -10.508 -20.188 1 81.44 134 ILE B N 1
ATOM 2584 C CA . ILE B 1 134 ? 0.064 -9.109 -19.938 1 81.44 134 ILE B CA 1
ATOM 2585 C C . ILE B 1 134 ? 1.299 -8.391 -19.391 1 81.44 134 ILE B C 1
ATOM 2587 O O . ILE B 1 134 ? 1.958 -8.883 -18.484 1 81.44 134 ILE B O 1
ATOM 2591 N N . PHE B 1 135 ? 1.558 -7.285 -20.109 1 88.94 135 PHE B N 1
ATOM 2592 C CA . PHE B 1 135 ? 2.699 -6.484 -19.688 1 88.94 135 PHE B CA 1
ATOM 2593 C C . PHE B 1 135 ? 2.314 -5.562 -18.531 1 88.94 135 PHE B C 1
ATOM 2595 O O . PHE B 1 135 ? 1.29 -4.879 -18.594 1 88.94 135 PHE B O 1
ATOM 2602 N N . PHE B 1 136 ? 3.143 -5.57 -17.391 1 91 136 PHE B N 1
ATOM 2603 C CA . PHE B 1 136 ? 2.961 -4.715 -16.219 1 91 136 PHE B CA 1
ATOM 2604 C C . PHE B 1 136 ? 4.23 -3.932 -15.922 1 91 136 PHE B C 1
ATOM 2606 O O . PHE B 1 136 ? 5.34 -4.441 -16.109 1 91 136 PHE B O 1
ATOM 2613 N N . LYS B 1 137 ? 4.055 -2.764 -15.555 1 93.69 137 LYS B N 1
ATOM 2614 C CA . LYS B 1 137 ? 5.121 -1.988 -14.93 1 93.69 137 LYS B CA 1
ATOM 2615 C C . LYS B 1 137 ? 4.73 -1.545 -13.523 1 93.69 137 LYS B C 1
ATOM 2617 O O . LYS B 1 137 ? 3.545 -1.379 -13.227 1 93.69 137 LYS B O 1
ATOM 2622 N N . GLY B 1 138 ? 5.719 -1.396 -12.68 1 94.06 138 GLY B N 1
ATOM 2623 C CA . GLY B 1 138 ? 5.422 -0.923 -11.336 1 94.06 138 GLY B CA 1
ATOM 2624 C C . GLY B 1 138 ? 6.559 -1.153 -10.359 1 94.06 138 GLY B C 1
ATOM 2625 O O . GLY B 1 138 ? 7.727 -0.946 -10.695 1 94.06 138 GLY B O 1
ATOM 2626 N N . SER B 1 139 ? 6.145 -1.481 -9.117 1 95.75 139 SER B N 1
ATOM 2627 C CA . SER B 1 139 ? 7.129 -1.702 -8.062 1 95.75 139 SER B CA 1
ATOM 2628 C C . SER B 1 139 ? 6.719 -2.859 -7.156 1 95.75 139 SER B C 1
ATOM 2630 O O . SER B 1 139 ? 5.535 -3.186 -7.055 1 95.75 139 SER B O 1
ATOM 2632 N N . ILE B 1 140 ? 7.738 -3.467 -6.594 1 96.69 140 ILE B N 1
ATOM 2633 C CA . ILE B 1 140 ? 7.527 -4.496 -5.582 1 96.69 140 ILE B CA 1
ATOM 2634 C C . ILE B 1 140 ? 8.352 -4.176 -4.336 1 96.69 140 ILE B C 1
ATOM 2636 O O . ILE B 1 140 ? 9.5 -3.742 -4.441 1 96.69 140 ILE B O 1
ATOM 2640 N N . ALA B 1 141 ? 7.695 -4.355 -3.221 1 98.31 141 ALA B N 1
ATOM 2641 C CA . ALA B 1 141 ? 8.344 -4.105 -1.937 1 98.31 141 ALA B CA 1
ATOM 2642 C C . ALA B 1 141 ? 8.57 -5.41 -1.175 1 98.31 141 ALA B C 1
ATOM 2644 O O . ALA B 1 141 ? 7.707 -6.285 -1.158 1 98.31 141 ALA B O 1
ATOM 2645 N N . PHE B 1 142 ? 9.789 -5.504 -0.595 1 98.31 142 PHE B N 1
ATOM 2646 C CA . PHE B 1 142 ? 10.156 -6.625 0.263 1 98.31 142 PHE B CA 1
ATOM 2647 C C . PHE B 1 142 ? 10.516 -6.141 1.663 1 98.31 142 PHE B C 1
ATOM 2649 O O . PHE B 1 142 ? 11.18 -5.117 1.819 1 98.31 142 PHE B O 1
ATOM 2656 N N . ASN B 1 143 ? 9.938 -6.902 2.666 1 98.69 143 ASN B N 1
ATOM 2657 C CA . ASN B 1 143 ? 10.547 -6.711 3.979 1 98.69 143 ASN B CA 1
ATOM 2658 C C . ASN B 1 143 ? 12.039 -7.016 3.953 1 98.69 143 ASN B C 1
ATOM 2660 O O . ASN B 1 143 ? 12.445 -8.141 3.672 1 98.69 143 ASN B O 1
ATOM 2664 N N . GLN B 1 144 ? 12.789 -6 4.246 1 97.06 144 GLN B N 1
ATOM 2665 C CA . GLN B 1 144 ? 14.234 -6.141 4.168 1 97.06 144 GLN B CA 1
ATOM 2666 C C . GLN B 1 144 ? 14.727 -7.312 5.012 1 97.06 144 GLN B C 1
ATOM 2668 O O . GLN B 1 144 ? 15.672 -8 4.637 1 97.06 144 GLN B O 1
ATOM 2673 N N . GLU B 1 145 ? 14.07 -7.426 6.18 1 96 145 GLU B N 1
ATOM 2674 C CA . GLU B 1 145 ? 14.422 -8.555 7.035 1 96 145 GLU B CA 1
ATOM 2675 C C . GLU B 1 145 ? 13.852 -9.859 6.492 1 96 145 GLU B C 1
ATOM 2677 O O . GLU B 1 145 ? 12.672 -10.164 6.691 1 96 145 GLU B O 1
ATOM 2682 N N . GLY B 1 146 ? 14.711 -10.648 5.812 1 96 146 GLY B N 1
ATOM 2683 C CA . GLY B 1 146 ? 14.312 -11.961 5.34 1 96 146 GLY B CA 1
ATOM 2684 C C . GLY B 1 146 ? 13.914 -11.977 3.879 1 96 146 GLY B C 1
ATOM 2685 O O . GLY B 1 146 ? 13.617 -13.039 3.322 1 96 146 GLY B O 1
ATOM 2686 N N . CYS B 1 147 ? 13.883 -10.797 3.299 1 97.06 147 CYS B N 1
ATOM 2687 C CA . CYS B 1 147 ? 13.477 -10.688 1.901 1 97.06 147 CYS B CA 1
ATOM 2688 C C . CYS B 1 147 ? 12.094 -11.289 1.686 1 97.06 147 CYS B C 1
ATOM 2690 O O . CYS B 1 147 ? 11.922 -12.172 0.848 1 97.06 147 CYS B O 1
ATOM 2692 N N . ILE B 1 148 ? 11.141 -10.773 2.41 1 98.56 148 ILE B N 1
ATOM 2693 C CA . ILE B 1 148 ? 9.781 -11.289 2.387 1 98.56 148 ILE B CA 1
ATOM 2694 C C . ILE B 1 148 ? 8.898 -10.383 1.531 1 98.56 148 ILE B C 1
ATOM 2696 O O . ILE B 1 148 ? 8.844 -9.172 1.752 1 98.56 148 ILE B O 1
ATOM 2700 N N . PRO B 1 149 ? 8.234 -10.961 0.527 1 98.5 149 PRO B N 1
ATOM 2701 C CA . PRO B 1 149 ? 7.336 -10.102 -0.253 1 98.5 149 PRO B CA 1
ATOM 2702 C C . PRO B 1 149 ? 6.301 -9.391 0.614 1 98.5 149 PRO B C 1
ATOM 2704 O O . PRO B 1 149 ? 5.754 -9.984 1.546 1 98.5 149 PRO B O 1
ATOM 2707 N N . PHE B 1 150 ? 6.125 -8.156 0.335 1 98.75 150 PHE B N 1
ATOM 2708 C CA . PHE B 1 150 ? 5.246 -7.324 1.151 1 98.75 150 PHE B CA 1
ATOM 2709 C C . PHE B 1 150 ? 4.07 -6.812 0.33 1 98.75 150 PHE B C 1
ATOM 2711 O O . PHE B 1 150 ? 2.914 -7.098 0.645 1 98.75 150 PHE B O 1
ATOM 2718 N N . SER B 1 151 ? 4.34 -6.059 -0.718 1 98.56 151 SER B N 1
ATOM 2719 C CA . SER B 1 151 ? 3.305 -5.496 -1.576 1 98.56 151 SER B CA 1
ATOM 2720 C C . SER B 1 151 ? 3.842 -5.203 -2.973 1 98.56 151 SER B C 1
ATOM 2722 O O . SER B 1 151 ? 5.055 -5.176 -3.184 1 98.56 151 SER B O 1
ATOM 2724 N N . GLU B 1 152 ? 2.863 -5.043 -3.957 1 97.38 152 GLU B N 1
ATOM 2725 C CA . GLU B 1 152 ? 3.193 -4.625 -5.316 1 97.38 152 GLU B CA 1
ATOM 2726 C C . GLU B 1 152 ? 2.215 -3.566 -5.82 1 97.38 152 GLU B C 1
ATOM 2728 O O . GLU B 1 152 ? 1.047 -3.557 -5.426 1 97.38 152 GLU B O 1
ATOM 2733 N N . ILE B 1 153 ? 2.711 -2.705 -6.527 1 96.62 153 ILE B N 1
ATOM 2734 C CA . ILE B 1 153 ? 1.914 -1.845 -7.395 1 96.62 153 ILE B CA 1
ATOM 2735 C C . ILE B 1 153 ? 2.17 -2.207 -8.859 1 96.62 153 ILE B C 1
ATOM 2737 O O . ILE B 1 153 ? 3.316 -2.211 -9.312 1 96.62 153 ILE B O 1
ATOM 2741 N N . LEU B 1 154 ? 1.133 -2.539 -9.57 1 94.62 154 LEU B N 1
ATOM 2742 C CA . LEU B 1 154 ? 1.238 -2.949 -10.961 1 94.62 154 LEU B CA 1
ATOM 2743 C C . LEU B 1 154 ? 0.324 -2.107 -11.844 1 94.62 154 LEU B C 1
ATOM 2745 O O . LEU B 1 154 ? -0.831 -1.856 -11.492 1 94.62 154 LEU B O 1
ATOM 2749 N N . MET B 1 155 ? 0.847 -1.695 -12.969 1 93.19 155 MET B N 1
ATOM 2750 C CA . MET B 1 155 ? 0.087 -0.842 -13.875 1 93.19 155 MET B CA 1
ATOM 2751 C C . MET B 1 155 ? 0.125 -1.391 -15.297 1 93.19 155 MET B C 1
ATOM 2753 O O . MET B 1 155 ? 1.151 -1.911 -15.742 1 93.19 155 MET B O 1
ATOM 2757 N N . THR B 1 156 ? -0.986 -1.309 -15.945 1 89.88 156 THR B N 1
ATOM 2758 C CA . THR B 1 156 ? -1.084 -1.453 -17.391 1 89.88 156 THR B CA 1
ATOM 2759 C C . THR B 1 156 ? -1.472 -0.128 -18.047 1 89.88 156 THR B C 1
ATOM 2761 O O . THR B 1 156 ? -1.403 0.925 -17.406 1 89.88 156 THR B O 1
ATOM 2764 N N . GLU B 1 157 ? -1.76 -0.209 -19.297 1 83.81 157 GLU B N 1
ATOM 2765 C CA . GLU B 1 157 ? -2.193 1.014 -19.969 1 83.81 157 GLU B CA 1
ATOM 2766 C C . GLU B 1 157 ? -3.535 1.495 -19.422 1 83.81 157 GLU B C 1
ATOM 2768 O O . GLU B 1 157 ? -3.832 2.691 -19.453 1 83.81 157 GLU B O 1
ATOM 2773 N N . GLY B 1 158 ? -4.254 0.669 -18.828 1 84.75 158 GLY B N 1
ATOM 2774 C CA . GLY B 1 158 ? -5.605 1.035 -18.438 1 84.75 158 GLY B CA 1
ATOM 2775 C C . GLY B 1 158 ? -5.953 0.604 -17.031 1 84.75 158 GLY B C 1
ATOM 2776 O O . GLY B 1 158 ? -7.117 0.671 -16.625 1 84.75 158 GLY B O 1
ATOM 2777 N N . SER B 1 159 ? -5.004 0.158 -16.312 1 90.5 159 SER B N 1
ATOM 2778 C CA . SER B 1 159 ? -5.355 -0.319 -14.977 1 90.5 159 SER B CA 1
ATOM 2779 C C . SER B 1 159 ? -4.246 -0.029 -13.977 1 90.5 159 SER B C 1
ATOM 2781 O O . SER B 1 159 ? -3.098 0.191 -14.359 1 90.5 159 SER B O 1
ATOM 2783 N N . TYR B 1 160 ? -4.637 0.084 -12.781 1 93.56 160 TYR B N 1
ATOM 2784 C CA . TYR B 1 160 ? -3.783 0.246 -11.609 1 93.56 160 TYR B CA 1
ATOM 2785 C C . TYR B 1 160 ? -4.16 -0.751 -10.516 1 93.56 160 TYR B C 1
ATOM 2787 O O . TYR B 1 160 ? -5.305 -0.775 -10.055 1 93.56 160 TYR B O 1
ATOM 2795 N N . ALA B 1 161 ? -3.119 -1.572 -10.094 1 94.44 161 ALA B N 1
ATOM 2796 C CA . ALA B 1 161 ? -3.438 -2.611 -9.117 1 94.44 161 ALA B CA 1
ATOM 2797 C C . ALA B 1 161 ? -2.484 -2.559 -7.926 1 94.44 161 ALA B C 1
ATOM 2799 O O . ALA B 1 161 ? -1.286 -2.322 -8.094 1 94.44 161 ALA B O 1
ATOM 2800 N N . THR B 1 162 ? -3.01 -2.713 -6.75 1 96.62 162 THR B N 1
ATOM 2801 C CA . THR B 1 162 ? -2.219 -2.949 -5.547 1 96.62 162 THR B CA 1
ATOM 2802 C C . THR B 1 162 ? -2.336 -4.402 -5.102 1 96.62 162 THR B C 1
ATOM 2804 O O . THR B 1 162 ? -3.439 -4.949 -5.027 1 96.62 162 THR B O 1
ATOM 2807 N N . VAL B 1 163 ? -1.222 -5.023 -4.855 1 97.56 163 VAL B N 1
ATOM 2808 C CA . VAL B 1 163 ? -1.147 -6.402 -4.391 1 97.56 163 VAL B CA 1
ATOM 2809 C C . VAL B 1 163 ? -0.536 -6.449 -2.992 1 97.56 163 VAL B C 1
ATOM 2811 O O . VAL B 1 163 ? 0.504 -5.832 -2.742 1 97.56 163 VAL B O 1
ATOM 2814 N N . SER B 1 164 ? -1.181 -7.094 -2.061 1 98.56 164 SER B N 1
ATOM 2815 C CA . SER B 1 164 ? -0.643 -7.277 -0.716 1 98.56 164 SER B CA 1
ATOM 2816 C C . SER B 1 164 ? -0.451 -8.758 -0.394 1 98.56 164 SER B C 1
ATOM 2818 O O . SER B 1 164 ? -1.304 -9.578 -0.722 1 98.56 164 SER B O 1
ATOM 2820 N N . TYR B 1 165 ? 0.641 -9.086 0.238 1 98.75 165 TYR B N 1
ATOM 2821 C CA . TYR B 1 165 ? 0.927 -10.43 0.735 1 98.75 165 TYR B CA 1
ATOM 2822 C C . TYR B 1 165 ? 0.592 -10.547 2.217 1 98.75 165 TYR B C 1
ATOM 2824 O O . TYR B 1 165 ? 1.368 -10.109 3.07 1 98.75 165 TYR B O 1
ATOM 2832 N N . ILE B 1 166 ? -0.455 -11.25 2.465 1 98.62 166 ILE B N 1
ATOM 2833 C CA . ILE B 1 166 ? -1.086 -11.148 3.775 1 98.62 166 ILE B CA 1
ATOM 2834 C C . ILE B 1 166 ? -1.019 -12.5 4.488 1 98.62 166 ILE B C 1
ATOM 2836 O O . ILE B 1 166 ? -1.202 -13.547 3.865 1 98.62 166 ILE B O 1
ATOM 2840 N N . ASN B 1 167 ? -0.763 -12.469 5.762 1 98.44 167 ASN B N 1
ATOM 2841 C CA . ASN B 1 167 ? -0.849 -13.625 6.652 1 98.44 167 ASN B CA 1
ATOM 2842 C C . ASN B 1 167 ? 0.007 -14.781 6.148 1 98.44 167 ASN B C 1
ATOM 2844 O O . ASN B 1 167 ? -0.473 -15.914 6.043 1 98.44 167 ASN B O 1
ATOM 2848 N N . MET B 1 168 ? 1.218 -14.477 5.953 1 98.62 168 MET B N 1
ATOM 2849 C CA . MET B 1 168 ? 2.139 -15.453 5.383 1 98.62 168 MET B CA 1
ATOM 2850 C C . MET B 1 168 ? 2.572 -16.469 6.43 1 98.62 168 MET B C 1
ATOM 2852 O O . MET B 1 168 ? 2.846 -16.109 7.578 1 98.62 168 MET B O 1
ATOM 2856 N N . THR B 1 169 ? 2.631 -17.719 6.02 1 98.38 169 THR B N 1
ATOM 2857 C CA . THR B 1 169 ? 3.244 -18.812 6.77 1 98.38 169 THR B CA 1
ATOM 2858 C C . THR B 1 169 ? 4.32 -19.5 5.938 1 98.38 169 THR B C 1
ATOM 2860 O O . THR B 1 169 ? 4.18 -19.641 4.719 1 98.38 169 THR B O 1
ATOM 2863 N N . PHE B 1 170 ? 5.348 -19.922 6.664 1 98.5 170 PHE B N 1
ATOM 2864 C CA . PHE B 1 170 ? 6.422 -20.609 5.953 1 98.5 170 PHE B CA 1
ATOM 2865 C C . PHE B 1 170 ? 6.117 -22.094 5.812 1 98.5 170 PHE B C 1
ATOM 2867 O O . PHE B 1 170 ? 5.445 -22.688 6.664 1 98.5 170 PHE B O 1
ATOM 2874 N N . GLY B 1 171 ? 6.652 -22.609 4.766 1 98.5 171 GLY B N 1
ATOM 2875 C CA . GLY B 1 171 ? 6.359 -24 4.441 1 98.5 171 GLY B CA 1
ATOM 2876 C C . GLY B 1 171 ? 5.094 -24.156 3.621 1 98.5 171 GLY B C 1
ATOM 2877 O O . GLY B 1 171 ? 4.477 -23.172 3.217 1 98.5 171 GLY B O 1
ATOM 2878 N N . ILE B 1 172 ? 4.828 -25.391 3.256 1 98.81 172 ILE B N 1
ATOM 2879 C CA . ILE B 1 172 ? 3.602 -25.812 2.582 1 98.81 172 ILE B CA 1
ATOM 2880 C C . ILE B 1 172 ? 2.818 -26.766 3.479 1 98.81 172 ILE B C 1
ATOM 2882 O O . ILE B 1 172 ? 3.305 -27.844 3.816 1 98.81 172 ILE B O 1
ATOM 2886 N N . LYS B 1 173 ? 1.688 -26.344 3.861 1 98.31 173 LYS B N 1
ATOM 2887 C CA . LYS B 1 173 ? 0.901 -27.141 4.805 1 98.31 173 LYS B CA 1
ATOM 2888 C C . LYS B 1 173 ? 0.424 -28.438 4.168 1 98.31 173 LYS B C 1
ATOM 2890 O O . LYS B 1 173 ? 0.499 -29.5 4.785 1 98.31 173 LYS B O 1
ATOM 2895 N N . ASP B 1 174 ? -0.148 -28.391 3.02 1 98.56 174 ASP B N 1
ATOM 2896 C CA . ASP B 1 174 ? -0.67 -29.531 2.273 1 98.56 174 ASP B CA 1
ATOM 2897 C C . ASP B 1 174 ? -0.191 -29.516 0.824 1 98.56 174 ASP B C 1
ATOM 2899 O O . ASP B 1 174 ? -0.712 -28.75 0.007 1 98.56 174 ASP B O 1
ATOM 2903 N N . PRO B 1 175 ? 0.693 -30.391 0.421 1 98.12 175 PRO B N 1
ATOM 2904 C CA . PRO B 1 175 ? 1.272 -30.375 -0.924 1 98.12 175 PRO B CA 1
ATOM 2905 C C . PRO B 1 175 ? 0.242 -30.641 -2.018 1 98.12 175 PRO B C 1
ATOM 2907 O O . PRO B 1 175 ? 0.502 -30.391 -3.195 1 98.12 175 PRO B O 1
ATOM 2910 N N . SER B 1 176 ? -0.941 -31.125 -1.683 1 97.62 176 SER B N 1
ATOM 2911 C CA . SER B 1 176 ? -1.957 -31.406 -2.689 1 97.62 176 SER B CA 1
ATOM 2912 C C . SER B 1 176 ? -2.492 -30.125 -3.32 1 97.62 176 SER B C 1
ATOM 2914 O O . SER B 1 176 ? -3.18 -30.172 -4.344 1 97.62 176 SER B O 1
ATOM 2916 N N . VAL B 1 177 ? -2.119 -29.031 -2.766 1 98.38 177 VAL B N 1
ATOM 2917 C CA . VAL B 1 177 ? -2.521 -27.75 -3.33 1 98.38 177 VAL B CA 1
ATOM 2918 C C . VAL B 1 177 ? -1.948 -27.609 -4.738 1 98.38 177 VAL B C 1
ATOM 2920 O O . VAL B 1 177 ? -2.504 -26.891 -5.566 1 98.38 177 VAL B O 1
ATOM 2923 N N . PHE B 1 178 ? -0.899 -28.375 -5.043 1 97.94 178 PHE B N 1
ATOM 2924 C CA . PHE B 1 178 ? -0.233 -28.25 -6.336 1 97.94 178 PHE B CA 1
ATOM 2925 C C . PHE B 1 178 ? -0.714 -29.328 -7.293 1 97.94 178 PHE B C 1
ATOM 2927 O O . PHE B 1 178 ? -0.23 -29.422 -8.422 1 97.94 178 PHE B O 1
ATOM 2934 N N . ASP B 1 179 ? -1.688 -30.078 -6.883 1 95.69 179 ASP B N 1
ATOM 2935 C CA . ASP B 1 179 ? -2.213 -31.125 -7.766 1 95.69 179 ASP B CA 1
ATOM 2936 C C . ASP B 1 179 ? -3.062 -30.516 -8.875 1 95.69 179 ASP B C 1
ATOM 2938 O O . ASP B 1 179 ? -3.85 -29.594 -8.633 1 95.69 179 ASP B O 1
ATOM 2942 N N . VAL B 1 180 ? -2.879 -31.062 -10.039 1 92.75 180 VAL B N 1
ATOM 2943 C CA . VAL B 1 180 ? -3.727 -30.703 -11.172 1 92.75 180 VAL B CA 1
ATOM 2944 C C . VAL B 1 180 ? -4.953 -31.609 -11.211 1 92.75 180 VAL B C 1
ATOM 2946 O O . VAL B 1 180 ? -4.832 -32.812 -11.453 1 92.75 180 VAL B O 1
ATOM 2949 N N . PRO B 1 181 ? -5.992 -30.922 -11.023 1 89.62 181 PRO B N 1
ATOM 2950 C CA . PRO B 1 181 ? -7.168 -31.797 -11.023 1 89.62 181 PRO B CA 1
ATOM 2951 C C . PRO B 1 181 ? -7.473 -32.375 -12.398 1 89.62 181 PRO B C 1
ATOM 2953 O O . PRO B 1 181 ? -7.367 -31.672 -13.406 1 89.62 181 PRO B O 1
ATOM 2956 N N . SER B 1 182 ? -7.867 -33.625 -12.5 1 86.25 182 SER B N 1
ATOM 2957 C CA . SER B 1 182 ? -8.344 -34.375 -13.672 1 86.25 182 SER B CA 1
ATOM 2958 C C . SER B 1 182 ? -9.516 -35.281 -13.32 1 86.25 182 SER B C 1
ATOM 2960 O O . SER B 1 182 ? -9.336 -36.312 -12.672 1 86.25 182 SER B O 1
ATOM 2962 N N . PRO B 1 183 ? -10.812 -34.688 -13.93 1 86.69 183 PRO B N 1
ATOM 2963 C CA . PRO B 1 183 ? -11.219 -33.5 -14.695 1 86.69 183 PRO B CA 1
ATOM 2964 C C . PRO B 1 183 ? -11.133 -32.188 -13.875 1 86.69 183 PRO B C 1
ATOM 2966 O O . PRO B 1 183 ? -10.953 -32.25 -12.656 1 86.69 183 PRO B O 1
ATOM 2969 N N . PRO B 1 184 ? -11.188 -31.141 -14.484 1 88.25 184 PRO B N 1
ATOM 2970 C CA . PRO B 1 184 ? -11.422 -30.891 -15.906 1 88.25 184 PRO B CA 1
ATOM 2971 C C . PRO B 1 184 ? -10.125 -30.859 -16.719 1 88.25 184 PRO B C 1
ATOM 2973 O O . PRO B 1 184 ? -10.172 -30.75 -17.953 1 88.25 184 PRO B O 1
ATOM 2976 N N . CYS B 1 185 ? -8.922 -30.906 -16 1 88.62 185 CYS B N 1
ATOM 2977 C CA . CYS B 1 185 ? -7.68 -30.844 -16.766 1 88.62 185 CYS B CA 1
ATOM 2978 C C . CYS B 1 185 ? -7.34 -32.188 -17.375 1 88.62 185 CYS B C 1
ATOM 2980 O O . CYS B 1 185 ? -7.703 -33.25 -16.828 1 88.62 185 CYS B O 1
ATOM 2982 N N . PRO B 1 186 ? -6.691 -32.156 -18.562 1 79.5 186 PRO B N 1
ATOM 2983 C CA . PRO B 1 186 ? -6.289 -33.438 -19.156 1 79.5 186 PRO B CA 1
ATOM 2984 C C . PRO B 1 186 ? -5.25 -34.188 -18.328 1 79.5 186 PRO B C 1
ATOM 2986 O O . PRO B 1 186 ? -4.43 -33.562 -17.656 1 79.5 186 PRO B O 1
ATOM 2989 N N . LYS B 1 187 ? -5.41 -35.469 -18.25 1 73.25 187 LYS B N 1
ATOM 2990 C CA . LYS B 1 187 ? -4.441 -36.281 -17.531 1 73.25 187 LYS B CA 1
ATOM 2991 C C . LYS B 1 187 ? -3.053 -36.188 -18.156 1 73.25 187 LYS B C 1
ATOM 2993 O O . LYS B 1 187 ? -2.049 -36.094 -17.453 1 73.25 187 LYS B O 1
ATOM 2998 N N . ASP B 1 188 ? -2.994 -36.312 -19.578 1 64.38 188 ASP B N 1
ATOM 2999 C CA . ASP B 1 188 ? -1.708 -36.25 -20.266 1 64.38 188 ASP B CA 1
ATOM 3000 C C . ASP B 1 188 ? -1.434 -34.844 -20.797 1 64.38 188 ASP B C 1
ATOM 3002 O O . ASP B 1 188 ? -2.152 -34.344 -21.672 1 64.38 188 ASP B O 1
ATOM 3006 N N . THR B 1 189 ? -0.822 -34 -20.016 1 57.72 189 THR B N 1
ATOM 3007 C CA . THR B 1 189 ? -0.601 -32.562 -20.328 1 57.72 189 THR B CA 1
ATOM 3008 C C . THR B 1 189 ? 0.505 -32.406 -21.359 1 57.72 189 THR B C 1
ATOM 3010 O O . THR B 1 189 ? 0.737 -31.312 -21.859 1 57.72 189 THR B O 1
ATOM 3013 N N . ASP B 1 190 ? 1.237 -33.5 -21.594 1 54 190 ASP B N 1
ATOM 3014 C CA . ASP B 1 190 ? 2.342 -33.375 -22.547 1 54 190 ASP B CA 1
ATOM 3015 C C . ASP B 1 190 ? 1.825 -33.125 -23.953 1 54 190 ASP B C 1
ATOM 3017 O O . ASP B 1 190 ? 2.518 -32.531 -24.781 1 54 190 ASP B O 1
ATOM 3021 N N . ASN B 1 191 ? 0.677 -33.719 -24.234 1 50.53 191 ASN B N 1
ATOM 3022 C CA . ASN B 1 191 ? 0.189 -33.562 -25.609 1 50.53 191 ASN B CA 1
ATOM 3023 C C . ASN B 1 191 ? -0.89 -32.5 -25.719 1 50.53 191 ASN B C 1
ATOM 3025 O O . ASN B 1 191 ? -1.705 -32.531 -26.641 1 50.53 191 ASN B O 1
ATOM 3029 N N . PHE B 1 192 ? -0.983 -31.734 -24.766 1 49.75 192 PHE B N 1
ATOM 3030 C CA . PHE B 1 192 ? -2.072 -30.766 -24.844 1 49.75 192 PHE B CA 1
ATOM 3031 C C . PHE B 1 192 ? -1.792 -29.719 -25.922 1 49.75 192 PHE B C 1
ATOM 3033 O O . PHE B 1 192 ? -0.78 -29.016 -25.859 1 49.75 192 PHE B O 1
ATOM 3040 N N . VAL B 1 193 ? -2.213 -30.031 -27.094 1 44.31 193 VAL B N 1
ATOM 3041 C CA . VAL B 1 193 ? -2.283 -28.969 -28.094 1 44.31 193 VAL B CA 1
ATOM 3042 C C . VAL B 1 193 ? -3.236 -27.875 -27.625 1 44.31 193 VAL B C 1
ATOM 3044 O O . VAL B 1 193 ? -4.297 -28.156 -27.062 1 44.31 193 VAL B O 1
ATOM 3047 N N . THR B 1 194 ? -2.754 -26.641 -27.469 1 44.88 194 THR B N 1
ATOM 3048 C CA . THR B 1 194 ? -3.447 -25.375 -27.188 1 44.88 194 THR B CA 1
ATOM 3049 C C . THR B 1 194 ? -4.809 -25.359 -27.875 1 44.88 194 THR B C 1
ATOM 3051 O O . THR B 1 194 ? -4.891 -25.266 -29.109 1 44.88 194 THR B O 1
ATOM 3054 N N . SER B 1 195 ? -5.562 -26.312 -27.859 1 36.72 195 SER B N 1
ATOM 3055 C CA . SER B 1 195 ? -6.785 -25.875 -28.516 1 36.72 195 SER B CA 1
ATOM 3056 C C . SER B 1 195 ? -7.324 -24.594 -27.906 1 36.72 195 SER B C 1
ATOM 3058 O O . SER B 1 195 ? -7.75 -24.578 -26.75 1 36.72 195 SER B O 1
ATOM 3060 N N . LEU B 1 196 ? -6.738 -23.438 -28.234 1 38.34 196 LEU B N 1
ATOM 3061 C CA . LEU B 1 196 ? -7.352 -22.109 -28.094 1 38.34 196 LEU B CA 1
ATOM 3062 C C . LEU B 1 196 ? -8.852 -22.188 -28.359 1 38.34 196 LEU B C 1
ATOM 3064 O O . LEU B 1 196 ? -9.297 -22 -29.484 1 38.34 196 LEU B O 1
ATOM 3068 N N . GLN B 1 197 ? -9.531 -23.141 -28.078 1 35.12 197 GLN B N 1
ATOM 3069 C CA . GLN B 1 197 ? -10.898 -22.688 -28.281 1 35.12 197 GLN B CA 1
ATOM 3070 C C . GLN B 1 197 ? -11.109 -21.297 -27.672 1 35.12 197 GLN B C 1
ATOM 3072 O O . GLN B 1 197 ? -10.711 -21.047 -26.531 1 35.12 197 GLN B O 1
ATOM 3077 N N . GLN B 1 198 ? -11.227 -20.234 -28.625 1 36.28 198 GLN B N 1
ATOM 3078 C CA . GLN B 1 198 ? -11.523 -18.812 -28.438 1 36.28 198 GLN B CA 1
ATOM 3079 C C . GLN B 1 198 ? -12.422 -18.609 -27.219 1 36.28 198 GLN B C 1
ATOM 3081 O O . GLN B 1 198 ? -13.648 -18.641 -27.328 1 36.28 198 GLN B O 1
ATOM 3086 N N . GLN B 1 199 ? -12.25 -19.203 -26.219 1 33.84 199 GLN B N 1
ATOM 3087 C CA . GLN B 1 199 ? -13.156 -18.641 -25.219 1 33.84 199 GLN B CA 1
ATOM 3088 C C . GLN B 1 199 ? -12.875 -17.156 -25 1 33.84 199 GLN B C 1
ATOM 3090 O O . GLN B 1 199 ? -11.719 -16.734 -25.062 1 33.84 199 GLN B O 1
ATOM 3095 N N . PRO B 1 200 ? -13.867 -16.281 -25.141 1 33.94 200 PRO B N 1
ATOM 3096 C CA . PRO B 1 200 ? -13.648 -14.852 -24.859 1 33.94 200 PRO B CA 1
ATOM 3097 C C . PRO B 1 200 ? -12.727 -14.625 -23.656 1 33.94 200 PRO B C 1
ATOM 3099 O O . PRO B 1 200 ? -12.711 -15.43 -22.734 1 33.94 200 PRO B O 1
ATOM 3102 N N . ALA B 1 201 ? -11.57 -14.023 -23.891 1 35.09 201 ALA B N 1
ATOM 3103 C CA . ALA B 1 201 ? -10.664 -13.602 -22.828 1 35.09 201 ALA B CA 1
ATOM 3104 C C . ALA B 1 201 ? -11.398 -13.461 -21.5 1 35.09 201 ALA B C 1
ATOM 3106 O O . ALA B 1 201 ? -12.406 -12.75 -21.406 1 35.09 201 ALA B O 1
ATOM 3107 N N . PRO B 1 202 ? -11.367 -14.414 -20.734 1 31.39 202 PRO B N 1
ATOM 3108 C CA . PRO B 1 202 ? -12.062 -14.109 -19.484 1 31.39 202 PRO B CA 1
ATOM 3109 C C . PRO B 1 202 ? -11.695 -12.734 -18.922 1 31.39 202 PRO B C 1
ATOM 3111 O O . PRO B 1 202 ? -10.523 -12.352 -18.953 1 31.39 202 PRO B O 1
ATOM 3114 N N . SER B 1 203 ? -12.578 -11.742 -19.094 1 31.36 203 SER B N 1
ATOM 3115 C CA . SER B 1 203 ? -12.359 -10.555 -18.266 1 31.36 203 SER B CA 1
ATOM 3116 C C . SER B 1 203 ? -11.844 -10.922 -16.875 1 31.36 203 SER B C 1
ATOM 3118 O O . SER B 1 203 ? -12.141 -12 -16.375 1 31.36 203 SER B O 1
ATOM 3120 N N . TRP B 1 204 ? -10.68 -10.594 -16.594 1 29.2 204 TRP B N 1
ATOM 3121 C CA . TRP B 1 204 ? -10.305 -10.812 -15.195 1 29.2 204 TRP B CA 1
ATOM 3122 C C . TRP B 1 204 ? -11.539 -10.977 -14.32 1 29.2 204 TRP B C 1
ATOM 3124 O O . TRP B 1 204 ? -12.539 -10.273 -14.508 1 29.2 204 TRP B O 1
ATOM 3134 N N . PRO B 1 205 ? -11.805 -12.133 -13.891 1 27.56 205 PRO B N 1
ATOM 3135 C CA . PRO B 1 205 ? -13.031 -12.297 -13.109 1 27.56 205 PRO B CA 1
ATOM 3136 C C . PRO B 1 205 ? -13.398 -11.047 -12.312 1 27.56 205 PRO B C 1
ATOM 3138 O O . PRO B 1 205 ? -12.539 -10.453 -11.656 1 27.56 205 PRO B O 1
ATOM 3141 N N . ILE B 1 206 ? -14.383 -10.281 -12.766 1 28.06 206 ILE B N 1
ATOM 3142 C CA . ILE B 1 206 ? -15.055 -9.344 -11.867 1 28.06 206 ILE B CA 1
ATOM 3143 C C . ILE B 1 206 ? -15.359 -10.031 -10.539 1 28.06 206 ILE B C 1
ATOM 3145 O O . ILE B 1 206 ? -16.172 -10.961 -10.484 1 28.06 206 ILE B O 1
ATOM 3149 N N . LEU B 1 207 ? -14.398 -10.227 -9.734 1 26.39 207 LEU B N 1
ATOM 3150 C CA . LEU B 1 207 ? -14.617 -10.891 -8.453 1 26.39 207 LEU B CA 1
ATOM 3151 C C . LEU B 1 207 ? -15.812 -10.297 -7.727 1 26.39 207 LEU B C 1
ATOM 3153 O O . LEU B 1 207 ? -16.031 -9.078 -7.758 1 26.39 207 LEU B O 1
ATOM 3157 N N . PRO B 1 208 ? -16.688 -11.109 -7.426 1 24.97 208 PRO B N 1
ATOM 3158 C CA . PRO B 1 208 ? -17.906 -10.625 -6.766 1 24.97 208 PRO B CA 1
ATOM 3159 C C . PRO B 1 208 ? -17.609 -9.688 -5.594 1 24.97 208 PRO B C 1
ATOM 3161 O O . PRO B 1 208 ? -16.531 -9.766 -4.992 1 24.97 208 PRO B O 1
ATOM 3164 N N . SER B 1 209 ? -18.391 -8.641 -5.395 1 23.64 209 SER B N 1
ATOM 3165 C CA . SER B 1 209 ? -18.406 -7.719 -4.266 1 23.64 209 SER B CA 1
ATOM 3166 C C . SER B 1 209 ? -18.406 -8.469 -2.938 1 23.64 209 SER B C 1
ATOM 3168 O O . SER B 1 209 ? -19.047 -9.523 -2.816 1 23.64 209 SER B O 1
ATOM 3170 N N . LEU B 1 210 ? -17.469 -8.383 -2.189 1 20.23 210 LEU B N 1
ATOM 3171 C CA . LEU B 1 210 ? -17.609 -8.945 -0.848 1 20.23 210 LEU B CA 1
ATOM 3172 C C . LEU B 1 210 ? -19 -8.633 -0.277 1 20.23 210 LEU B C 1
ATOM 3174 O O . LEU B 1 210 ? -19.516 -7.531 -0.453 1 20.23 210 LEU B O 1
ATOM 3178 N N . PRO B 1 211 ? -19.688 -9.734 0.212 1 22.42 211 PRO B N 1
ATOM 3179 C CA . PRO B 1 211 ? -20.953 -9.383 0.861 1 22.42 211 PRO B CA 1
ATOM 3180 C C . PRO B 1 211 ? -20.781 -8.336 1.958 1 22.42 211 PRO B C 1
ATOM 3182 O O . PRO B 1 211 ? -19.719 -8.258 2.582 1 22.42 211 PRO B O 1
#

InterPro domains:
  IPR001299 Ependymin [PF00811] (66-182)
  IPR001299 Ependymin [PTHR10697] (1-193)